Protein 2VOZ (pdb70)

Solvent-accessible surface area: 22904 Å² total; per-residue (Å²): 155,65,0,34,0,1,0,36,7,57,72,121,56,0,64,74,20,8,110,80,28,23,96,24,63,50,44,104,30,43,16,9,16,0,4,0,28,7,64,40,36,49,82,132,10,66,0,0,0,0,1,0,29,0,0,0,12,0,38,30,0,42,118,39,26,15,6,29,82,9,117,4,53,126,0,68,110,76,2,39,132,34,7,35,13,93,99,11,31,1,3,0,0,0,22,6,0,5,0,0,0,24,2,83,135,103,9,90,57,89,83,10,41,18,0,47,23,1,25,57,118,104,9,171,42,72,0,1,3,40,18,4,35,27,22,33,0,10,0,0,0,0,0,2,9,34,44,74,29,62,86,72,0,86,136,12,0,95,24,0,24,29,4,19,28,47,87,14,42,21,47,1,14,0,1,0,23,0,1,17,26,45,49,3,14,0,0,0,0,3,0,2,23,10,0,106,7,53,90,31,140,40,98,14,16,61,100,11,27,90,114,0,23,22,43,28,0,3,60,40,122,85,45,105,5,0,4,8,7,0,1,0,0,0,0,3,115,73,14,79,48,105,113,11,0,24,15,0,0,42,45,0,0,35,82,115,1,0,95,107,0,2,48,28,7,13,2,5,8,3,13,109,82,8,67,71,9,103,50,0,44,92,52,33,149,44,116,33,7,88,31,32,2,22,27,2,0,156,45,10,74,40,0,20,102,0,0,42,55,25,35,1,40,240,67,120,53,0,32,1,2,0,37,7,50,66,130,94,0,69,78,21,8,112,80,28,13,59,24,65,50,40,96,29,44,16,10,16,0,5,0,35,8,65,59,38,38,85,130,10,65,0,0,0,1,2,0,33,0,0,0,14,0,42,34,0,32,113,39,29,15,8,28,80,8,100,6,54,67,0,67,156,80,2,38,88,35,6,35,15,92,99,11,34,1,1,0,0,0,22,5,0,3,0,0,0,20,3,133,127,111,12,88,56,90,82,10,54,12,0,46,24,1,27,59,118,108,12,119,40,74,0,2,4,39,17,3,37,26,20,32,0,8,0,1,0,0,1,1,9,30,44,76,29,54,110,76,1,95,181,17,0,72,22,0,25,46,7,24,28,48,95,14,39,23,47,1,14,0,1,0,19,0,1,17,25,46,48,2,12,0,0,0,0,3,0,2,24,12,0,101,6,59,92,28,140,32,108,20,18,56,73,9,22,121,80,0,17,22,46,30,0,3,50,42,121,87,82,100,4,0,5,8,8,0,0,0,0,0,0,4,107,82,13,79,41,98,106,11,0,24,18,0,0,57,44,1,0,33,80,116,1,0,94,116,0,3,50,22,8,13,4,5,9,3,14,107,83,9,68,68,9,104,46,0,44,90,51,36,75,38,112,33,5,90,29,32,2,20,23,2,0,153,43,10,71,38,0,18,117,4,0,40,125,26,35,1,33

Structure (mmCIF, N/CA/C/O backbone):
data_2VOZ
#
_entry.id   2VOZ
#
_cell.length_a   91.080
_cell.length_b   100.134
_cell.length_c   66.523
_cell.angle_alpha   90.00
_cell.angle_beta   90.00
_cell.angle_gamma   90.00
#
_symmetry.space_group_name_H-M   'P 21 21 2'
#
loop_
_entity.id
_entity.type
_entity.pdbx_description
1 polymer 'PERIPLASMIC IRON-BINDING PROTEIN'
2 non-polymer 'SULFATE ION'
3 water water
#
loop_
_atom_site.group_PDB
_atom_site.id
_atom_site.type_symbol
_atom_site.label_atom_id
_atom_site.label_alt_id
_atom_site.label_comp_id
_atom_site.label_asym_id
_atom_site.label_entity_id
_atom_site.label_seq_id
_atom_site.pdbx_PDB_ins_code
_atom_site.Cartn_x
_atom_site.Cartn_y
_atom_site.Cartn_z
_atom_site.occupancy
_atom_site.B_iso_or_equiv
_atom_site.auth_seq_id
_atom_site.auth_comp_id
_atom_site.auth_asym_id
_atom_site.auth_atom_id
_atom_site.pdbx_PDB_model_num
ATOM 1 N N . ARG A 1 34 ? -15.941 -10.127 -28.792 1.00 25.39 34 ARG A N 1
ATOM 2 C CA . ARG A 1 34 ? -14.917 -11.206 -28.650 1.00 25.24 34 ARG A CA 1
ATOM 3 C C . ARG A 1 34 ? -14.632 -11.306 -27.162 1.00 23.68 34 ARG A C 1
ATOM 4 O O . ARG A 1 34 ? -14.303 -10.276 -26.539 1.00 24.28 34 ARG A O 1
ATOM 12 N N . THR A 1 35 ? -14.785 -12.499 -26.568 1.00 21.42 35 THR A N 1
ATOM 13 C CA A THR A 1 35 ? -14.431 -12.684 -25.149 0.50 20.34 35 THR A CA 1
ATOM 14 C CA B THR A 1 35 ? -14.445 -12.685 -25.156 0.50 20.30 35 THR A CA 1
ATOM 15 C C . THR A 1 35 ? -13.614 -13.949 -24.967 1.00 19.49 35 THR A C 1
ATOM 16 O O . THR A 1 35 ? -13.913 -14.997 -25.559 1.00 19.99 35 THR A O 1
ATOM 23 N N . ILE A 1 36 ? -12.568 -13.842 -24.171 1.00 16.87 36 ILE A N 1
ATOM 24 C CA . ILE A 1 36 ? -11.764 -15.024 -23.855 1.00 15.11 36 ILE A CA 1
ATOM 25 C C . ILE A 1 36 ? -11.290 -14.982 -22.417 1.00 14.38 36 ILE A C 1
ATOM 26 O O . ILE A 1 36 ? -11.253 -13.918 -21.798 1.00 14.67 36 ILE A O 1
ATOM 31 N N . ASN A 1 37 ? -10.978 -16.163 -21.905 1.00 13.03 37 ASN A N 1
ATOM 32 C CA . ASN A 1 37 ? -10.340 -16.338 -20.607 1.00 12.74 37 ASN A CA 1
ATOM 33 C C . ASN A 1 37 ? -8.885 -16.656 -20.884 1.00 11.55 37 ASN A C 1
ATOM 34 O O . ASN A 1 37 ? -8.562 -17.736 -21.366 1.00 10.78 37 ASN A O 1
ATOM 39 N N . LEU A 1 38 ? -8.024 -15.708 -20.517 1.00 10.75 38 LEU A N 1
ATOM 40 C CA . LEU A 1 38 ? -6.588 -15.786 -20.759 1.00 9.75 38 LEU A CA 1
ATOM 41 C C . LEU A 1 38 ? -5.856 -16.098 -19.462 1.00 10.18 38 LEU A C 1
ATOM 42 O O . LEU A 1 38 ? -5.861 -15.300 -18.509 1.00 10.68 38 LEU A O 1
ATOM 47 N N . TYR A 1 39 ? -5.210 -17.256 -19.416 1.00 8.73 39 TYR A N 1
ATOM 48 C CA . TYR A 1 39 ? -4.349 -17.560 -18.273 1.00 9.36 39 TYR A CA 1
ATOM 49 C C . TYR A 1 39 ? -2.966 -17.133 -18.716 1.00 9.64 39 TYR A C 1
ATOM 50 O O . TYR A 1 39 ? -2.468 -17.647 -19.748 1.00 9.62 39 TYR A O 1
ATOM 59 N N . SER A 1 40 ? -2.347 -16.210 -17.982 1.00 8.59 40 SER A N 1
ATOM 60 C CA . SER A 1 40 ? -1.025 -15.726 -18.421 1.00 8.54 40 SER A CA 1
ATOM 61 C C . SER A 1 40 ? -0.057 -15.548 -17.266 1.00 8.94 40 SER A C 1
ATOM 62 O O . SER A 1 40 ? -0.408 -14.983 -16.213 1.00 9.22 40 SER A O 1
ATOM 65 N N . SER A 1 41 ? 1.181 -16.005 -17.464 1.00 8.28 41 SER A N 1
ATOM 66 C CA . SER A 1 41 ? 2.232 -15.752 -16.460 1.00 9.14 41 SER A CA 1
ATOM 67 C C . SER A 1 41 ? 2.986 -14.445 -16.781 1.00 10.51 41 SER A C 1
ATOM 68 O O . SER A 1 41 ? 3.911 -14.056 -16.030 1.00 10.20 41 SER A O 1
ATOM 71 N N . ARG A 1 42 ? 2.621 -13.799 -17.907 1.00 10.86 42 ARG A N 1
ATOM 72 C CA . ARG A 1 42 ? 3.158 -12.488 -18.284 1.00 12.00 42 ARG A CA 1
ATOM 73 C C . ARG A 1 42 ? 2.100 -11.385 -18.196 1.00 14.95 42 ARG A C 1
ATOM 74 O O . ARG A 1 42 ? 1.002 -11.481 -18.779 1.00 14.73 42 ARG A O 1
ATOM 82 N N . HIS A 1 43 ? 2.433 -10.297 -17.525 1.00 15.82 43 HIS A N 1
ATOM 83 C CA . HIS A 1 43 ? 1.568 -9.121 -17.653 1.00 18.21 43 HIS A CA 1
ATOM 84 C C . HIS A 1 43 ? 2.367 -7.863 -17.340 1.00 17.37 43 HIS A C 1
ATOM 85 O O . HIS A 1 43 ? 3.050 -7.803 -16.321 1.00 19.02 43 HIS A O 1
ATOM 92 N N . TYR A 1 44 ? 2.294 -6.912 -18.259 1.00 20.04 44 TYR A N 1
ATOM 93 C CA . TYR A 1 44 ? 2.896 -5.585 -18.125 1.00 20.10 44 TYR A CA 1
ATOM 94 C C . TYR A 1 44 ? 1.759 -4.652 -18.428 1.00 21.46 44 TYR A C 1
ATOM 95 O O . TYR A 1 44 ? 0.689 -5.115 -18.852 1.00 21.00 44 TYR A O 1
ATOM 104 N N . ASN A 1 45 ? 1.886 -3.356 -18.165 1.00 21.70 45 ASN A N 1
ATOM 105 C CA . ASN A 1 45 ? 0.594 -2.764 -18.117 1.00 21.27 45 ASN A CA 1
ATOM 106 C C . ASN A 1 45 ? 0.017 -2.081 -19.269 1.00 20.49 45 ASN A C 1
ATOM 107 O O . ASN A 1 45 ? -1.167 -1.855 -19.231 1.00 19.30 45 ASN A O 1
ATOM 112 N N . THR A 1 46 ? 0.810 -1.910 -20.345 1.00 18.87 46 THR A N 1
ATOM 113 C CA . THR A 1 46 ? 0.215 -1.574 -21.660 1.00 18.36 46 THR A CA 1
ATOM 114 C C . THR A 1 46 ? -0.584 -2.703 -22.204 1.00 18.14 46 THR A C 1
ATOM 115 O O . THR A 1 46 ? -1.470 -2.500 -23.060 1.00 19.34 46 THR A O 1
ATOM 117 N N . ASP A 1 47 ? -0.386 -3.902 -21.632 1.00 16.12 47 ASP A N 1
ATOM 118 C CA . ASP A 1 47 ? -1.118 -5.009 -22.142 1.00 15.27 47 ASP A CA 1
ATOM 119 C C . ASP A 1 47 ? -2.611 -4.678 -22.036 1.00 14.73 47 ASP A C 1
ATOM 120 O O . ASP A 1 47 ? -3.393 -5.096 -22.860 1.00 15.32 47 ASP A O 1
ATOM 125 N N . ASP A 1 48 ? -3.027 -3.926 -21.028 1.00 15.58 48 ASP A N 1
ATOM 126 C CA . ASP A 1 48 ? -4.460 -3.808 -20.905 1.00 16.42 48 ASP A CA 1
ATOM 127 C C . ASP A 1 48 ? -5.108 -3.030 -22.044 1.00 14.55 48 ASP A C 1
ATOM 128 O O . ASP A 1 48 ? -6.159 -3.451 -22.477 1.00 14.19 48 ASP A O 1
ATOM 133 N N . ALA A 1 49 ? -4.495 -1.937 -22.520 1.00 13.40 49 ALA A N 1
ATOM 134 C CA . ALA A 1 49 ? -5.019 -1.247 -23.719 1.00 12.73 49 ALA A CA 1
ATOM 135 C C . ALA A 1 49 ? -4.909 -2.161 -24.949 1.00 12.42 49 ALA A C 1
ATOM 136 O O . ALA A 1 49 ? -5.770 -2.145 -25.834 1.00 12.35 49 ALA A O 1
ATOM 138 N N . LEU A 1 50 ? -3.850 -2.963 -25.006 1.00 12.43 50 LEU A N 1
ATOM 139 C CA . LEU A 1 50 ? -3.706 -3.918 -26.119 1.00 12.90 50 LEU A CA 1
ATOM 140 C C . LEU A 1 50 ? -4.823 -4.957 -26.122 1.00 12.86 50 LEU A C 1
ATOM 141 O O . LEU A 1 50 ? -5.375 -5.269 -27.169 1.00 14.28 50 LEU A O 1
ATOM 146 N N . TYR A 1 51 ? -5.193 -5.451 -24.941 1.00 12.88 51 TYR A N 1
ATOM 147 C CA . TYR A 1 51 ? -6.251 -6.451 -24.828 1.00 12.18 51 TYR A CA 1
ATOM 148 C C . TYR A 1 51 ? -7.628 -5.847 -25.066 1.00 11.97 51 TYR A C 1
ATOM 149 O O . TYR A 1 51 ? -8.471 -6.429 -25.754 1.00 11.46 51 TYR A O 1
ATOM 158 N N . ASP A 1 52 ? -7.861 -4.656 -24.511 1.00 11.34 52 ASP A N 1
ATOM 159 C CA . ASP A 1 52 ? -9.130 -3.947 -24.758 1.00 11.99 52 ASP A CA 1
ATOM 160 C C . ASP A 1 52 ? -9.446 -3.725 -26.226 1.00 11.91 52 ASP A C 1
ATOM 161 O O . ASP A 1 52 ? -10.607 -3.834 -26.643 1.00 12.30 52 ASP A O 1
ATOM 166 N N . ALA A 1 53 ? -8.418 -3.432 -27.011 1.00 10.17 53 ALA A N 1
ATOM 167 C CA . ALA A 1 53 ? -8.609 -3.223 -28.435 1.00 10.98 53 ALA A CA 1
ATOM 168 C C . ALA A 1 53 ? -9.179 -4.475 -29.101 1.00 11.27 53 ALA A C 1
ATOM 169 O O . ALA A 1 53 ? -9.861 -4.381 -30.131 1.00 12.26 53 ALA A O 1
ATOM 171 N N . PHE A 1 54 ? -8.875 -5.647 -28.524 1.00 10.38 54 PHE A N 1
ATOM 172 C CA . PHE A 1 54 ? -9.386 -6.897 -29.033 1.00 12.20 54 PHE A CA 1
ATOM 173 C C . PHE A 1 54 ? -10.825 -7.164 -28.623 1.00 12.72 54 PHE A C 1
ATOM 174 O O . PHE A 1 54 ? -11.669 -7.535 -29.449 1.00 13.73 54 PHE A O 1
ATOM 182 N N . GLY A 1 55 ? -11.079 -7.027 -27.331 1.00 13.85 55 GLY A N 1
ATOM 183 C CA . GLY A 1 55 ? -12.360 -7.381 -26.766 1.00 15.01 55 GLY A CA 1
ATOM 184 C C . GLY A 1 55 ? -12.218 -7.586 -25.285 1.00 16.39 55 GLY A C 1
ATOM 185 O O . GLY A 1 55 ? -11.325 -7.006 -24.645 1.00 17.33 55 GLY A O 1
ATOM 186 N N . GLU A 1 56 ? -13.071 -8.454 -24.744 1.00 16.12 56 GLU A N 1
ATOM 187 C CA . GLU A 1 56 ? -13.044 -8.732 -23.318 1.00 17.42 56 GLU A CA 1
ATOM 188 C C . GLU A 1 56 ? -12.074 -9.869 -23.052 1.00 16.30 56 GLU A C 1
ATOM 189 O O . GLU A 1 56 ? -12.312 -11.003 -23.453 1.00 15.34 56 GLU A O 1
ATOM 195 N N . VAL A 1 57 ? -10.993 -9.555 -22.363 1.00 15.27 57 VAL A N 1
ATOM 196 C CA . VAL A 1 57 ? -9.977 -10.561 -22.064 1.00 14.43 57 VAL A CA 1
ATOM 197 C C . VAL A 1 57 ? -9.928 -10.686 -20.565 1.00 14.42 57 VAL A C 1
ATOM 198 O O . VAL A 1 57 ? -9.424 -9.789 -19.886 1.00 14.94 57 VAL A O 1
ATOM 202 N N . ASN A 1 58 ? -10.454 -11.792 -20.061 1.00 12.71 58 ASN A N 1
ATOM 203 C CA . ASN A 1 58 ? -10.568 -12.011 -18.631 1.00 14.06 58 ASN A CA 1
ATOM 204 C C . ASN A 1 58 ? -9.267 -12.659 -18.196 1.00 13.83 58 ASN A C 1
ATOM 205 O O . ASN A 1 58 ? -9.009 -13.803 -18.541 1.00 15.30 58 ASN A O 1
ATOM 210 N N . LEU A 1 59 ? -8.438 -11.917 -17.477 1.00 14.35 59 LEU A N 1
ATOM 211 C CA . LEU A 1 59 ? -7.081 -12.389 -17.208 1.00 14.28 59 LEU A CA 1
ATOM 212 C C . LEU A 1 59 ? -6.985 -13.193 -15.905 1.00 14.85 59 LEU A C 1
ATOM 213 O O . LEU A 1 59 ? -7.536 -12.804 -14.872 1.00 15.77 59 LEU A O 1
ATOM 218 N N . ILE A 1 60 ? -6.302 -14.329 -15.957 1.00 13.23 60 ILE A N 1
ATOM 219 C CA . ILE A 1 60 ? -5.980 -15.088 -14.740 1.00 11.90 60 ILE A CA 1
ATOM 220 C C . ILE A 1 60 ? -4.455 -15.115 -14.722 1.00 12.75 60 ILE A C 1
ATOM 221 O O . ILE A 1 60 ? -3.831 -15.518 -15.711 1.00 11.37 60 ILE A O 1
ATOM 226 N N . GLU A 1 61 ? -3.858 -14.712 -13.605 1.00 11.47 61 GLU A N 1
ATOM 227 C CA . GLU A 1 61 ? -2.399 -14.567 -13.558 1.00 12.85 61 GLU A CA 1
ATOM 228 C C . GLU A 1 61 ? -1.805 -15.357 -12.427 1.00 12.07 61 GLU A C 1
ATOM 229 O O . GLU A 1 61 ? -2.288 -15.286 -11.273 1.00 13.76 61 GLU A O 1
ATOM 235 N N . ALA A 1 62 ? -0.723 -16.073 -12.732 1.00 11.96 62 ALA A N 1
ATOM 236 C CA . ALA A 1 62 ? 0.103 -16.717 -11.700 1.00 10.98 62 ALA A CA 1
ATOM 237 C C . ALA A 1 62 ? 1.421 -17.092 -12.328 1.00 10.42 62 ALA A C 1
ATOM 238 O O . ALA A 1 62 ? 1.578 -16.940 -13.532 1.00 10.43 62 ALA A O 1
ATOM 240 N N . SER A 1 63 ? 2.365 -17.615 -11.531 1.00 9.80 63 SER A N 1
ATOM 241 C CA . SER A 1 63 ? 3.609 -18.088 -12.174 1.00 10.36 63 SER A CA 1
ATOM 242 C C . SER A 1 63 ? 3.316 -19.223 -13.148 1.00 9.60 63 SER A C 1
ATOM 243 O O . SER A 1 63 ? 2.305 -19.916 -13.043 1.00 9.58 63 SER A O 1
ATOM 246 N N . ALA A 1 64 ? 4.229 -19.452 -14.075 1.00 9.29 64 ALA A N 1
ATOM 247 C CA . ALA A 1 64 ? 3.993 -20.425 -15.129 1.00 10.61 64 ALA A CA 1
ATOM 248 C C . ALA A 1 64 ? 3.664 -21.805 -14.598 1.00 10.17 64 ALA A C 1
ATOM 249 O O . ALA A 1 64 ? 2.668 -22.412 -14.997 1.00 10.00 64 ALA A O 1
ATOM 251 N N . GLU A 1 65 ? 4.482 -22.312 -13.674 1.00 11.08 65 GLU A N 1
ATOM 252 C CA . GLU A 1 65 ? 4.249 -23.646 -13.120 1.00 10.59 65 GLU A CA 1
ATOM 253 C C . GLU A 1 65 ? 2.895 -23.701 -12.416 1.00 10.46 65 GLU A C 1
ATOM 254 O O . GLU A 1 65 ? 2.213 -24.713 -12.473 1.00 10.60 65 GLU A O 1
ATOM 260 N N . GLU A 1 66 ? 2.527 -22.616 -11.719 1.00 9.03 66 GLU A N 1
ATOM 261 C CA . GLU A 1 66 ? 1.256 -22.591 -10.994 1.00 9.19 66 GLU A CA 1
ATOM 262 C C . GLU A 1 66 ? 0.088 -22.647 -11.957 1.00 9.79 66 GLU A C 1
ATOM 263 O O . GLU A 1 66 ? -0.879 -23.375 -11.711 1.00 10.22 66 GLU A O 1
ATOM 269 N N . LEU A 1 67 ? 0.189 -21.911 -13.068 1.00 9.36 67 LEU A N 1
ATOM 270 C CA . LEU A 1 67 ? -0.922 -21.914 -14.064 1.00 9.85 67 LEU A CA 1
ATOM 271 C C . LEU A 1 67 ? -1.056 -23.274 -14.729 1.00 10.89 67 LEU A C 1
ATOM 272 O O . LEU A 1 67 ? -2.171 -23.756 -14.960 1.00 11.26 67 LEU A O 1
ATOM 277 N N . ILE A 1 68 ? 0.074 -23.905 -15.040 1.00 9.29 68 ILE A N 1
ATOM 278 C CA . ILE A 1 68 ? 0.008 -25.258 -15.643 1.00 10.44 68 ILE A CA 1
ATOM 279 C C . ILE A 1 68 ? -0.736 -26.219 -14.699 1.00 10.69 68 ILE A C 1
ATOM 280 O O . ILE A 1 68 ? -1.634 -26.953 -15.099 1.00 9.75 68 ILE A O 1
ATOM 285 N N . GLU A 1 69 ? -0.352 -26.175 -13.415 1.00 9.04 69 GLU A N 1
ATOM 286 C CA . GLU A 1 69 ? -0.952 -27.037 -12.404 1.00 10.15 69 GLU A CA 1
ATOM 287 C C . GLU A 1 69 ? -2.437 -26.740 -12.156 1.00 9.93 69 GLU A C 1
ATOM 288 O O . GLU A 1 69 ? -3.254 -27.650 -11.962 1.00 11.23 69 GLU A O 1
ATOM 294 N N . ARG A 1 70 ? -2.764 -25.465 -12.147 1.00 9.39 70 ARG A N 1
ATOM 295 C CA . ARG A 1 70 ? -4.176 -25.044 -12.025 1.00 9.48 70 ARG A CA 1
ATOM 296 C C . ARG A 1 70 ? -5.005 -25.655 -13.184 1.00 9.91 70 ARG A C 1
ATOM 297 O O . ARG A 1 70 ? -6.098 -26.223 -12.976 1.00 10.43 70 ARG A O 1
ATOM 305 N N . ILE A 1 71 ? -4.503 -25.529 -14.396 1.00 9.89 71 ILE A N 1
ATOM 306 C CA . ILE A 1 71 ? -5.205 -26.075 -15.558 1.00 11.87 71 ILE A CA 1
ATOM 307 C C . ILE A 1 71 ? -5.311 -27.593 -15.430 1.00 12.85 71 ILE A C 1
ATOM 308 O O . ILE A 1 71 ? -6.370 -28.182 -15.698 1.00 13.54 71 ILE A O 1
ATOM 313 N N . GLN A 1 72 ? -4.245 -28.226 -14.955 1.00 14.08 72 GLN A N 1
ATOM 314 C CA . GLN A 1 72 ? -4.258 -29.676 -14.728 1.00 14.72 72 GLN A CA 1
ATOM 315 C C . GLN A 1 72 ? -5.364 -30.035 -13.747 1.00 16.35 72 GLN A C 1
ATOM 316 O O . GLN A 1 72 ? -6.126 -30.969 -14.002 1.00 17.39 72 GLN A O 1
ATOM 322 N N . SER A 1 73 ? -5.493 -29.264 -12.669 1.00 15.66 73 SER A N 1
ATOM 323 C CA . SER A 1 73 ? -6.510 -29.507 -11.648 1.00 16.60 73 SER A CA 1
ATOM 324 C C . SER A 1 73 ? -7.903 -29.399 -12.238 1.00 16.25 73 SER A C 1
ATOM 325 O O . SER A 1 73 ? -8.812 -30.101 -11.802 1.00 16.13 73 SER A O 1
ATOM 328 N N . GLU A 1 74 ? -8.058 -28.503 -13.215 1.00 15.57 74 GLU A N 1
ATOM 329 C CA . GLU A 1 74 ? -9.370 -28.182 -13.792 1.00 16.23 74 GLU A CA 1
ATOM 330 C C . GLU A 1 74 ? -9.899 -29.307 -14.695 1.00 17.20 74 GLU A C 1
ATOM 331 O O . GLU A 1 74 ? -11.047 -29.274 -15.138 1.00 17.61 74 GLU A O 1
ATOM 337 N N . GLY A 1 75 ? -9.074 -30.312 -14.953 1.00 19.69 75 GLY A N 1
ATOM 338 C CA . GLY A 1 75 ? -9.553 -31.513 -15.635 1.00 20.77 75 GLY A CA 1
ATOM 339 C C . GLY A 1 75 ? -10.093 -31.176 -17.016 1.00 21.91 75 GLY A C 1
ATOM 340 O O . GLY A 1 75 ? -9.488 -30.408 -17.739 1.00 22.52 75 GLY A O 1
ATOM 341 N N . ALA A 1 76 ? -11.237 -31.737 -17.387 1.00 22.29 76 ALA A N 1
ATOM 342 C CA . ALA A 1 76 ? -11.825 -31.434 -18.693 1.00 23.33 76 ALA A CA 1
ATOM 343 C C . ALA A 1 76 ? -12.740 -30.192 -18.644 1.00 23.12 76 ALA A C 1
ATOM 344 O O . ALA A 1 76 ? -13.377 -29.832 -19.642 1.00 24.32 76 ALA A O 1
ATOM 346 N N . ASN A 1 77 ? -12.798 -29.547 -17.482 1.00 22.89 77 ASN A N 1
ATOM 347 C CA . ASN A 1 77 ? -13.701 -28.408 -17.235 1.00 22.45 77 ASN A CA 1
ATOM 348 C C . ASN A 1 77 ? -13.051 -27.027 -17.143 1.00 20.78 77 ASN A C 1
ATOM 349 O O . ASN A 1 77 ? -13.684 -26.080 -16.664 1.00 21.33 77 ASN A O 1
ATOM 354 N N . SER A 1 78 ? -11.802 -26.894 -17.590 1.00 18.24 78 SER A N 1
ATOM 355 C CA . SER A 1 78 ? -11.144 -25.596 -17.458 1.00 16.75 78 SER A CA 1
ATOM 356 C C . SER A 1 78 ? -11.889 -24.532 -18.245 1.00 16.29 78 SER A C 1
ATOM 357 O O . SER A 1 78 ? -12.211 -24.760 -19.418 1.00 15.13 78 SER A O 1
ATOM 360 N N . PRO A 1 79 ? -12.180 -23.376 -17.617 1.00 16.58 79 PRO A N 1
ATOM 361 C CA . PRO A 1 79 ? -12.698 -22.263 -18.431 1.00 15.81 79 PRO A CA 1
ATOM 362 C C . PRO A 1 79 ? -11.663 -21.521 -19.279 1.00 14.94 79 PRO A C 1
ATOM 363 O O . PRO A 1 79 ? -12.038 -20.645 -20.050 1.00 15.00 79 PRO A O 1
ATOM 367 N N . GLY A 1 80 ? -10.389 -21.900 -19.183 1.00 13.54 80 GLY A N 1
ATOM 368 C CA . GLY A 1 80 ? -9.335 -21.164 -19.905 1.00 12.48 80 GLY A CA 1
ATOM 369 C C . GLY A 1 80 ? -9.420 -21.379 -21.407 1.00 12.37 80 GLY A C 1
ATOM 370 O O . GLY A 1 80 ? -9.690 -22.489 -21.863 1.00 12.54 80 GLY A O 1
ATOM 371 N N . ASP A 1 81 ? -9.174 -20.319 -22.171 1.00 11.02 81 ASP A N 1
ATOM 372 C CA . ASP A 1 81 ? -9.146 -20.373 -23.643 1.00 11.67 81 ASP A CA 1
ATOM 373 C C . ASP A 1 81 ? -7.711 -20.432 -24.119 1.00 11.40 81 ASP A C 1
ATOM 374 O O . ASP A 1 81 ? -7.394 -21.196 -25.029 1.00 10.49 81 ASP A O 1
ATOM 379 N N . ILE A 1 82 ? -6.837 -19.646 -23.464 1.00 10.66 82 ILE A N 1
ATOM 380 C CA . ILE A 1 82 ? -5.424 -19.502 -23.893 1.00 10.46 82 ILE A CA 1
ATOM 381 C C . ILE A 1 82 ? -4.531 -19.611 -22.668 1.00 10.20 82 ILE A C 1
ATOM 382 O O . ILE A 1 82 ? -4.890 -19.079 -21.611 1.00 10.15 82 ILE A O 1
ATOM 387 N N . LEU A 1 83 ? -3.402 -20.320 -22.803 1.00 9.06 83 LEU A N 1
ATOM 388 C CA . LEU A 1 83 ? -2.326 -20.218 -21.829 1.00 8.66 83 LEU A CA 1
ATOM 389 C C . LEU A 1 83 ? -1.185 -19.490 -22.515 1.00 9.95 83 LEU A C 1
ATOM 390 O O . LEU A 1 83 ? -0.718 -19.916 -23.572 1.00 8.72 83 LEU A O 1
ATOM 395 N N . PHE A 1 84 ? -0.793 -18.365 -21.918 1.00 8.55 84 PHE A N 1
ATOM 396 C CA . PHE A 1 84 ? 0.343 -17.596 -22.360 1.00 8.74 84 PHE A CA 1
ATOM 397 C C . PHE A 1 84 ? 1.417 -17.710 -21.285 1.00 8.39 84 PHE A C 1
ATOM 398 O O . PHE A 1 84 ? 1.155 -17.472 -20.074 1.00 8.63 84 PHE A O 1
ATOM 406 N N . THR A 1 85 ? 2.619 -18.087 -21.693 1.00 8.71 85 THR A N 1
ATOM 407 C CA . THR A 1 85 ? 3.711 -18.168 -20.755 1.00 8.30 85 THR A CA 1
ATOM 408 C C . THR A 1 85 ? 5.071 -17.827 -21.404 1.00 9.39 85 THR A C 1
ATOM 409 O O . THR A 1 85 ? 5.154 -17.499 -22.583 1.00 9.52 85 THR A O 1
ATOM 413 N N . VAL A 1 86 ? 6.105 -17.827 -20.584 1.00 8.06 86 VAL A N 1
ATOM 414 C CA . VAL A 1 86 ? 7.390 -17.321 -20.984 1.00 8.93 86 VAL A CA 1
ATOM 415 C C . VAL A 1 86 ? 8.371 -18.481 -20.946 1.00 8.83 86 VAL A C 1
ATOM 416 O O . VAL A 1 86 ? 8.417 -19.243 -19.969 1.00 9.75 86 VAL A O 1
ATOM 420 N N . ASP A 1 87 ? 9.139 -18.565 -22.030 1.00 7.76 87 ASP A N 1
ATOM 421 C CA . ASP A 1 87 ? 10.163 -19.585 -22.273 1.00 9.29 87 ASP A CA 1
ATOM 422 C C . ASP A 1 87 ? 9.542 -20.812 -22.941 1.00 9.09 87 ASP A C 1
ATOM 423 O O . ASP A 1 87 ? 8.534 -21.386 -22.455 1.00 8.95 87 ASP A O 1
ATOM 428 N N . ALA A 1 88 ? 10.154 -21.220 -24.049 1.00 10.42 88 ALA A N 1
ATOM 429 C CA . ALA A 1 88 ? 9.693 -22.411 -24.766 1.00 10.11 88 ALA A CA 1
ATOM 430 C C . ALA A 1 88 ? 9.762 -23.626 -23.861 1.00 9.48 88 ALA A C 1
ATOM 431 O O . ALA A 1 88 ? 9.057 -24.602 -24.085 1.00 9.74 88 ALA A O 1
ATOM 433 N N . GLY A 1 89 ? 10.636 -23.576 -22.866 1.00 9.43 89 GLY A N 1
ATOM 434 C CA . GLY A 1 89 ? 10.728 -24.651 -21.857 1.00 10.92 89 GLY A CA 1
ATOM 435 C C . GLY A 1 89 ? 9.475 -24.786 -21.007 1.00 10.18 89 GLY A C 1
ATOM 436 O O . GLY A 1 89 ? 9.115 -25.883 -20.599 1.00 10.19 89 GLY A O 1
ATOM 437 N N . MET A 1 90 ? 8.796 -23.666 -20.747 1.00 9.85 90 MET A N 1
ATOM 438 C CA . MET A 1 90 ? 7.548 -23.717 -19.994 1.00 10.03 90 MET A CA 1
ATOM 439 C C . MET A 1 90 ? 6.390 -24.090 -20.893 1.00 10.57 90 MET A C 1
ATOM 440 O O . MET A 1 90 ? 5.455 -24.769 -20.465 1.00 11.23 90 MET A O 1
ATOM 445 N N . LEU A 1 91 ? 6.435 -23.630 -22.140 1.00 9.76 91 LEU A N 1
ATOM 446 C CA . LEU A 1 91 ? 5.418 -24.068 -23.112 1.00 8.70 91 LEU A CA 1
ATOM 447 C C . LEU A 1 91 ? 5.497 -25.586 -23.260 1.00 8.56 91 LEU A C 1
ATOM 448 O O . LEU A 1 91 ? 4.477 -26.258 -23.354 1.00 9.32 91 LEU A O 1
ATOM 453 N N . TRP A 1 92 ? 6.715 -26.117 -23.285 1.00 9.42 92 TRP A N 1
ATOM 454 C CA . TRP A 1 92 ? 6.883 -27.586 -23.336 1.00 10.67 92 TRP A CA 1
ATOM 455 C C . TRP A 1 92 ? 6.293 -28.295 -22.109 1.00 10.83 92 TRP A C 1
ATOM 456 O O . TRP A 1 92 ? 5.632 -29.347 -22.242 1.00 11.01 92 TRP A O 1
ATOM 467 N N . ARG A 1 93 ? 6.504 -27.751 -20.916 1.00 9.91 93 ARG A N 1
ATOM 468 C CA . ARG A 1 93 ? 5.881 -28.336 -19.726 1.00 10.38 93 ARG A CA 1
ATOM 469 C C . ARG A 1 93 ? 4.357 -28.376 -19.877 1.00 10.68 93 ARG A C 1
ATOM 470 O O . ARG A 1 93 ? 3.741 -29.377 -19.559 1.00 9.75 93 ARG A O 1
ATOM 478 N N . ALA A 1 94 ? 3.758 -27.299 -20.405 1.00 10.58 94 ALA A N 1
ATOM 479 C CA . ALA A 1 94 ? 2.316 -27.284 -20.620 1.00 11.84 94 ALA A CA 1
ATOM 480 C C . ALA A 1 94 ? 1.909 -28.337 -21.649 1.00 13.92 94 ALA A C 1
ATOM 481 O O . ALA A 1 94 ? 0.891 -29.037 -21.488 1.00 13.61 94 ALA A O 1
ATOM 483 N N . GLU A 1 95 ? 2.727 -28.442 -22.692 1.00 14.53 95 GLU A N 1
ATOM 484 C CA A GLU A 1 95 ? 2.504 -29.329 -23.824 0.60 15.65 95 GLU A CA 1
ATOM 485 C CA B GLU A 1 95 ? 2.412 -29.343 -23.789 0.40 15.31 95 GLU A CA 1
ATOM 486 C C . GLU A 1 95 ? 2.583 -30.783 -23.327 1.00 15.86 95 GLU A C 1
ATOM 487 O O . GLU A 1 95 ? 1.759 -31.632 -23.687 1.00 16.83 95 GLU A O 1
ATOM 498 N N . GLN A 1 96 ? 3.571 -31.048 -22.475 1.00 16.10 96 GLN A N 1
ATOM 499 C CA . GLN A 1 96 ? 3.766 -32.364 -21.843 1.00 17.97 96 GLN A CA 1
ATOM 500 C C . GLN A 1 96 ? 2.559 -32.791 -21.001 1.00 17.84 96 GLN A C 1
ATOM 501 O O . GLN A 1 96 ? 2.180 -33.986 -21.001 1.00 18.97 96 GLN A O 1
ATOM 507 N N . ALA A 1 97 ? 1.942 -31.826 -20.307 1.00 16.53 97 ALA A N 1
ATOM 508 C CA . ALA A 1 97 ? 0.762 -32.071 -19.501 1.00 15.24 97 ALA A CA 1
ATOM 509 C C . ALA A 1 97 ? -0.501 -32.234 -20.359 1.00 14.99 97 ALA A C 1
ATOM 510 O O . ALA A 1 97 ? -1.599 -32.421 -19.842 1.00 15.83 97 ALA A O 1
ATOM 512 N N . GLY A 1 98 ? -0.340 -32.093 -21.660 1.00 13.87 98 GLY A N 1
ATOM 513 C CA . GLY A 1 98 ? -1.437 -32.282 -22.607 1.00 14.50 98 GLY A CA 1
ATOM 514 C C . GLY A 1 98 ? -2.373 -31.089 -22.665 1.00 13.80 98 GLY A C 1
ATOM 515 O O . GLY A 1 98 ? -3.545 -31.230 -23.040 1.00 14.63 98 GLY A O 1
ATOM 516 N N . LEU A 1 99 ? -1.884 -29.898 -22.332 1.00 11.58 99 LEU A N 1
ATOM 517 C CA . LEU A 1 99 ? -2.835 -28.806 -22.106 1.00 11.64 99 LEU A CA 1
ATOM 518 C C . LEU A 1 99 ? -3.383 -28.130 -23.371 1.00 10.89 99 LEU A C 1
ATOM 519 O O . LEU A 1 99 ? -4.454 -27.508 -23.330 1.00 11.83 99 LEU A O 1
ATOM 524 N N . PHE A 1 100 ? -2.655 -28.254 -24.477 1.00 11.07 100 PHE A N 1
ATOM 525 C CA . PHE A 1 100 ? -2.983 -27.558 -25.721 1.00 12.19 100 PHE A CA 1
ATOM 526 C C . PHE A 1 100 ? -3.707 -28.393 -26.783 1.00 13.34 100 PHE A C 1
ATOM 527 O O . PHE A 1 100 ? -3.494 -29.619 -26.884 1.00 13.31 100 PHE A O 1
ATOM 535 N N . GLN A 1 101 ? -4.556 -27.724 -27.551 1.00 13.01 101 GLN A N 1
ATOM 536 C CA . GLN A 1 101 ? -5.034 -28.334 -28.796 1.00 14.71 101 GLN A CA 1
ATOM 537 C C . GLN A 1 101 ? -4.352 -27.710 -30.001 1.00 15.96 101 GLN A C 1
ATOM 538 O O . GLN A 1 101 ? -4.077 -26.504 -30.021 1.00 15.62 101 GLN A O 1
ATOM 544 N N . PRO A 1 102 ? -4.054 -28.531 -31.018 1.00 16.19 102 PRO A N 1
ATOM 545 C CA . PRO A 1 102 ? -3.424 -27.910 -32.181 1.00 17.25 102 PRO A CA 1
ATOM 546 C C . PRO A 1 102 ? -4.420 -27.002 -32.908 1.00 17.92 102 PRO A C 1
ATOM 547 O O . PRO A 1 102 ? -5.627 -27.309 -32.977 1.00 19.44 102 PRO A O 1
ATOM 551 N N . VAL A 1 103 ? -3.950 -25.868 -33.400 1.00 17.77 103 VAL A N 1
ATOM 552 C CA . VAL A 1 103 ? -4.794 -25.031 -34.266 1.00 17.90 103 VAL A CA 1
ATOM 553 C C . VAL A 1 103 ? -4.086 -24.710 -35.571 1.00 18.52 103 VAL A C 1
ATOM 554 O O . VAL A 1 103 ? -2.847 -24.706 -35.653 1.00 17.06 103 VAL A O 1
ATOM 558 N N . ARG A 1 104 ? -4.897 -24.504 -36.604 1.00 18.72 104 ARG A N 1
ATOM 559 C CA . ARG A 1 104 ? -4.383 -24.241 -37.926 1.00 20.31 104 ARG A CA 1
ATOM 560 C C . ARG A 1 104 ? -4.956 -22.888 -38.304 1.00 20.71 104 ARG A C 1
ATOM 561 O O . ARG A 1 104 ? -6.176 -22.738 -38.482 1.00 21.43 104 ARG A O 1
ATOM 564 N N . SER A 1 105 ? -4.070 -21.902 -38.378 1.00 20.31 105 SER A N 1
ATOM 565 C CA . SER A 1 105 ? -4.421 -20.570 -38.794 1.00 20.58 105 SER A CA 1
ATOM 566 C C . SER A 1 105 ? -3.494 -20.121 -39.902 1.00 20.21 105 SER A C 1
ATOM 567 O O . SER A 1 105 ? -2.292 -20.001 -39.700 1.00 19.42 105 SER A O 1
ATOM 570 N N . GLY A 1 106 ? -4.064 -19.844 -41.078 1.00 20.41 106 GLY A N 1
ATOM 571 C CA . GLY A 1 106 ? -3.277 -19.303 -42.180 1.00 21.64 106 GLY A CA 1
ATOM 572 C C . GLY A 1 106 ? -2.505 -18.070 -41.751 1.00 21.68 106 GLY A C 1
ATOM 573 O O . GLY A 1 106 ? -1.312 -17.957 -42.013 1.00 21.61 106 GLY A O 1
ATOM 574 N N . LYS A 1 107 ? -3.164 -17.166 -41.033 1.00 21.65 107 LYS A N 1
ATOM 575 C CA . LYS A 1 107 ? -2.500 -15.954 -40.565 1.00 21.71 10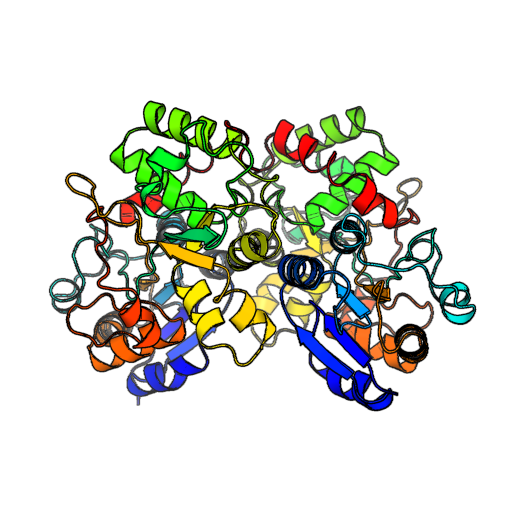7 LYS A CA 1
ATOM 576 C C . LYS A 1 107 ? -1.297 -16.223 -39.667 1.00 21.14 107 LYS A C 1
ATOM 577 O O . LYS A 1 107 ? -0.250 -15.642 -39.872 1.00 20.17 107 LYS A O 1
ATOM 583 N N . LEU A 1 108 ? -1.451 -17.085 -38.659 1.00 20.21 108 LEU A N 1
ATOM 584 C CA . LEU A 1 108 ? -0.331 -17.391 -37.786 1.00 19.29 108 LEU A CA 1
ATOM 585 C C . LEU A 1 108 ? 0.790 -18.016 -38.581 1.00 19.57 108 LEU A C 1
ATOM 586 O O . LEU A 1 108 ? 1.959 -17.769 -38.327 1.00 19.44 108 LEU A O 1
ATOM 591 N N . ASN A 1 109 ? 0.425 -18.866 -39.532 1.00 20.59 109 ASN A N 1
ATOM 592 C CA . ASN A 1 109 ? 1.449 -19.558 -40.319 1.00 21.70 109 ASN A CA 1
ATOM 593 C C . ASN A 1 109 ? 2.224 -18.616 -41.225 1.00 21.82 109 ASN A C 1
ATOM 594 O O . ASN A 1 109 ? 3.445 -18.718 -41.324 1.00 23.20 109 ASN A O 1
ATOM 599 N N . GLU A 1 110 ? 1.519 -17.683 -41.857 1.00 21.32 110 GLU A N 1
ATOM 600 C CA . GLU A 1 110 ? 2.154 -16.684 -42.717 1.00 20.77 110 GLU A CA 1
ATOM 601 C C . GLU A 1 110 ? 3.084 -15.758 -41.947 1.00 19.89 110 GLU A C 1
ATOM 602 O O . GLU A 1 110 ? 4.165 -15.453 -42.390 1.00 19.67 110 GLU A O 1
ATOM 605 N N . ARG A 1 111 ? 2.659 -15.340 -40.763 1.00 18.52 111 ARG A N 1
ATOM 606 C CA . ARG A 1 111 ? 3.285 -14.225 -40.108 1.00 18.13 111 ARG A CA 1
ATOM 607 C C . ARG A 1 111 ? 4.375 -14.635 -39.131 1.00 17.74 111 ARG A C 1
ATOM 608 O O . ARG A 1 111 ? 5.439 -14.009 -39.112 1.00 19.31 111 ARG A O 1
ATOM 616 N N . ILE A 1 112 ? 4.115 -15.682 -38.361 1.00 15.84 112 ILE A N 1
ATOM 617 C CA . ILE A 1 112 ? 5.069 -16.107 -37.336 1.00 17.15 112 ILE A CA 1
ATOM 618 C C . ILE A 1 112 ? 6.146 -16.990 -37.944 1.00 16.92 112 ILE A C 1
ATOM 619 O O . ILE A 1 112 ? 5.814 -18.015 -38.539 1.00 16.31 112 ILE A O 1
ATOM 624 N N . PRO A 1 113 ? 7.434 -16.597 -37.787 1.00 17.31 113 PRO A N 1
ATOM 625 C CA . PRO A 1 113 ? 8.527 -17.418 -38.346 1.00 16.64 113 PRO A CA 1
ATOM 626 C C . PRO A 1 113 ? 8.382 -18.847 -37.874 1.00 16.83 113 PRO A C 1
ATOM 627 O O . PRO A 1 113 ? 7.992 -19.076 -36.735 1.00 16.43 113 PRO A O 1
ATOM 631 N N . GLU A 1 114 ? 8.629 -19.817 -38.771 1.00 16.46 114 GLU A N 1
ATOM 632 C CA . GLU A 1 114 ? 8.419 -21.232 -38.472 1.00 17.27 114 GLU A CA 1
ATOM 633 C C . GLU A 1 114 ? 9.206 -21.699 -37.237 1.00 14.49 114 GLU A C 1
ATOM 634 O O . GLU A 1 114 ? 8.777 -22.588 -36.509 1.00 14.95 114 GLU A O 1
ATOM 640 N N . ASN A 1 115 ? 10.389 -21.129 -37.033 1.00 14.31 115 ASN 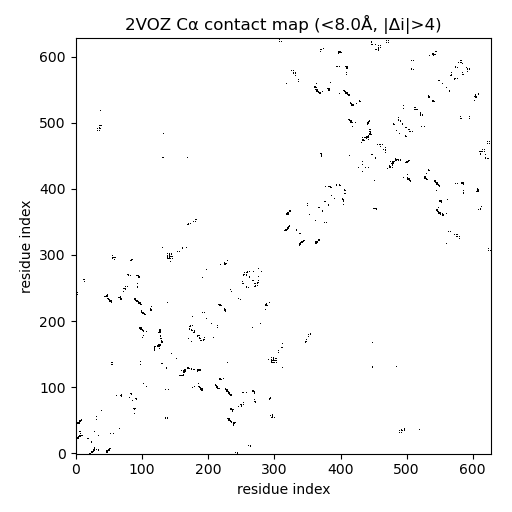A N 1
ATOM 641 C CA . ASN A 1 115 ? 11.249 -21.625 -35.990 1.00 12.26 115 ASN A CA 1
ATOM 642 C C . ASN A 1 115 ? 10.845 -21.101 -34.609 1.00 12.82 115 ASN A C 1
ATOM 643 O O . ASN A 1 115 ? 11.379 -21.540 -33.592 1.00 12.46 115 ASN A O 1
ATOM 648 N N . LEU A 1 116 ? 9.908 -20.160 -34.614 1.00 11.73 116 LEU A N 1
ATOM 649 C CA . LEU A 1 116 ? 9.414 -19.550 -33.361 1.00 12.00 116 LEU A CA 1
ATOM 650 C C . LEU A 1 116 ? 8.032 -20.066 -32.986 1.00 13.32 116 LEU A C 1
ATOM 651 O O . LEU A 1 116 ? 7.319 -19.444 -32.185 1.00 14.24 116 LEU A O 1
ATOM 656 N N . ARG A 1 117 ? 7.630 -21.192 -33.566 1.00 13.41 117 ARG A N 1
ATOM 657 C CA . ARG A 1 117 ? 6.345 -21.805 -33.226 1.00 14.86 117 ARG A CA 1
ATOM 658 C C . ARG A 1 117 ? 6.447 -23.313 -33.263 1.00 14.34 117 ARG A C 1
ATOM 659 O O . ARG A 1 117 ? 7.360 -23.856 -33.893 1.00 15.29 117 ARG A O 1
ATOM 667 N N . HIS A 1 118 ? 5.531 -23.993 -32.579 1.00 13.61 118 HIS A N 1
ATOM 668 C CA . HIS A 1 118 ? 5.607 -25.439 -32.473 1.00 14.55 118 HIS A CA 1
ATOM 669 C C . HIS A 1 118 ? 5.308 -26.078 -33.828 1.00 15.60 118 HIS A C 1
ATOM 670 O O . HIS A 1 118 ? 4.396 -25.629 -34.518 1.00 15.35 118 HIS A O 1
ATOM 677 N N . PRO A 1 119 ? 6.104 -27.107 -34.211 1.00 16.15 119 PRO A N 1
ATOM 678 C CA . PRO A 1 119 ? 5.855 -27.714 -35.540 1.00 18.02 119 PRO A CA 1
ATOM 679 C C . PRO A 1 119 ? 4.442 -28.257 -35.761 1.00 18.37 119 PRO A C 1
ATOM 680 O O . PRO A 1 119 ? 3.976 -28.264 -36.914 1.00 20.07 119 PRO A O 1
ATOM 684 N N . ASP A 1 120 ? 3.765 -28.686 -34.694 1.00 17.22 120 ASP A N 1
ATOM 685 C CA . ASP A 1 120 ? 2.418 -29.264 -34.761 1.00 18.46 120 ASP A CA 1
ATOM 686 C C . ASP A 1 120 ? 1.296 -28.251 -34.446 1.00 16.98 120 ASP A C 1
ATOM 687 O O . ASP A 1 120 ? 0.129 -28.619 -34.310 1.00 17.89 120 ASP A O 1
ATOM 692 N N . GLY A 1 121 ? 1.654 -26.971 -34.344 1.00 15.23 121 GLY A N 1
ATOM 693 C CA . GLY A 1 121 ? 0.645 -25.906 -34.173 1.00 13.03 121 GLY A CA 1
ATOM 694 C C . GLY A 1 121 ? 0.056 -25.889 -32.767 1.00 12.65 121 GLY A C 1
ATOM 695 O O . GLY A 1 121 ? -1.030 -25.324 -32.514 1.00 13.32 121 GLY A O 1
ATOM 696 N N . LEU A 1 122 ? 0.794 -26.441 -31.811 1.00 12.59 122 LEU A N 1
ATOM 697 C CA . LEU A 1 122 ? 0.275 -26.448 -30.447 1.00 12.56 122 LEU A CA 1
ATOM 698 C C . LEU A 1 122 ? 0.422 -25.109 -29.727 1.00 11.66 122 LEU A C 1
ATOM 699 O O . LEU A 1 122 ? -0.409 -24.764 -28.866 1.00 12.29 122 LEU A O 1
ATOM 704 N N . TRP A 1 123 ? 1.485 -24.388 -30.058 1.00 11.94 123 TRP A N 1
ATOM 705 C CA . TRP A 1 123 ? 1.701 -23.043 -29.479 1.00 10.14 123 TRP A CA 1
ATOM 706 C C . TRP A 1 123 ? 2.587 -22.210 -30.403 1.00 9.83 123 TRP A C 1
ATOM 707 O O . TRP A 1 123 ? 3.234 -22.735 -31.315 1.00 10.30 123 TRP A O 1
ATOM 718 N N . TYR A 1 124 ? 2.639 -20.900 -30.142 1.00 9.99 124 TYR A N 1
ATOM 719 C CA . TYR A 1 124 ? 3.250 -19.914 -31.054 1.00 10.05 124 TYR A CA 1
ATOM 720 C C . TYR A 1 124 ? 3.984 -18.887 -30.213 1.00 9.64 124 TYR A C 1
ATOM 721 O O . TYR A 1 124 ? 3.466 -18.413 -29.190 1.00 9.95 124 TYR A O 1
ATOM 730 N N . GLY A 1 125 ? 5.193 -18.539 -30.625 1.00 9.26 125 GLY A N 1
ATOM 731 C CA . GLY A 1 125 ? 5.902 -17.439 -29.942 1.00 9.38 125 GLY A CA 1
ATOM 732 C C . GLY A 1 125 ? 5.350 -16.096 -30.384 1.00 9.88 125 GLY A C 1
ATOM 733 O O . GLY A 1 125 ? 4.991 -15.908 -31.563 1.00 9.49 125 GLY A O 1
ATOM 734 N N . PHE A 1 126 ? 5.274 -15.148 -29.454 1.00 9.09 126 PHE A N 1
ATOM 735 C CA . PHE A 1 126 ? 4.771 -13.813 -29.765 1.00 8.20 126 PHE A CA 1
ATOM 736 C C . PHE A 1 126 ? 5.790 -12.726 -29.478 1.00 8.75 126 PHE A C 1
ATOM 737 O O . PHE A 1 126 ? 5.715 -11.644 -30.055 1.00 9.63 126 PHE A O 1
ATOM 745 N N . THR A 1 127 ? 6.730 -13.003 -28.585 1.00 9.92 127 THR A N 1
ATOM 746 C CA . THR A 1 127 ? 7.917 -12.128 -28.431 1.00 10.42 127 THR A CA 1
ATOM 747 C C . THR A 1 127 ? 9.135 -13.030 -28.360 1.00 10.42 127 THR A C 1
ATOM 748 O O . THR A 1 127 ? 9.005 -14.234 -28.123 1.00 9.78 127 THR A O 1
ATOM 752 N N . GLN A 1 128 ? 10.310 -12.460 -28.576 1.00 9.16 128 GLN A N 1
ATOM 753 C CA . GLN A 1 128 ? 11.523 -13.228 -28.356 1.00 9.26 128 GLN A CA 1
ATOM 754 C C . GLN A 1 128 ? 12.504 -12.442 -27.541 1.00 9.03 128 GLN A C 1
ATOM 755 O O . GLN A 1 128 ? 12.479 -11.191 -27.519 1.00 8.76 128 GLN A O 1
ATOM 761 N N . ARG A 1 129 ? 13.374 -13.175 -26.855 1.00 8.69 129 ARG A N 1
ATOM 762 C CA . ARG A 1 129 ? 14.472 -12.589 -26.118 1.00 8.46 129 ARG A CA 1
ATOM 763 C C . ARG A 1 129 ? 15.753 -13.311 -26.509 1.00 8.74 129 ARG A C 1
ATOM 764 O O . ARG A 1 129 ? 15.694 -14.425 -27.025 1.00 10.26 129 ARG A O 1
ATOM 772 N N . ALA A 1 130 ? 16.891 -12.677 -26.256 1.00 8.82 130 ALA A N 1
ATOM 773 C CA . ALA A 1 130 ? 18.184 -13.300 -26.566 1.00 8.66 130 ALA A CA 1
ATOM 774 C C . ALA A 1 130 ? 18.891 -13.563 -25.265 1.00 9.37 130 ALA A C 1
ATOM 775 O O . ALA A 1 130 ? 18.824 -12.741 -24.387 1.00 9.07 130 ALA A O 1
ATOM 777 N N . ARG A 1 131 ? 19.576 -14.692 -25.144 1.00 9.57 131 ARG A N 1
ATOM 778 C CA . ARG A 1 131 ? 20.378 -14.958 -23.922 1.00 9.00 131 ARG A CA 1
ATOM 779 C C . ARG A 1 131 ? 21.795 -14.567 -24.321 1.00 9.97 131 ARG A C 1
ATOM 780 O O . ARG A 1 131 ? 22.466 -15.264 -25.117 1.00 11.46 131 ARG A O 1
ATOM 788 N N . VAL A 1 132 ? 22.200 -13.381 -23.891 1.00 8.78 132 VAL A N 1
ATOM 789 C CA . VAL A 1 132 ? 23.430 -12.787 -24.384 1.00 8.63 132 VAL A CA 1
ATOM 790 C C . VAL A 1 132 ? 24.536 -12.905 -23.350 1.00 8.86 132 VAL A C 1
ATOM 791 O O . VAL A 1 132 ? 24.338 -13.554 -22.322 1.00 9.83 132 VAL A O 1
ATOM 795 N N . LEU A 1 133 ? 25.688 -12.291 -23.660 1.00 9.32 133 LEU A N 1
ATOM 796 C CA . LEU A 1 133 ? 26.811 -12.171 -22.737 1.00 9.41 133 LEU A CA 1
ATOM 797 C C . LEU A 1 133 ? 26.936 -10.711 -22.300 1.00 9.75 133 LEU A C 1
ATOM 798 O O . LEU A 1 133 ? 26.688 -9.774 -23.075 1.00 11.09 133 LEU A O 1
ATOM 803 N N . TYR A 1 134 ? 27.292 -10.531 -21.045 1.00 8.57 134 TYR A N 1
ATOM 804 C CA . TYR A 1 134 ? 27.639 -9.230 -20.507 1.00 8.75 134 TYR A CA 1
ATOM 805 C C . TYR A 1 134 ? 29.071 -9.314 -20.068 1.00 9.11 134 TYR A C 1
ATOM 806 O O . TYR A 1 134 ? 29.515 -10.353 -19.606 1.00 10.28 134 TYR A O 1
ATOM 815 N N . TYR A 1 135 ? 29.809 -8.221 -20.230 1.00 9.48 135 TYR A N 1
ATOM 816 C CA . TYR A 1 135 ? 31.216 -8.236 -19.853 1.00 9.81 135 TYR A CA 1
ATOM 817 C C . TYR A 1 135 ? 31.637 -6.938 -19.219 1.00 8.81 135 TYR A C 1
ATOM 818 O O . TYR A 1 135 ? 31.039 -5.904 -19.449 1.00 9.06 135 TYR A O 1
ATOM 827 N N . SER A 1 136 ? 32.684 -7.014 -18.402 1.00 10.38 136 SER A N 1
ATOM 828 C CA . SER A 1 136 ? 33.309 -5.848 -17.804 1.00 10.63 136 SER A CA 1
ATOM 829 C C . SER A 1 136 ? 33.976 -5.017 -18.881 1.00 11.21 136 SER A C 1
ATOM 830 O O . SER A 1 136 ? 34.900 -5.487 -19.526 1.00 11.95 136 SER A O 1
ATOM 833 N N . ARG A 1 137 ? 33.548 -3.775 -19.049 1.00 12.24 137 ARG A N 1
ATOM 834 C CA . ARG A 1 137 ? 34.186 -2.912 -20.072 1.00 14.11 137 ARG A CA 1
ATOM 835 C C . ARG A 1 137 ? 35.674 -2.754 -19.762 1.00 15.12 137 ARG A C 1
ATOM 836 O O . ARG A 1 137 ? 36.498 -2.843 -20.685 1.00 16.39 137 ARG A O 1
ATOM 840 N N . ASP A 1 138 ? 35.997 -2.527 -18.478 1.00 14.52 138 ASP A N 1
ATOM 841 C CA . ASP A 1 138 ? 37.392 -2.336 -18.015 1.00 16.26 138 ASP A CA 1
ATOM 842 C C . ASP A 1 138 ? 38.231 -3.590 -18.199 1.00 16.04 138 ASP A C 1
ATOM 843 O O . ASP A 1 138 ? 39.399 -3.525 -18.654 1.00 17.39 138 ASP A O 1
ATOM 848 N N . ARG A 1 139 ? 37.674 -4.737 -17.829 1.00 15.19 139 ARG A N 1
ATOM 849 C CA . ARG A 1 139 ? 38.492 -5.946 -17.739 1.00 14.06 139 ARG A CA 1
ATOM 850 C C . ARG A 1 139 ? 38.397 -6.918 -18.907 1.00 13.86 139 ARG A C 1
ATOM 851 O O . ARG A 1 139 ? 39.166 -7.882 -18.962 1.00 13.17 139 ARG A O 1
ATOM 859 N N . VAL A 1 140 ? 37.467 -6.701 -19.848 1.00 13.13 140 VAL A N 1
ATOM 860 C CA . VAL A 1 140 ? 37.280 -7.639 -20.919 1.00 13.62 140 VAL A CA 1
ATOM 861 C C . VAL A 1 140 ? 37.288 -6.904 -22.248 1.00 14.23 140 VAL A C 1
ATOM 862 O O . VAL A 1 140 ? 36.573 -5.924 -22.427 1.00 14.77 140 VAL A O 1
ATOM 866 N N . ASN A 1 141 ? 38.146 -7.349 -23.140 1.00 15.50 141 ASN A N 1
ATOM 867 C CA . ASN A 1 141 ? 38.106 -6.901 -24.520 1.00 16.85 141 ASN A CA 1
ATOM 868 C C . ASN A 1 141 ? 37.110 -7.785 -25.267 1.00 17.18 141 ASN A C 1
ATOM 869 O O . ASN A 1 141 ? 37.305 -8.998 -25.324 1.00 18.04 141 ASN A O 1
ATOM 874 N N . PRO A 1 142 ? 36.051 -7.185 -25.858 1.00 17.19 142 PRO A N 1
ATOM 875 C CA . PRO A 1 142 ? 35.030 -7.942 -26.588 1.00 17.47 142 PRO A CA 1
ATOM 876 C C . PRO A 1 142 ? 35.559 -8.759 -27.770 1.00 17.29 142 PRO A C 1
ATOM 877 O O . PRO A 1 142 ? 34.909 -9.702 -28.192 1.00 16.35 142 PRO A O 1
ATOM 881 N N . ALA A 1 143 ? 36.756 -8.414 -28.253 1.00 17.64 143 ALA A N 1
ATOM 882 C CA . ALA A 1 143 ? 37.408 -9.211 -29.301 1.00 17.90 143 ALA A CA 1
ATOM 883 C C . ALA A 1 143 ? 37.700 -10.642 -28.823 1.00 16.88 143 ALA A C 1
ATOM 884 O O . ALA A 1 143 ? 37.806 -11.573 -29.646 1.00 18.02 143 ALA A O 1
ATOM 886 N N . ASP A 1 144 ? 37.861 -10.795 -27.500 1.00 15.33 144 ASP A N 1
ATOM 887 C CA . ASP A 1 144 ? 38.118 -12.080 -26.860 1.00 14.66 144 ASP A CA 1
ATOM 888 C C . ASP A 1 144 ? 36.859 -12.918 -26.661 1.00 14.69 144 ASP A C 1
ATOM 889 O O . ASP A 1 144 ? 36.939 -14.083 -26.276 1.00 15.57 144 ASP A O 1
ATOM 894 N N . LEU A 1 145 ? 35.712 -12.321 -26.951 1.00 13.23 145 LEU A N 1
ATOM 895 C CA . LEU A 1 145 ? 34.444 -13.049 -26.875 1.00 13.34 145 LEU A CA 1
ATOM 896 C C . LEU A 1 145 ? 34.001 -13.570 -28.216 1.00 13.58 145 LEU A C 1
ATOM 897 O O . LEU A 1 145 ? 34.262 -12.958 -29.254 1.00 13.34 145 LEU A O 1
ATOM 902 N N . SER A 1 146 ? 33.272 -14.678 -28.203 1.00 12.75 146 SER A N 1
ATOM 903 C CA . SER A 1 146 ? 32.736 -15.183 -29.437 1.00 13.75 146 SER A CA 1
ATOM 904 C C . SER A 1 146 ? 31.454 -15.948 -29.218 1.00 13.53 146 SER A C 1
ATOM 905 O O . SER A 1 146 ? 30.382 -15.489 -29.596 1.00 14.08 146 SER A O 1
ATOM 908 N N . THR A 1 147 ? 31.572 -17.127 -28.639 1.00 11.75 147 THR A N 1
ATOM 909 C CA . THR A 1 147 ? 30.441 -18.049 -28.546 1.00 12.24 147 THR A CA 1
ATOM 910 C C . THR A 1 147 ? 30.166 -18.483 -27.105 1.00 11.49 147 THR A C 1
ATOM 911 O O . THR A 1 147 ? 31.024 -18.325 -26.254 1.00 10.43 147 THR A O 1
ATOM 915 N N . TYR A 1 148 ? 28.988 -19.076 -26.834 1.00 10.52 148 TYR A N 1
ATOM 916 C CA . TYR A 1 148 ? 28.782 -19.727 -25.521 1.00 10.77 148 TYR A CA 1
ATOM 917 C C . TYR A 1 148 ? 29.834 -20.803 -25.321 1.00 11.48 148 TYR A C 1
ATOM 918 O O . TYR A 1 148 ? 30.339 -21.012 -24.207 1.00 11.78 148 TYR A O 1
ATOM 927 N N . GLU A 1 149 ? 30.141 -21.479 -26.427 1.00 12.08 149 GLU A N 1
ATOM 928 C CA . GLU A 1 149 ? 30.943 -22.703 -26.411 1.00 12.85 149 GLU A CA 1
ATOM 929 C C . GLU A 1 149 ? 32.342 -22.331 -25.937 1.00 12.63 149 GLU A C 1
ATOM 930 O O . GLU A 1 149 ? 32.933 -23.037 -25.102 1.00 14.32 149 GLU A O 1
ATOM 936 N N . ALA A 1 150 ? 32.840 -21.179 -26.395 1.00 11.32 150 ALA A N 1
ATOM 937 C CA . ALA A 1 150 ? 34.184 -20.708 -26.035 1.00 12.23 150 ALA A CA 1
ATOM 938 C C . ALA A 1 150 ? 34.319 -20.309 -24.570 1.00 12.36 150 ALA A C 1
ATOM 939 O O . ALA A 1 150 ? 35.448 -20.147 -24.071 1.00 13.81 150 ALA A O 1
ATOM 941 N N . LEU A 1 151 ? 33.199 -20.119 -23.872 1.00 10.85 151 LEU A N 1
ATOM 942 C CA . LEU A 1 151 ? 33.341 -19.731 -22.448 1.00 10.98 151 LEU A CA 1
ATOM 943 C C . LEU A 1 151 ? 33.852 -20.891 -21.582 1.00 11.65 151 LEU A C 1
ATOM 944 O O . LEU A 1 151 ? 34.145 -20.697 -20.383 1.00 12.66 151 LEU A O 1
ATOM 949 N N . ALA A 1 152 ? 33.939 -22.074 -22.189 1.00 12.31 152 ALA A N 1
ATOM 950 C CA . ALA A 1 152 ? 34.536 -23.241 -21.540 1.00 13.87 152 ALA A CA 1
ATOM 951 C C . ALA A 1 152 ? 36.062 -23.240 -21.670 1.00 14.71 152 ALA A C 1
ATOM 952 O O . ALA A 1 152 ? 36.731 -24.083 -21.066 1.00 15.06 152 ALA A O 1
ATOM 954 N N . ASP A 1 153 ? 36.600 -22.344 -22.496 1.00 15.32 153 ASP A N 1
ATOM 955 C CA . ASP A 1 153 ? 38.052 -22.216 -22.724 1.00 17.32 153 ASP A CA 1
ATOM 956 C C . ASP A 1 153 ? 38.726 -21.821 -21.411 1.00 17.40 153 ASP A C 1
ATOM 957 O O . ASP A 1 153 ? 38.128 -21.129 -20.584 1.00 16.35 153 ASP A O 1
ATOM 962 N N . PRO A 1 154 ? 39.975 -22.282 -21.201 1.00 18.28 154 PRO A N 1
ATOM 963 C CA . PRO A 1 154 ? 40.670 -22.025 -19.927 1.00 18.20 154 PRO A CA 1
ATOM 964 C C . PRO A 1 154 ? 40.894 -20.566 -19.544 1.00 17.36 154 PRO A C 1
ATOM 965 O O . PRO A 1 154 ? 41.065 -20.288 -18.357 1.00 17.44 154 PRO A O 1
ATOM 969 N N . GLN A 1 155 ? 40.931 -19.641 -20.507 1.00 16.24 155 GLN A N 1
ATOM 970 C CA . GLN A 1 155 ? 41.161 -18.226 -20.190 1.00 15.98 155 GLN A CA 1
ATOM 971 C C . GLN A 1 155 ? 40.062 -17.592 -19.314 1.00 14.47 155 GLN A C 1
ATOM 972 O O . GLN A 1 155 ? 40.248 -16.511 -18.748 1.00 14.56 155 GLN A O 1
ATOM 978 N N . TRP A 1 156 ? 38.907 -18.260 -19.233 1.00 13.71 156 TRP A N 1
ATOM 979 C CA . TRP A 1 156 ? 37.791 -17.734 -18.480 1.00 12.78 156 TRP A CA 1
ATOM 980 C C . TRP A 1 156 ? 37.738 -18.285 -17.067 1.00 13.56 156 TRP A C 1
ATOM 981 O O . TRP A 1 156 ? 36.756 -18.076 -16.365 1.00 13.35 156 TRP A O 1
ATOM 992 N N . ARG A 1 157 ? 38.804 -18.965 -16.638 1.00 13.47 157 ARG A N 1
ATOM 993 C CA . ARG A 1 157 ? 38.815 -19.493 -15.274 1.00 13.01 157 ARG A CA 1
ATOM 994 C C . ARG A 1 157 ? 38.544 -18.380 -14.252 1.00 12.81 157 ARG A C 1
ATOM 995 O O . ARG A 1 157 ? 39.176 -17.321 -14.311 1.00 12.94 157 ARG A O 1
ATOM 1003 N N . GLY A 1 158 ? 37.618 -18.622 -13.321 1.00 11.70 158 GLY A N 1
ATOM 1004 C CA . GLY A 1 158 ? 37.306 -17.651 -12.267 1.00 12.12 158 GLY A CA 1
ATOM 1005 C C . GLY A 1 158 ? 36.476 -16.454 -12.706 1.00 12.57 158 GLY A C 1
ATOM 1006 O O . GLY A 1 158 ? 36.294 -15.519 -11.916 1.00 12.25 158 GLY A O 1
ATOM 1007 N N . LYS A 1 159 ? 35.977 -16.479 -13.944 1.00 12.16 159 LYS A N 1
ATOM 1008 C CA . LYS A 1 159 ? 35.390 -15.257 -14.523 1.00 12.03 159 LYS A CA 1
ATOM 1009 C C . LYS A 1 159 ? 33.904 -15.305 -14.874 1.00 11.74 159 LYS A C 1
ATOM 1010 O O . LYS A 1 159 ? 33.300 -14.263 -15.115 1.00 11.87 159 LYS A O 1
ATOM 1016 N N . ILE A 1 160 ? 33.332 -16.491 -14.909 1.00 10.73 160 ILE A N 1
ATOM 1017 C CA . ILE A 1 160 ? 31.973 -16.659 -15.465 1.00 10.36 160 ILE A CA 1
ATOM 1018 C C . ILE A 1 160 ? 30.878 -16.571 -14.414 1.00 10.30 160 ILE A C 1
ATOM 1019 O O . ILE A 1 160 ? 30.933 -17.230 -13.362 1.00 11.15 160 ILE A O 1
ATOM 1024 N N . LEU A 1 161 ? 29.856 -15.770 -14.705 1.00 8.65 161 LEU A N 1
ATOM 1025 C CA . LEU A 1 161 ? 28.721 -15.571 -13.794 1.00 8.74 161 LEU A CA 1
ATOM 1026 C C . LEU A 1 161 ? 27.435 -16.049 -14.475 1.00 9.36 161 LEU A C 1
ATOM 1027 O O . LEU A 1 161 ? 27.113 -15.590 -15.586 1.00 9.33 161 LEU A O 1
ATOM 1032 N N . VAL A 1 162 ? 26.723 -16.983 -13.838 1.00 9.26 162 VAL A N 1
ATOM 1033 C CA . VAL A 1 162 ? 25.409 -17.406 -14.333 1.00 9.81 162 VAL A CA 1
ATOM 1034 C C . VAL A 1 162 ? 24.559 -17.864 -13.149 1.00 10.04 162 VAL A C 1
ATOM 1035 O O . VAL A 1 162 ? 25.089 -18.347 -12.109 1.00 10.85 162 VAL A O 1
ATOM 1039 N N . ARG A 1 163 ? 23.248 -17.679 -13.274 1.00 10.67 163 ARG A N 1
ATOM 1040 C CA . ARG A 1 163 ? 22.325 -18.050 -12.188 1.00 9.11 163 ARG A CA 1
ATOM 1041 C C . ARG A 1 163 ? 22.187 -19.590 -12.107 1.00 10.13 163 ARG A C 1
ATOM 1042 O O . ARG A 1 163 ? 22.653 -20.320 -12.988 1.00 10.43 163 ARG A O 1
ATOM 1050 N N . PRO A 1 164 ? 21.505 -20.099 -11.072 1.00 10.64 164 PRO A N 1
ATOM 1051 C CA . PRO A 1 164 ? 21.401 -21.578 -10.896 1.00 10.89 164 PRO A CA 1
ATOM 1052 C C . PRO A 1 164 ? 20.802 -22.409 -12.041 1.00 10.73 164 PRO A C 1
ATOM 1053 O O . PRO A 1 164 ? 20.022 -21.911 -12.866 1.00 10.91 164 PRO A O 1
ATOM 1057 N N . SER A 1 165 ? 21.169 -23.689 -12.082 1.00 10.64 165 SER A N 1
ATOM 1058 C CA . SER A 1 165 ? 20.750 -24.580 -13.180 1.00 11.84 165 SER A CA 1
ATOM 1059 C C . SER A 1 165 ? 19.234 -24.889 -13.216 1.00 11.44 165 SER A C 1
ATOM 1060 O O . SER A 1 165 ? 18.738 -25.377 -14.232 1.00 12.32 165 SER A O 1
ATOM 1063 N N . SER A 1 166 ? 18.521 -24.625 -12.116 1.00 11.80 166 SER A N 1
ATOM 1064 C CA . SER A 1 166 ? 17.099 -24.900 -12.056 1.00 11.80 166 SER A CA 1
ATOM 1065 C C . SER A 1 166 ? 16.338 -23.884 -12.920 1.00 11.01 166 SER A C 1
ATOM 1066 O O . SER A 1 166 ? 15.181 -24.096 -13.283 1.00 13.07 166 SER A O 1
ATOM 1069 N N . ASN A 1 167 ? 16.984 -22.773 -13.256 1.00 9.72 167 ASN A N 1
ATOM 1070 C CA . ASN A 1 167 ? 16.272 -21.730 -13.990 1.00 9.89 167 ASN A CA 1
ATOM 1071 C C . ASN A 1 167 ? 15.993 -22.117 -15.442 1.00 9.62 167 ASN A C 1
ATOM 1072 O O . ASN A 1 167 ? 16.893 -22.570 -16.172 1.00 9.10 167 ASN A O 1
ATOM 1077 N N . VAL A 1 168 ? 14.754 -21.865 -15.880 1.00 8.88 168 VAL A N 1
ATOM 1078 C CA . VAL A 1 168 ? 14.358 -22.336 -17.187 1.00 9.28 168 VAL A CA 1
ATOM 1079 C C . VAL A 1 168 ? 15.161 -21.694 -18.340 1.00 8.38 168 VAL A C 1
ATOM 1080 O O . VAL A 1 168 ? 15.369 -22.325 -19.397 1.00 8.89 168 VAL A O 1
ATOM 1084 N N . TYR A 1 169 ? 15.612 -20.439 -18.153 1.00 8.02 169 TYR A N 1
ATOM 1085 C CA . TYR A 1 169 ? 16.451 -19.828 -19.184 1.00 9.03 169 TYR A CA 1
ATOM 1086 C C . TYR A 1 169 ? 17.720 -20.640 -19.428 1.00 8.80 169 TYR A C 1
ATOM 1087 O O . TYR A 1 169 ? 18.154 -20.769 -20.582 1.00 9.84 169 TYR A O 1
ATOM 1096 N N . ASN A 1 170 ? 18.310 -21.125 -18.343 1.00 8.86 170 ASN A N 1
ATOM 1097 C CA . ASN A 1 170 ? 19.532 -21.966 -18.428 1.00 9.04 170 ASN A CA 1
ATOM 1098 C C . ASN A 1 170 ? 19.231 -23.354 -18.966 1.00 9.47 170 ASN A C 1
ATOM 1099 O O . ASN A 1 170 ? 19.966 -23.854 -19.818 1.00 10.08 170 ASN A O 1
ATOM 1104 N N . LEU A 1 171 ? 18.138 -23.960 -18.482 1.00 10.06 171 LEU A N 1
ATOM 1105 C CA . LEU A 1 171 ? 17.652 -25.247 -19.016 1.00 10.07 171 LEU A CA 1
ATOM 1106 C C . LEU A 1 171 ? 17.537 -25.155 -20.547 1.00 10.11 171 LEU A C 1
ATOM 1107 O O . LEU A 1 171 ? 17.982 -26.052 -21.261 1.00 10.24 171 LEU A O 1
ATOM 1112 N N . SER A 1 172 ? 16.947 -24.061 -21.038 1.00 9.54 172 SER A N 1
ATOM 1113 C CA . SER A 1 172 ? 16.735 -23.886 -22.490 1.00 8.76 172 SER A CA 1
ATOM 1114 C C . SER A 1 172 ? 18.027 -23.628 -23.272 1.00 8.50 172 SER A C 1
ATOM 1115 O O . SER A 1 172 ? 18.204 -24.172 -24.350 1.00 8.54 172 SER A O 1
ATOM 1118 N N . LEU A 1 173 ? 18.952 -22.854 -22.718 1.00 8.64 173 LEU A N 1
ATOM 1119 C CA . LEU A 1 173 ? 20.232 -22.643 -23.392 1.00 10.03 173 LEU A CA 1
ATOM 1120 C C . LEU A 1 173 ? 20.985 -23.974 -23.517 1.00 10.08 173 LEU A C 1
ATOM 1121 O O . LEU A 1 173 ? 21.451 -24.342 -24.604 1.00 10.69 173 LEU A O 1
ATOM 1126 N N . THR A 1 174 ? 21.070 -24.702 -22.421 1.00 10.08 174 THR A N 1
ATOM 1127 C CA . THR A 1 174 ? 21.745 -25.996 -22.471 1.00 10.89 174 THR A CA 1
ATOM 1128 C C . THR A 1 174 ? 21.035 -26.971 -23.429 1.00 10.94 174 THR A C 1
ATOM 1129 O O . THR A 1 174 ? 21.702 -27.704 -24.187 1.00 12.23 174 THR A O 1
ATOM 1133 N N . ALA A 1 175 ? 19.698 -26.964 -23.411 1.00 10.13 175 ALA A N 1
ATOM 1134 C CA . ALA A 1 175 ? 18.896 -27.759 -24.323 1.00 10.61 175 ALA A CA 1
ATOM 1135 C C . ALA A 1 175 ? 19.244 -27.456 -25.779 1.00 11.77 175 ALA A C 1
ATOM 1136 O O . ALA A 1 175 ? 19.397 -28.386 -26.596 1.00 12.30 175 ALA A O 1
ATOM 1138 N N . SER A 1 176 ? 19.382 -26.175 -26.107 1.00 10.72 176 SER A N 1
ATOM 1139 C CA . SER A 1 176 ? 19.790 -25.818 -27.456 1.00 11.22 176 SER A CA 1
ATOM 1140 C C . SER A 1 176 ? 21.173 -26.394 -27.794 1.00 12.04 176 SER A C 1
ATOM 1141 O O . SER A 1 176 ? 21.386 -26.828 -28.934 1.00 12.59 176 SER A O 1
ATOM 1144 N N . ARG A 1 177 ? 22.088 -26.394 -26.825 1.00 11.89 177 ARG A N 1
ATOM 1145 C CA . ARG A 1 177 ? 23.424 -26.937 -27.089 1.00 12.14 177 ARG A CA 1
ATOM 1146 C C . ARG A 1 177 ? 23.348 -28.456 -27.359 1.00 12.81 177 ARG A C 1
ATOM 1147 O O . ARG A 1 177 ? 24.048 -28.949 -28.245 1.00 13.58 177 ARG A O 1
ATOM 1155 N N . ILE A 1 178 ? 22.514 -29.171 -26.602 1.00 12.35 178 ILE A N 1
ATOM 1156 C CA . ILE A 1 178 ? 22.278 -30.616 -26.859 1.00 12.89 178 ILE A CA 1
ATOM 1157 C C . ILE A 1 178 ? 21.704 -30.834 -28.283 1.00 13.27 178 ILE A C 1
ATOM 1158 O O . ILE A 1 178 ? 22.160 -31.724 -29.028 1.00 13.77 178 ILE A O 1
ATOM 1163 N N . ALA A 1 179 ? 20.712 -30.039 -28.669 1.00 12.66 179 ALA A N 1
ATOM 1164 C CA . ALA A 1 179 ? 20.129 -30.144 -30.023 1.00 13.92 179 ALA A CA 1
ATOM 1165 C C . ALA A 1 179 ? 21.186 -29.975 -31.083 1.00 14.60 179 ALA A C 1
ATOM 1166 O O . ALA A 1 179 ? 21.190 -30.706 -32.096 1.00 16.48 179 ALA A O 1
ATOM 1168 N N . ILE A 1 180 ? 22.073 -29.011 -30.866 1.00 14.87 180 ILE A N 1
ATOM 1169 C CA . ILE A 1 180 ? 23.091 -28.643 -31.855 1.00 16.26 180 ILE A CA 1
ATOM 1170 C C . ILE A 1 180 ? 24.265 -29.628 -31.858 1.00 17.45 180 ILE A C 1
ATOM 1171 O O . ILE A 1 180 ? 24.712 -30.077 -32.929 1.00 17.60 180 ILE A O 1
ATOM 1176 N N . HIS A 1 181 ? 24.780 -29.938 -30.677 1.00 16.38 181 HIS A N 1
ATOM 1177 C CA . HIS A 1 181 ? 26.066 -30.638 -30.557 1.00 17.04 181 HIS A CA 1
ATOM 1178 C C . HIS A 1 181 ? 25.974 -32.084 -30.102 1.00 17.81 181 HIS A C 1
ATOM 1179 O O . HIS A 1 181 ? 26.980 -32.822 -30.198 1.00 18.52 181 HIS A O 1
ATOM 1186 N N . GLY A 1 182 ? 24.821 -32.491 -29.571 1.00 17.14 182 GLY A N 1
ATOM 1187 C CA . GLY A 1 182 ? 24.683 -33.812 -28.958 1.00 18.33 182 GLY A CA 1
ATOM 1188 C C . GLY A 1 182 ? 25.094 -33.813 -27.508 1.00 17.67 182 GLY A C 1
ATOM 1189 O O . GLY A 1 182 ? 25.734 -32.864 -27.010 1.00 17.16 182 GLY A O 1
ATOM 1190 N N . GLU A 1 183 ? 24.746 -34.882 -26.806 1.00 18.28 183 GLU A N 1
ATOM 1191 C CA . GLU A 1 183 ? 24.965 -34.924 -25.367 1.00 19.20 183 GLU A CA 1
ATOM 1192 C C . GLU A 1 183 ? 26.445 -34.980 -24.895 1.00 18.78 183 GLU A C 1
ATOM 1193 O O . GLU A 1 183 ? 26.837 -34.226 -23.997 1.00 17.87 183 GLU A O 1
ATOM 1199 N N . PRO A 1 184 ? 27.269 -35.886 -25.475 1.00 18.83 184 PRO A N 1
ATOM 1200 C CA . PRO A 1 184 ? 28.700 -35.908 -25.113 1.00 19.00 184 PRO A CA 1
ATOM 1201 C C . PRO A 1 184 ? 29.406 -34.567 -25.227 1.00 18.55 184 PRO A C 1
ATOM 1202 O O . PRO A 1 184 ? 30.099 -34.157 -24.281 1.00 19.00 184 PRO A O 1
ATOM 1206 N N . GLU A 1 185 ? 29.231 -33.886 -26.361 1.00 17.87 185 GLU A N 1
ATOM 1207 C CA . GLU A 1 185 ? 29.877 -32.604 -26.579 1.00 18.14 185 GLU A CA 1
ATOM 1208 C C . GLU A 1 185 ? 29.318 -31.545 -25.616 1.00 16.88 185 GLU A C 1
ATOM 1209 O O . GLU A 1 185 ? 30.073 -30.744 -25.066 1.00 15.97 185 GLU A O 1
ATOM 1215 N N . THR A 1 186 ? 28.006 -31.567 -25.394 1.00 15.61 186 THR A N 1
ATOM 1216 C CA . THR A 1 186 ? 27.412 -30.612 -24.439 1.00 14.37 186 THR A CA 1
ATOM 1217 C C . THR A 1 186 ? 27.928 -30.854 -23.025 1.00 15.09 186 THR A C 1
ATOM 1218 O O . THR A 1 186 ? 28.221 -29.904 -22.300 1.00 14.84 186 THR A O 1
ATOM 1222 N N . ARG A 1 187 ? 28.042 -32.129 -22.622 1.00 16.06 187 ARG A N 1
ATOM 1223 C CA . ARG A 1 187 ? 28.695 -32.464 -21.336 1.00 17.30 187 ARG A CA 1
ATOM 1224 C C . ARG A 1 187 ? 30.097 -31.851 -21.182 1.00 16.58 187 ARG A C 1
ATOM 1225 O O . ARG A 1 187 ? 30.406 -31.265 -20.148 1.00 15.50 187 ARG A O 1
ATOM 1233 N N . ARG A 1 188 ? 30.944 -31.985 -22.212 1.00 16.39 188 ARG A N 1
ATOM 1234 C CA . ARG A 1 188 ? 32.298 -31.425 -22.156 1.00 18.05 188 ARG A CA 1
ATOM 1235 C C . ARG A 1 188 ? 32.234 -29.907 -22.015 1.00 15.87 188 ARG A C 1
ATOM 1236 O O . ARG A 1 188 ? 32.976 -29.311 -21.230 1.00 15.55 188 ARG A O 1
ATOM 1244 N N . TRP A 1 189 ? 31.335 -29.287 -22.764 1.00 14.53 189 TRP A N 1
ATOM 1245 C CA . TRP A 1 189 ? 31.164 -27.836 -22.662 1.00 13.07 189 TRP A CA 1
ATOM 1246 C C . TRP A 1 189 ? 30.738 -27.438 -21.238 1.00 13.65 189 TRP A C 1
ATOM 1247 O O . TRP A 1 189 ? 31.310 -26.535 -20.622 1.00 12.63 189 TRP A O 1
ATOM 1258 N N . LEU A 1 190 ? 29.709 -28.102 -20.725 1.00 13.44 190 LEU A N 1
ATOM 1259 C CA . LEU A 1 190 ? 29.263 -27.834 -19.352 1.00 13.37 190 LEU A CA 1
ATOM 1260 C C . LEU A 1 190 ? 30.369 -28.021 -18.294 1.00 14.13 190 LEU A C 1
ATOM 1261 O O . LEU A 1 190 ? 30.485 -27.235 -17.353 1.00 12.86 190 LEU A O 1
ATOM 1266 N N . GLN A 1 191 ? 31.197 -29.055 -18.463 1.00 14.54 191 GLN A N 1
ATOM 1267 C CA . GLN A 1 191 ? 32.296 -29.288 -17.549 1.00 15.77 191 GLN A CA 1
ATOM 1268 C C . GLN A 1 191 ? 33.264 -28.104 -17.527 1.00 13.46 191 GLN A C 1
ATOM 1269 O O . GLN A 1 191 ? 33.646 -27.642 -16.467 1.00 14.09 191 GLN A O 1
ATOM 1275 N N . GLY A 1 192 ? 33.645 -27.617 -18.705 1.00 13.12 192 GLY A N 1
ATOM 1276 C CA . GLY A 1 192 ? 34.515 -26.434 -18.790 1.00 12.73 192 GLY A CA 1
ATOM 1277 C C . GLY A 1 192 ? 33.862 -25.184 -18.233 1.00 12.39 192 GLY A C 1
ATOM 1278 O O . GLY A 1 192 ? 34.479 -24.397 -17.495 1.00 11.49 192 GLY A O 1
ATOM 1279 N N . LEU A 1 193 ? 32.591 -25.020 -18.578 1.00 12.53 193 LEU A N 1
ATOM 1280 C CA . LEU A 1 193 ? 31.852 -23.803 -18.205 1.00 12.42 193 LEU A CA 1
ATOM 1281 C C . LEU A 1 193 ? 31.776 -23.723 -16.698 1.00 12.42 193 LEU A C 1
ATOM 1282 O O . LEU A 1 193 ? 32.119 -22.709 -16.116 1.00 11.26 193 LEU A O 1
ATOM 1287 N N . VAL A 1 194 ? 31.311 -24.803 -16.066 1.00 12.23 194 VAL A N 1
ATOM 1288 C CA . VAL A 1 194 ? 31.200 -24.862 -14.603 1.00 12.16 194 VAL A CA 1
ATOM 1289 C C . VAL A 1 194 ? 32.565 -24.657 -13.937 1.00 11.69 194 VAL A C 1
ATOM 1290 O O . VAL A 1 194 ? 32.686 -23.934 -12.942 1.00 11.28 194 VAL A O 1
ATOM 1294 N N . GLY A 1 195 ? 33.592 -25.275 -14.507 1.00 11.92 195 GLY A N 1
ATOM 1295 C CA . GLY A 1 195 ? 34.968 -25.115 -14.043 1.00 11.52 195 GLY A CA 1
ATOM 1296 C C . GLY A 1 195 ? 35.380 -23.649 -13.978 1.00 12.41 195 GLY A C 1
ATOM 1297 O O . GLY A 1 195 ? 36.174 -23.251 -13.113 1.00 13.34 195 GLY A O 1
ATOM 1298 N N . ASN A 1 196 ? 34.832 -22.857 -14.905 1.00 10.27 196 ASN A N 1
ATOM 1299 C CA . ASN A 1 196 ? 35.160 -21.439 -15.016 1.00 10.10 196 ASN A CA 1
ATOM 1300 C C . ASN A 1 196 ? 34.305 -20.468 -14.172 1.00 10.05 196 ASN A C 1
ATOM 1301 O O . ASN A 1 196 ? 34.501 -19.237 -14.264 1.00 9.57 196 ASN A O 1
ATOM 1306 N N . PHE A 1 197 ? 33.381 -20.991 -13.360 1.00 10.23 197 PHE A N 1
ATOM 1307 C CA . PHE A 1 197 ? 32.496 -20.138 -12.574 1.00 9.80 197 PHE A CA 1
ATOM 1308 C C . PHE A 1 197 ? 33.281 -19.252 -11.603 1.00 10.99 197 PHE A C 1
ATOM 1309 O O . PHE A 1 197 ? 34.190 -19.728 -10.912 1.00 10.60 197 PHE A O 1
ATOM 1317 N N . ALA A 1 198 ? 32.912 -17.970 -11.554 1.00 10.23 198 ALA A N 1
ATOM 1318 C CA . ALA A 1 198 ? 33.488 -17.012 -10.624 1.00 12.16 198 ALA A CA 1
ATOM 1319 C C . ALA A 1 198 ? 33.065 -17.334 -9.196 1.00 12.67 198 ALA A C 1
ATOM 1320 O O . ALA A 1 198 ? 33.813 -17.062 -8.229 1.00 12.90 198 ALA A O 1
ATOM 1322 N N . ARG A 1 199 ? 31.889 -17.933 -9.077 1.00 11.91 199 ARG A N 1
ATOM 1323 C CA . ARG A 1 199 ? 31.315 -18.336 -7.792 1.00 11.71 199 ARG A CA 1
ATOM 1324 C C . ARG A 1 199 ? 30.223 -19.343 -8.088 1.00 12.43 199 ARG A C 1
ATOM 1325 O O . ARG A 1 199 ? 29.702 -19.418 -9.211 1.00 11.72 199 ARG A O 1
ATOM 1333 N N . GLN A 1 200 ? 29.844 -20.112 -7.084 1.00 13.20 200 GLN A N 1
ATOM 1334 C CA . GLN A 1 200 ? 28.682 -20.957 -7.225 1.00 14.53 200 GLN A CA 1
ATOM 1335 C C . GLN A 1 200 ? 27.466 -20.070 -7.593 1.00 14.32 200 GLN A C 1
ATOM 1336 O O . GLN A 1 200 ? 27.285 -19.017 -6.990 1.00 14.08 200 GLN A O 1
ATOM 1342 N N . PRO A 1 201 ? 26.667 -20.489 -8.593 1.00 15.04 201 PRO A N 1
ATOM 1343 C CA . PRO A 1 201 ? 25.547 -19.652 -9.049 1.00 14.64 201 PRO A CA 1
ATOM 1344 C C . PRO A 1 201 ? 24.677 -19.186 -7.899 1.00 14.65 201 PRO A C 1
ATOM 1345 O O . PRO A 1 201 ? 24.289 -19.983 -7.037 1.00 13.63 201 PRO A O 1
ATOM 1349 N N . GLU A 1 202 ? 24.413 -17.887 -7.869 1.00 14.28 202 GLU A N 1
ATOM 1350 C CA . GLU A 1 202 ? 23.420 -17.367 -6.957 1.00 14.92 202 GLU A CA 1
ATOM 1351 C C . GLU A 1 202 ? 22.853 -16.075 -7.510 1.00 13.55 202 GLU A C 1
ATOM 1352 O O . GLU A 1 202 ? 23.532 -15.325 -8.199 1.00 14.11 202 GLU A O 1
ATOM 1358 N N . GLY A 1 203 ? 21.606 -15.821 -7.175 1.00 11.99 203 GLY A N 1
ATOM 1359 C CA . GLY A 1 203 ? 20.950 -14.629 -7.661 1.00 11.47 203 GLY A CA 1
ATOM 1360 C C . GLY A 1 203 ? 20.279 -14.839 -9.005 1.00 10.64 203 GLY A C 1
ATOM 1361 O O . GLY A 1 203 ? 20.435 -15.871 -9.661 1.00 12.25 203 GLY A O 1
ATOM 1362 N N . ASN A 1 204 ? 19.530 -13.833 -9.407 1.00 8.65 204 ASN A N 1
ATOM 1363 C CA . ASN A 1 204 ? 18.758 -13.894 -10.655 1.00 8.40 204 ASN A CA 1
ATOM 1364 C C . ASN A 1 204 ? 19.604 -13.356 -11.821 1.00 8.87 204 ASN A C 1
ATOM 1365 O O . ASN A 1 204 ? 20.829 -13.179 -11.675 1.00 6.85 204 ASN A O 1
ATOM 1370 N N . ASP A 1 205 ? 18.989 -13.100 -12.987 1.00 8.65 205 ASP A N 1
ATOM 1371 C CA . ASP A 1 205 ? 19.829 -12.682 -14.138 1.00 8.05 205 ASP A CA 1
ATOM 1372 C C . ASP A 1 205 ? 20.479 -11.324 -13.890 1.00 7.13 205 ASP A C 1
ATOM 1373 O O . ASP A 1 205 ? 21.675 -11.163 -14.116 1.00 8.63 205 ASP A O 1
ATOM 1378 N N . THR A 1 206 ? 19.713 -10.342 -13.415 1.00 7.25 206 THR A N 1
ATOM 1379 C CA . THR A 1 206 ? 20.309 -9.012 -13.185 1.00 7.74 206 THR A CA 1
ATOM 1380 C C . THR A 1 206 ? 21.406 -9.067 -12.114 1.00 7.70 206 THR A C 1
ATOM 1381 O O . THR A 1 206 ? 22.434 -8.325 -12.177 1.00 9.28 206 THR A O 1
ATOM 1385 N N . ALA A 1 207 ? 21.245 -9.982 -11.162 1.00 6.89 207 ALA A N 1
ATOM 1386 C CA . ALA A 1 207 ? 22.303 -10.199 -10.143 1.00 7.96 207 ALA A CA 1
ATOM 1387 C C . ALA A 1 207 ? 23.629 -10.541 -10.819 1.00 9.24 207 ALA A C 1
ATOM 1388 O O . ALA A 1 207 ? 24.697 -10.125 -10.357 1.00 9.48 207 ALA A O 1
ATOM 1390 N N . GLN A 1 208 ? 23.590 -11.258 -11.946 1.00 7.41 208 GLN A N 1
ATOM 1391 C CA . GLN A 1 208 ? 24.850 -11.574 -12.658 1.00 7.27 208 GLN A CA 1
ATOM 1392 C C . GLN A 1 208 ? 25.485 -10.358 -13.305 1.00 8.17 208 GLN A C 1
ATOM 1393 O O . GLN A 1 208 ? 26.725 -10.201 -13.265 1.00 8.75 208 GLN A O 1
ATOM 1399 N N . ILE A 1 209 ? 24.641 -9.500 -13.874 1.00 8.26 209 ILE A N 1
ATOM 1400 C CA . ILE A 1 209 ? 25.099 -8.237 -14.459 1.00 8.57 209 ILE A CA 1
ATOM 1401 C C . ILE A 1 209 ? 25.729 -7.351 -13.395 1.00 9.16 209 ILE A C 1
ATOM 1402 O O . ILE A 1 209 ? 26.860 -6.851 -13.582 1.00 8.92 209 ILE A O 1
ATOM 1407 N N . ARG A 1 210 ? 25.023 -7.185 -12.275 1.00 9.26 210 ARG A N 1
ATOM 1408 C CA . ARG A 1 210 ? 25.528 -6.321 -11.158 1.00 9.66 210 ARG A CA 1
ATOM 1409 C C . ARG A 1 210 ? 26.800 -6.909 -10.587 1.00 10.34 210 ARG A C 1
ATOM 1410 O O . ARG A 1 210 ? 27.666 -6.149 -10.105 1.00 11.37 210 ARG A O 1
ATOM 1418 N N . ALA A 1 211 ? 26.934 -8.240 -10.674 1.00 8.97 211 ALA A N 1
ATOM 1419 C CA . ALA A 1 211 ? 28.126 -8.914 -10.129 1.00 9.95 211 ALA A CA 1
ATOM 1420 C C . ALA A 1 211 ? 29.393 -8.546 -10.900 1.00 10.65 211 ALA A C 1
ATOM 1421 O O . ALA A 1 211 ? 30.486 -8.437 -10.321 1.00 12.76 211 ALA A O 1
ATOM 1423 N N . ILE A 1 212 ? 29.259 -8.350 -12.209 1.00 10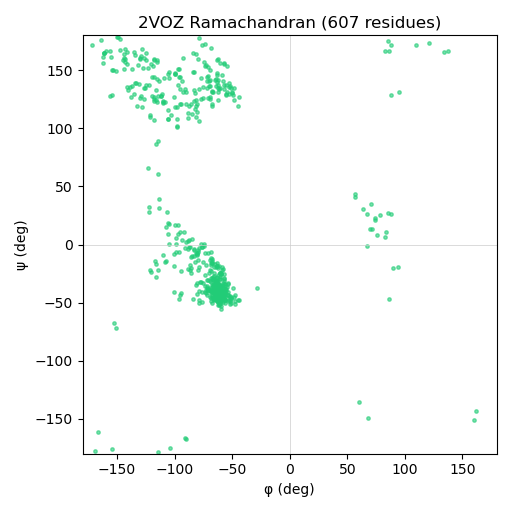.47 212 ILE A N 1
ATOM 1424 C CA . ILE A 1 212 ? 30.376 -7.849 -12.980 1.00 10.13 212 ILE A CA 1
ATOM 1425 C C . ILE A 1 212 ? 30.797 -6.472 -12.452 1.00 11.45 212 ILE A C 1
ATOM 1426 O O . ILE A 1 212 ? 31.988 -6.190 -12.218 1.00 11.77 212 ILE A O 1
ATOM 1431 N N . ALA A 1 213 ? 29.820 -5.599 -12.283 1.00 11.55 213 ALA A N 1
ATOM 1432 C CA . ALA A 1 213 ? 30.102 -4.228 -11.889 1.00 12.85 213 ALA A CA 1
ATOM 1433 C C . ALA A 1 213 ? 30.767 -4.221 -10.512 1.00 13.96 213 ALA A C 1
ATOM 1434 O O . ALA A 1 213 ? 31.658 -3.392 -10.260 1.00 15.45 213 ALA A O 1
ATOM 1436 N N . ALA A 1 214 ? 30.385 -5.183 -9.667 1.00 14.34 214 ALA A N 1
ATOM 1437 C CA . ALA A 1 214 ? 30.947 -5.335 -8.306 1.00 13.89 214 ALA A CA 1
ATOM 1438 C C . ALA A 1 214 ? 32.311 -6.025 -8.295 1.00 14.80 214 ALA A C 1
ATOM 1439 O O . ALA A 1 214 ? 32.912 -6.185 -7.231 1.00 15.85 214 ALA A O 1
ATOM 1441 N N . GLY A 1 215 ? 32.772 -6.471 -9.450 1.00 14.50 215 GLY A N 1
ATOM 1442 C CA . GLY A 1 215 ? 34.097 -7.079 -9.609 1.00 15.01 215 GLY A CA 1
ATOM 1443 C C . GLY A 1 215 ? 34.150 -8.537 -9.260 1.00 15.35 215 GLY A C 1
ATOM 1444 O O . GLY A 1 215 ? 35.243 -9.126 -9.191 1.00 16.26 215 GLY A O 1
ATOM 1445 N N . ILE A 1 216 ? 32.987 -9.152 -9.070 1.00 14.30 216 ILE A N 1
ATOM 1446 C CA . ILE A 1 216 ? 32.931 -10.559 -8.640 1.00 14.35 216 ILE A CA 1
ATOM 1447 C C . ILE A 1 216 ? 33.301 -11.525 -9.766 1.00 14.37 216 ILE A C 1
ATOM 1448 O O . ILE A 1 216 ? 33.958 -12.595 -9.534 1.00 14.98 216 ILE A O 1
ATOM 1453 N N . GLY A 1 217 ? 32.895 -11.154 -10.980 1.00 12.59 217 GLY A N 1
ATOM 1454 C CA . GLY A 1 217 ? 33.237 -11.914 -12.166 1.00 12.34 217 GLY A CA 1
ATOM 1455 C C . GLY A 1 217 ? 33.322 -10.964 -13.346 1.00 10.81 217 GLY A C 1
ATOM 1456 O O . GLY A 1 217 ? 33.110 -9.758 -13.178 1.00 10.91 217 GLY A O 1
ATOM 1457 N N . ASP A 1 218 ? 33.659 -11.496 -14.518 1.00 10.50 218 ASP A N 1
ATOM 1458 C CA . ASP A 1 218 ? 33.930 -10.675 -15.687 1.00 10.90 218 ASP A CA 1
ATOM 1459 C C . ASP A 1 218 ? 32.965 -10.870 -16.845 1.00 10.71 218 ASP A C 1
ATOM 1460 O O . ASP A 1 218 ? 32.803 -9.952 -17.649 1.00 11.48 218 ASP A O 1
ATOM 1465 N N . VAL A 1 219 ? 32.381 -12.058 -16.963 1.00 10.11 219 VAL A N 1
ATOM 1466 C CA . VAL A 1 219 ? 31.454 -12.329 -18.071 1.00 9.99 219 VAL A CA 1
ATOM 1467 C C . VAL A 1 219 ? 30.249 -13.049 -17.497 1.00 10.11 219 VAL A C 1
ATOM 1468 O O . VAL A 1 219 ? 30.402 -14.035 -16.789 1.00 11.64 219 VAL A O 1
ATOM 1472 N N . ALA A 1 220 ? 29.057 -12.547 -17.816 1.00 9.62 220 ALA A N 1
ATOM 1473 C CA . ALA A 1 220 ? 27.816 -13.184 -17.345 1.00 9.38 220 ALA A CA 1
ATOM 1474 C C . ALA A 1 220 ? 26.990 -13.629 -18.521 1.00 9.80 220 ALA A C 1
ATOM 1475 O O . ALA A 1 220 ? 27.092 -13.065 -19.601 1.00 11.45 220 ALA A O 1
ATOM 1477 N N . ILE A 1 221 ? 26.167 -14.656 -18.314 1.00 8.78 221 ILE A N 1
ATOM 1478 C CA . ILE A 1 221 ? 25.185 -15.088 -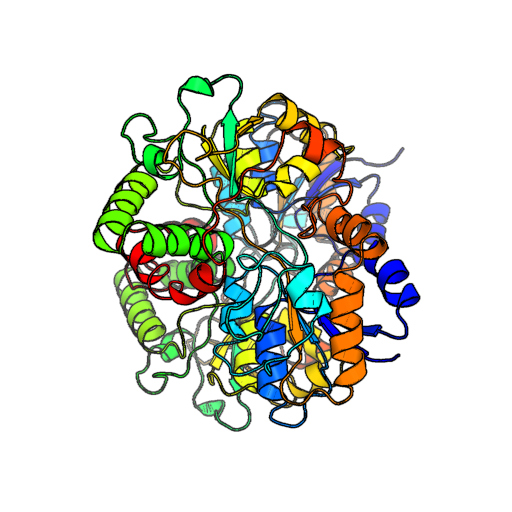19.336 1.00 8.14 221 ILE A CA 1
ATOM 1479 C C . ILE A 1 221 ? 23.828 -14.665 -18.765 1.00 8.65 221 ILE A C 1
ATOM 1480 O O . ILE A 1 221 ? 23.500 -15.036 -17.638 1.00 9.84 221 ILE A O 1
ATOM 1485 N N . ALA A 1 222 ? 23.085 -13.852 -19.503 1.00 8.03 222 ALA A N 1
ATOM 1486 C CA . ALA A 1 222 ? 21.787 -13.398 -18.990 1.00 8.08 222 ALA A CA 1
ATOM 1487 C C . ALA A 1 222 ? 20.970 -12.894 -20.152 1.00 7.89 222 ALA A C 1
ATOM 1488 O O . ALA A 1 222 ? 21.496 -12.629 -21.239 1.00 9.01 222 ALA A O 1
ATOM 1490 N N . ASN A 1 223 ? 19.672 -12.732 -19.967 1.00 7.39 223 ASN A N 1
ATOM 1491 C CA . ASN A 1 223 ? 18.849 -12.263 -21.088 1.00 7.09 223 ASN A CA 1
ATOM 1492 C C . ASN A 1 223 ? 19.025 -10.782 -21.432 1.00 7.54 223 ASN A C 1
ATOM 1493 O O . ASN A 1 223 ? 19.345 -9.966 -20.571 1.00 8.24 223 ASN A O 1
ATOM 1498 N N . SER A 1 224 ? 18.761 -10.454 -22.705 1.00 8.22 224 SER A N 1
ATOM 1499 C CA . SER A 1 224 ? 18.934 -9.115 -23.269 1.00 8.40 224 SER A CA 1
ATOM 1500 C C . SER A 1 224 ? 18.100 -8.056 -22.526 1.00 8.73 224 SER A C 1
ATOM 1501 O O . SER A 1 224 ? 18.576 -6.950 -22.231 1.00 9.26 224 SER A O 1
ATOM 1504 N N . TYR A 1 225 ? 16.863 -8.409 -22.183 1.00 8.05 225 TYR A N 1
ATOM 1505 C CA . TYR A 1 225 ? 15.942 -7.353 -21.751 1.00 9.17 225 TYR A CA 1
ATOM 1506 C C . TYR A 1 225 ? 16.359 -6.802 -20.365 1.00 8.96 225 TYR A C 1
ATOM 1507 O O . TYR A 1 225 ? 15.995 -5.666 -20.003 1.00 8.78 225 TYR A O 1
ATOM 1516 N N . TYR A 1 226 ? 17.080 -7.605 -19.563 1.00 8.25 226 TYR A N 1
ATOM 1517 C CA . TYR A 1 226 ? 17.536 -7.105 -18.242 1.00 8.15 226 TYR A CA 1
ATOM 1518 C C . TYR A 1 226 ? 18.460 -5.899 -18.321 1.00 8.53 226 TYR A C 1
ATOM 1519 O O . TYR A 1 226 ? 18.387 -5.002 -17.496 1.00 10.31 226 TYR A O 1
ATOM 1528 N N . TYR A 1 227 ? 19.316 -5.866 -19.352 1.00 8.07 227 TYR A N 1
ATOM 1529 C CA . TYR A 1 227 ? 20.216 -4.751 -19.509 1.00 8.94 227 TYR A CA 1
ATOM 1530 C C . TYR A 1 227 ? 19.441 -3.528 -19.977 1.00 9.11 227 TYR A C 1
ATOM 1531 O O . TYR A 1 227 ? 19.719 -2.429 -19.531 1.00 9.03 227 TYR A O 1
ATOM 1540 N N . ILE A 1 228 ? 18.470 -3.730 -20.872 1.00 8.47 228 ILE A N 1
ATOM 1541 C CA . ILE A 1 228 ? 17.603 -2.608 -21.301 1.00 8.56 228 ILE A CA 1
ATOM 1542 C C . ILE A 1 228 ? 16.890 -1.968 -20.106 1.00 9.00 228 ILE A C 1
ATOM 1543 O O . ILE A 1 228 ? 16.823 -0.735 -20.039 1.00 9.26 228 ILE A O 1
ATOM 1548 N N . ARG A 1 229 ? 16.348 -2.777 -19.174 1.00 9.56 229 ARG A N 1
ATOM 1549 C CA . ARG A 1 229 ? 15.845 -2.259 -17.893 1.00 10.62 229 ARG A CA 1
ATOM 1550 C C . ARG A 1 229 ? 16.796 -1.320 -17.202 1.00 10.95 229 ARG A C 1
ATOM 1551 O O . ARG A 1 229 ? 16.370 -0.232 -16.799 1.00 12.57 229 ARG A O 1
ATOM 1559 N N . LEU A 1 230 ? 18.062 -1.738 -17.041 1.00 9.41 230 LEU A N 1
ATOM 1560 C CA . LEU A 1 230 ? 19.072 -0.895 -16.406 1.00 10.16 230 LEU A CA 1
ATOM 1561 C C . LEU A 1 230 ? 19.278 0.418 -17.158 1.00 10.18 230 LEU A C 1
ATOM 1562 O O . LEU A 1 230 ? 19.329 1.482 -16.545 1.00 10.60 230 LEU A O 1
ATOM 1567 N N . GLN A 1 231 ? 19.347 0.348 -18.492 1.00 9.43 231 GLN A N 1
ATOM 1568 C CA . GLN A 1 231 ? 19.557 1.521 -19.305 1.00 10.18 231 GLN A CA 1
ATOM 1569 C C . GLN A 1 231 ? 18.434 2.525 -19.166 1.00 10.78 231 GLN A C 1
ATOM 1570 O O . GLN A 1 231 ? 18.661 3.742 -19.265 1.00 12.01 231 GLN A O 1
ATOM 1576 N N . LYS A 1 232 ? 17.206 2.023 -18.996 1.00 11.39 232 LYS A N 1
ATOM 1577 C CA . LYS A 1 232 ? 16.020 2.878 -18.848 1.00 11.62 232 LYS A CA 1
ATOM 1578 C C . LYS A 1 232 ? 15.748 3.345 -17.413 1.00 13.05 232 LYS A C 1
ATOM 1579 O O . LYS A 1 232 ? 14.886 4.225 -17.177 1.00 14.36 232 LYS A O 1
ATOM 1585 N N . SER A 1 233 ? 16.464 2.761 -16.467 1.00 12.31 233 SER A N 1
ATOM 1586 C CA . SER A 1 233 ? 16.304 3.103 -15.061 1.00 13.67 233 SER A CA 1
ATOM 1587 C C . SER A 1 233 ? 16.672 4.561 -14.782 1.00 14.72 233 SER A C 1
ATOM 1588 O O . SER A 1 233 ? 17.659 5.060 -15.304 1.00 16.15 233 SER A O 1
ATOM 1591 N N . THR A 1 234 ? 15.881 5.205 -13.920 1.00 16.72 234 THR A N 1
ATOM 1592 C CA . THR A 1 234 ? 16.194 6.566 -13.430 1.00 18.52 234 THR A CA 1
ATOM 1593 C C . THR A 1 234 ? 17.125 6.531 -12.199 1.00 18.88 234 THR A C 1
ATOM 1594 O O . THR A 1 234 ? 17.545 7.582 -11.666 1.00 19.48 234 THR A O 1
ATOM 1598 N N . ASP A 1 235 ? 17.462 5.328 -11.742 1.00 17.57 235 ASP A N 1
ATOM 1599 C CA . ASP A 1 235 ? 18.312 5.192 -10.556 1.00 17.35 235 ASP A CA 1
ATOM 1600 C C . ASP A 1 235 ? 19.779 5.378 -10.951 1.00 16.00 235 ASP A C 1
ATOM 1601 O O . ASP A 1 235 ? 20.315 4.621 -11.787 1.00 16.12 235 ASP A O 1
ATOM 1606 N N . PRO A 1 236 ? 20.455 6.395 -10.374 1.00 15.95 236 PRO A N 1
ATOM 1607 C CA . PRO A 1 236 ? 21.862 6.601 -10.745 1.00 14.96 236 PRO A CA 1
ATOM 1608 C C . PRO A 1 236 ? 22.747 5.368 -10.491 1.00 14.72 236 PRO A C 1
ATOM 1609 O O . PRO A 1 236 ? 23.701 5.131 -11.248 1.00 14.35 236 PRO A O 1
ATOM 1613 N N . ALA A 1 237 ? 22.392 4.552 -9.489 1.00 14.60 237 ALA A N 1
ATOM 1614 C CA . ALA A 1 237 ? 23.140 3.306 -9.256 1.00 15.52 237 ALA A CA 1
ATOM 1615 C C . ALA A 1 237 ? 23.053 2.330 -10.451 1.00 14.71 237 ALA A C 1
ATOM 1616 O O . ALA A 1 237 ? 24.014 1.613 -10.757 1.00 15.19 237 ALA A O 1
ATOM 1618 N N . ASP A 1 238 ? 21.909 2.311 -11.134 1.00 14.05 238 ASP A N 1
ATOM 1619 C CA . ASP A 1 238 ? 21.735 1.407 -12.263 1.00 13.80 238 ASP A CA 1
ATOM 1620 C C . ASP A 1 238 ? 22.508 1.921 -13.472 1.00 13.90 238 ASP A C 1
ATOM 1621 O O . ASP A 1 238 ? 23.055 1.147 -14.249 1.00 12.53 238 ASP A O 1
ATOM 1626 N N . GLN A 1 239 ? 22.600 3.240 -13.594 1.00 13.53 239 GLN A N 1
ATOM 1627 C CA . GLN A 1 239 ? 23.397 3.822 -14.695 1.00 14.17 239 GLN A CA 1
ATOM 1628 C C . GLN A 1 239 ? 24.863 3.496 -14.501 1.00 13.51 239 GLN A C 1
ATOM 1629 O O . GLN A 1 239 ? 25.576 3.342 -15.464 1.00 13.65 239 GLN A O 1
ATOM 1635 N N . GLU A 1 240 ? 25.299 3.347 -13.251 1.00 12.74 240 GLU A N 1
ATOM 1636 C CA . GLU A 1 240 ? 26.701 2.998 -12.968 1.00 14.65 240 GLU A CA 1
ATOM 1637 C C . GLU A 1 240 ? 27.013 1.594 -13.483 1.00 13.04 240 GLU A C 1
ATOM 1638 O O . GLU A 1 240 ? 28.088 1.342 -14.034 1.00 13.41 240 GLU A O 1
ATOM 1644 N N . VAL A 1 241 ? 26.042 0.698 -13.352 1.00 11.14 241 VAL A N 1
ATOM 1645 C CA . VAL A 1 241 ? 26.181 -0.641 -13.881 1.00 9.76 241 VAL A CA 1
ATOM 1646 C C . VAL A 1 241 ? 26.314 -0.585 -15.424 1.00 10.47 241 VAL A C 1
ATOM 1647 O O . VAL A 1 241 ? 27.189 -1.230 -16.037 1.00 11.13 241 VAL A O 1
ATOM 1651 N N . VAL A 1 242 ? 25.443 0.191 -16.058 1.00 9.54 242 VAL A N 1
ATOM 1652 C CA . VAL A 1 242 ? 25.470 0.322 -17.518 1.00 11.00 242 VAL A CA 1
ATOM 1653 C C . VAL A 1 242 ? 26.826 0.890 -18.012 1.00 11.60 242 VAL A C 1
ATOM 1654 O O . VAL A 1 242 ? 27.338 0.515 -19.062 1.00 11.81 242 VAL A O 1
ATOM 1658 N N . GLU A 1 243 ? 27.396 1.804 -17.225 1.00 12.56 243 GLU A N 1
ATOM 1659 C CA . GLU A 1 243 ? 28.630 2.455 -17.595 1.00 14.64 243 GLU A CA 1
ATOM 1660 C C . GLU A 1 243 ? 29.772 1.470 -17.498 1.00 15.18 243 GLU A C 1
ATOM 1661 O O . GLU A 1 243 ? 30.725 1.556 -18.292 1.00 16.57 243 GLU A O 1
ATOM 1664 N N . LYS A 1 244 ? 29.640 0.511 -16.578 1.00 14.54 244 LYS A N 1
ATOM 1665 C CA . LYS A 1 244 ? 30.700 -0.473 -16.305 1.00 14.10 244 LYS A CA 1
ATOM 1666 C C . LYS A 1 244 ? 30.617 -1.790 -17.033 1.00 12.97 244 LYS A C 1
ATOM 1667 O O . LYS A 1 244 ? 31.618 -2.498 -17.110 1.00 13.90 244 LYS A O 1
ATOM 1673 N N . VAL A 1 245 ? 29.424 -2.150 -17.483 1.00 11.01 245 VAL A N 1
ATOM 1674 C CA . VAL A 1 245 ? 29.171 -3.464 -18.089 1.00 10.16 245 VAL A CA 1
ATOM 1675 C C . VAL A 1 245 ? 28.559 -3.249 -19.461 1.00 10.74 245 VAL A C 1
ATOM 1676 O O . VAL A 1 245 ? 27.705 -2.365 -19.610 1.00 10.70 245 VAL A O 1
ATOM 1680 N N . SER A 1 246 ? 29.006 -4.021 -20.456 1.00 10.15 246 SER A N 1
ATOM 1681 C CA . SER A 1 246 ? 28.440 -3.942 -21.815 1.00 10.91 246 SER A CA 1
ATOM 1682 C C . SER A 1 246 ? 27.793 -5.243 -22.271 1.00 10.40 246 SER A C 1
ATOM 1683 O O . SER A 1 246 ? 28.073 -6.308 -21.732 1.00 10.81 246 SER A O 1
ATOM 1686 N N . LEU A 1 247 ? 26.906 -5.136 -23.266 1.00 10.19 247 LEU A N 1
ATOM 1687 C CA . LEU A 1 247 ? 26.209 -6.288 -23.808 1.00 10.68 247 LEU A CA 1
ATOM 1688 C C . LEU A 1 247 ? 26.943 -6.771 -25.063 1.00 10.89 247 LEU A C 1
ATOM 1689 O O . LEU A 1 247 ? 27.325 -5.948 -25.917 1.00 11.28 247 LEU A O 1
ATOM 1694 N N . PHE A 1 248 ? 27.096 -8.094 -25.197 1.00 10.36 248 PHE A N 1
ATOM 1695 C CA . PHE A 1 248 ? 27.724 -8.680 -26.390 1.00 10.53 248 PHE A CA 1
ATOM 1696 C C . PHE A 1 248 ? 26.787 -9.783 -26.929 1.00 10.06 248 PHE A C 1
ATOM 1697 O O . PHE A 1 248 ? 26.402 -10.687 -26.181 1.00 10.32 248 PHE A O 1
ATOM 1705 N N . PHE A 1 249 ? 26.446 -9.733 -28.217 1.00 11.46 249 PHE A N 1
ATOM 1706 C CA . PHE A 1 249 ? 25.699 -10.824 -28.808 1.00 10.62 249 PHE A CA 1
ATOM 1707 C C . PHE A 1 249 ? 26.646 -11.954 -29.198 1.00 11.31 249 PHE A C 1
ATOM 1708 O O . PHE A 1 249 ? 27.513 -11.736 -30.078 1.00 11.57 249 PHE A O 1
ATOM 1716 N N . PRO A 1 250 ? 26.507 -13.144 -28.572 1.00 10.36 250 PRO A N 1
ATOM 1717 C CA . PRO A 1 250 ? 27.400 -14.240 -28.950 1.00 10.81 250 PRO A CA 1
ATOM 1718 C C . PRO A 1 250 ? 26.911 -15.005 -30.186 1.00 10.33 250 PRO A C 1
ATOM 1719 O O . PRO A 1 250 ? 25.725 -14.923 -30.589 1.00 11.81 250 PRO A O 1
ATOM 1723 N N . ASN A 1 251 ? 27.826 -15.791 -30.762 1.00 11.79 251 ASN A N 1
ATOM 1724 C CA . ASN A 1 251 ? 27.487 -16.749 -31.821 1.00 11.06 251 ASN A CA 1
ATOM 1725 C C . ASN A 1 251 ? 27.028 -16.128 -33.140 1.00 12.35 251 ASN A C 1
ATOM 1726 O O . ASN A 1 251 ? 26.283 -16.770 -33.889 1.00 13.24 251 ASN A O 1
ATOM 1731 N N . THR A 1 252 ? 27.456 -14.898 -33.427 1.00 14.09 252 THR A N 1
ATOM 1732 C CA . THR A 1 252 ? 27.037 -14.245 -34.690 1.00 16.49 252 THR A CA 1
ATOM 1733 C C . THR A 1 252 ? 28.111 -14.357 -35.787 1.00 18.48 252 THR A C 1
ATOM 1734 O O . THR A 1 252 ? 27.913 -13.822 -36.870 1.00 18.40 252 THR A O 1
ATOM 1738 N N . GLY A 1 253 ? 29.248 -14.999 -35.498 1.00 20.78 253 GLY A N 1
ATOM 1739 C CA . GLY A 1 253 ? 30.294 -15.175 -36.546 1.00 22.89 253 GLY A CA 1
ATOM 1740 C C . GLY A 1 253 ? 29.967 -16.302 -37.520 1.00 23.97 253 GLY A C 1
ATOM 1741 O O . GLY A 1 253 ? 28.961 -16.996 -37.359 1.00 24.45 253 GLY A O 1
ATOM 1742 N N . SER A 1 254 ? 30.822 -16.502 -38.529 1.00 26.28 254 SER A N 1
ATOM 1743 C CA . SER A 1 254 ? 30.605 -17.546 -39.533 1.00 27.51 254 SER A CA 1
ATOM 1744 C C . SER A 1 254 ? 30.591 -18.918 -38.892 1.00 27.31 254 SER A C 1
ATOM 1745 O O . SER A 1 254 ? 31.428 -19.222 -38.032 1.00 28.72 254 SER A O 1
ATOM 1748 N N . GLY A 1 255 ? 29.598 -19.721 -39.266 1.00 26.97 255 GLY A N 1
ATOM 1749 C CA . GLY A 1 255 ? 29.415 -21.065 -38.717 1.00 26.38 255 GLY A CA 1
ATOM 1750 C C . GLY A 1 255 ? 28.976 -21.178 -37.262 1.00 26.02 255 GLY A C 1
ATOM 1751 O O . GLY A 1 255 ? 29.015 -22.277 -36.706 1.00 27.30 255 GLY A O 1
ATOM 1752 N N . GLU A 1 256 ? 28.530 -20.070 -36.653 1.00 24.38 256 GLU A N 1
ATOM 1753 C CA . GLU A 1 256 ? 28.150 -20.057 -35.218 1.00 23.66 256 GLU A CA 1
ATOM 1754 C C . GLU A 1 256 ? 26.629 -20.171 -34.944 1.00 21.94 256 GLU A C 1
ATOM 1755 O O . GLU A 1 256 ? 26.190 -20.320 -33.790 1.00 23.04 256 GLU A O 1
ATOM 1761 N N . ARG A 1 257 ? 25.867 -20.135 -36.024 1.00 19.45 257 ARG A N 1
ATOM 1762 C CA . ARG A 1 257 ? 24.440 -20.396 -36.075 1.00 18.02 257 ARG A CA 1
ATOM 1763 C C . ARG A 1 257 ? 23.646 -19.144 -35.780 1.00 16.56 257 ARG A C 1
ATOM 1764 O O . ARG A 1 257 ? 22.697 -18.843 -36.475 1.00 16.50 257 ARG A O 1
ATOM 1772 N N . GLY A 1 258 ? 24.036 -18.429 -34.734 1.00 16.11 258 GLY A N 1
ATOM 1773 C CA . GLY A 1 258 ? 23.283 -17.234 -34.327 1.00 14.22 258 GLY A CA 1
ATOM 1774 C C . GLY A 1 258 ? 23.167 -17.231 -32.798 1.00 13.04 258 GLY A C 1
ATOM 1775 O O . GLY A 1 258 ? 23.396 -18.235 -32.124 1.00 13.32 258 GLY A O 1
ATOM 1776 N N . THR A 1 259 ? 22.767 -16.086 -32.260 1.00 12.19 259 THR A N 1
ATOM 1777 C CA . THR A 1 259 ? 22.554 -15.947 -30.816 1.00 10.35 259 THR A CA 1
ATOM 1778 C C . THR A 1 259 ? 21.413 -16.861 -30.385 1.00 10.57 259 THR A C 1
ATOM 1779 O O . THR A 1 259 ? 20.424 -16.989 -31.096 1.00 9.64 259 THR A O 1
ATOM 1783 N N . HIS A 1 260 ? 21.539 -17.475 -29.199 1.00 10.23 260 HIS A N 1
ATOM 1784 C CA . HIS A 1 260 ? 20.415 -18.226 -28.661 1.00 9.57 260 HIS A CA 1
ATOM 1785 C C . HIS A 1 260 ? 19.220 -17.278 -28.424 1.00 10.41 260 HIS A C 1
ATOM 1786 O O . HIS A 1 260 ? 19.337 -16.283 -27.726 1.00 11.82 260 HIS A O 1
ATOM 1793 N N . VAL A 1 261 ? 18.103 -17.635 -29.022 1.00 10.38 261 VAL A N 1
ATOM 1794 C CA . VAL A 1 261 ? 16.812 -16.954 -28.746 1.00 9.79 261 VAL A CA 1
ATOM 1795 C C . VAL A 1 261 ? 15.792 -17.868 -28.095 1.00 9.62 261 VAL A C 1
ATOM 1796 O O . VAL A 1 261 ? 15.870 -19.115 -28.177 1.00 9.37 261 VAL A O 1
ATOM 1800 N N . ASN A 1 262 ? 14.807 -17.254 -27.439 1.00 8.16 262 ASN A N 1
ATOM 1801 C CA . ASN A 1 262 ? 13.765 -17.992 -26.808 1.00 8.37 262 ASN A CA 1
ATOM 1802 C C . ASN A 1 262 ? 12.559 -17.075 -26.931 1.00 7.76 262 ASN A C 1
ATOM 1803 O O . ASN A 1 262 ? 12.725 -15.884 -27.267 1.00 8.43 262 ASN A O 1
ATOM 1808 N N . VAL A 1 263 ? 11.387 -17.611 -26.656 1.00 7.73 263 VAL A N 1
ATOM 1809 C CA . VAL A 1 263 ? 10.151 -16.876 -26.837 1.00 8.00 263 VAL A CA 1
ATOM 1810 C C . VAL A 1 263 ? 9.263 -16.850 -25.596 1.00 8.37 263 VAL A C 1
ATOM 1811 O O . VAL A 1 263 ? 9.426 -17.659 -24.652 1.00 9.72 263 VAL A O 1
ATOM 1815 N N . SER A 1 264 ? 8.363 -15.878 -25.599 1.00 8.72 264 SER A N 1
ATOM 1816 C CA A SER A 1 264 ? 7.143 -15.947 -24.798 0.50 8.58 264 SER A CA 1
ATOM 1817 C CA B SER A 1 264 ? 7.147 -16.065 -24.809 0.50 8.65 264 SER A CA 1
ATOM 1818 C C . SER A 1 264 ? 6.038 -16.276 -25.806 1.00 9.13 264 SER A C 1
ATOM 1819 O O . SER A 1 264 ? 6.055 -15.734 -26.899 1.00 10.41 264 SER A O 1
ATOM 1824 N N . GLY A 1 265 ? 5.088 -17.112 -25.456 1.00 8.45 265 GLY A N 1
ATOM 1825 C CA . GLY A 1 265 ? 4.048 -17.385 -26.443 1.00 8.50 265 GLY A CA 1
ATOM 1826 C C . GLY A 1 265 ? 2.874 -18.084 -25.815 1.00 9.10 265 GLY A C 1
ATOM 1827 O O . GLY A 1 265 ? 2.733 -18.128 -24.590 1.00 7.71 265 GLY A O 1
ATOM 1828 N N . ALA A 1 266 ? 2.067 -18.705 -26.656 1.00 8.95 266 ALA A N 1
ATOM 1829 C CA . ALA A 1 266 ? 0.751 -19.122 -26.182 1.00 8.79 266 ALA A CA 1
ATOM 1830 C C . ALA A 1 266 ? 0.153 -20.150 -27.090 1.00 9.55 266 ALA A C 1
ATOM 1831 O O . ALA A 1 266 ? 0.530 -20.248 -28.265 1.00 8.91 266 ALA A O 1
ATOM 1833 N N . GLY A 1 267 ? -0.753 -20.928 -26.530 1.00 8.92 267 GLY A N 1
ATOM 1834 C CA . GLY A 1 267 ? -1.557 -21.864 -27.341 1.00 9.11 267 GLY A CA 1
ATOM 1835 C C . GLY A 1 267 ? -2.980 -21.914 -26.835 1.00 11.08 267 GLY A C 1
ATOM 1836 O O . GLY A 1 267 ? -3.268 -21.436 -25.734 1.00 10.49 267 GLY A O 1
ATOM 1837 N N . VAL A 1 268 ? -3.875 -22.491 -27.652 1.00 10.45 268 VAL A N 1
ATOM 1838 C CA . VAL A 1 268 ? -5.281 -22.669 -27.288 1.00 10.37 268 VAL A CA 1
ATOM 1839 C C . VAL A 1 268 ? -5.436 -23.918 -26.422 1.00 11.16 268 VAL A C 1
ATOM 1840 O O . VAL A 1 268 ? -4.894 -24.978 -26.767 1.00 11.87 268 VAL A O 1
ATOM 1844 N N . LEU A 1 269 ? -6.130 -23.777 -25.287 1.00 11.36 269 LEU A N 1
ATOM 1845 C CA . LEU A 1 269 ? -6.320 -24.890 -24.351 1.00 11.40 269 LEU A CA 1
ATOM 1846 C C . LEU A 1 269 ? -7.281 -25.937 -24.923 1.00 12.15 269 LEU A C 1
ATOM 1847 O O . LEU A 1 269 ? -8.223 -25.608 -25.676 1.00 11.81 269 LEU A O 1
ATOM 1852 N N . LYS A 1 270 ? -6.993 -27.187 -24.593 1.00 14.27 270 LYS A N 1
ATOM 1853 C CA . LYS A 1 270 ? -7.769 -28.321 -25.075 1.00 16.05 270 LYS A CA 1
ATOM 1854 C C . LYS A 1 270 ? -9.263 -28.109 -25.016 1.00 17.11 270 LYS A C 1
ATOM 1855 O O . LYS A 1 270 ? -9.972 -28.382 -25.999 1.00 18.25 270 LYS A O 1
ATOM 1861 N N . ASN A 1 271 ? -9.774 -27.638 -23.893 1.00 17.19 271 ASN A N 1
ATOM 1862 C CA . ASN A 1 271 ? -11.236 -27.538 -23.809 1.00 18.92 271 ASN A CA 1
ATOM 1863 C C . ASN A 1 271 ? -11.766 -26.112 -23.902 1.00 17.49 271 ASN A C 1
ATOM 1864 O O . ASN A 1 271 ? -12.834 -25.809 -23.393 1.00 17.26 271 ASN A O 1
ATOM 1869 N N . ALA A 1 272 ? -11.017 -25.253 -24.594 1.00 16.04 272 ALA A N 1
ATOM 1870 C CA . ALA A 1 272 ? -11.342 -23.843 -24.715 1.00 15.38 272 ALA A CA 1
ATOM 1871 C C . ALA A 1 272 ? -12.826 -23.654 -25.016 1.00 15.79 272 ALA A C 1
ATOM 1872 O O . ALA A 1 272 ? -13.321 -24.158 -26.024 1.00 15.71 272 ALA A O 1
ATOM 1874 N N . PRO A 1 273 ? -13.550 -22.966 -24.120 1.00 16.04 273 PRO A N 1
ATOM 1875 C CA . PRO A 1 273 ? -14.975 -22.695 -24.382 1.00 17.02 273 PRO A CA 1
ATOM 1876 C C . PRO A 1 273 ? -15.242 -21.714 -25.499 1.00 16.87 273 PRO A C 1
ATOM 1877 O O . PRO A 1 273 ? -16.352 -21.716 -26.048 1.00 18.12 273 PRO A O 1
ATOM 1881 N N . ASN A 1 274 ? -14.257 -20.870 -25.815 1.00 16.71 274 ASN A N 1
ATOM 1882 C CA . ASN A 1 274 ? -14.380 -19.874 -26.888 1.00 17.02 274 ASN A CA 1
ATOM 1883 C C . ASN A 1 274 ? -13.271 -20.072 -27.916 1.00 16.04 274 ASN A C 1
ATOM 1884 O O . ASN A 1 274 ? -12.410 -19.184 -28.072 1.00 15.36 274 ASN A O 1
ATOM 1889 N N . ARG A 1 275 ? -13.289 -21.210 -28.621 1.00 14.90 275 ARG A N 1
ATOM 1890 C CA . ARG A 1 275 ? -12.185 -21.565 -29.533 1.00 15.23 275 ARG A CA 1
ATOM 1891 C C . ARG A 1 275 ? -11.969 -20.564 -30.700 1.00 14.21 275 ARG A C 1
ATOM 1892 O O . ARG A 1 275 ? -10.832 -20.211 -31.009 1.00 13.04 275 ARG A O 1
ATOM 1900 N N . ASP A 1 276 ? -13.057 -20.093 -31.320 1.00 14.22 276 ASP A N 1
ATOM 1901 C CA . ASP A 1 276 ? -12.925 -19.160 -32.436 1.00 14.98 276 ASP A CA 1
ATOM 1902 C C . ASP A 1 276 ? -12.273 -17.878 -31.939 1.00 12.59 276 ASP A C 1
ATOM 1903 O O . ASP A 1 276 ? -11.344 -17.351 -32.561 1.00 12.85 276 ASP A O 1
ATOM 1908 N N . ALA A 1 277 ? -12.748 -17.404 -30.795 1.00 11.79 277 ALA A N 1
ATOM 1909 C CA . ALA A 1 277 ? -12.235 -16.158 -30.212 1.00 11.38 277 ALA A CA 1
ATOM 1910 C C . ALA A 1 277 ? -10.775 -16.348 -29.776 1.00 12.06 277 ALA A C 1
ATOM 1911 O O . ALA A 1 277 ? -9.964 -15.444 -29.901 1.00 10.84 277 ALA A O 1
ATOM 1913 N N . ALA A 1 278 ? -10.456 -17.535 -29.274 1.00 11.17 278 ALA A N 1
ATOM 1914 C CA . ALA A 1 278 ? -9.093 -17.816 -28.828 1.00 10.49 278 ALA A CA 1
ATOM 1915 C C . ALA A 1 278 ? -8.126 -17.710 -30.027 1.00 10.93 278 ALA A C 1
ATOM 1916 O O . ALA A 1 278 ? -7.092 -17.046 -29.944 1.00 10.96 278 ALA A O 1
ATOM 1918 N N . ILE A 1 279 ? -8.497 -18.317 -31.166 1.00 10.35 279 ILE A N 1
ATOM 1919 C CA . ILE A 1 279 ? -7.664 -18.271 -32.360 1.00 11.36 279 ILE A CA 1
ATOM 1920 C C . ILE A 1 279 ? -7.563 -16.817 -32.866 1.00 11.40 279 ILE A C 1
ATOM 1921 O O . ILE A 1 279 ? -6.472 -16.346 -33.257 1.00 11.22 279 ILE A O 1
ATOM 1926 N N . ALA A 1 280 ? -8.680 -16.086 -32.788 1.00 11.43 280 ALA A N 1
ATOM 1927 C CA . ALA A 1 280 ? -8.722 -14.701 -33.226 1.00 10.84 280 ALA A CA 1
ATOM 1928 C C . ALA A 1 280 ? -7.775 -13.858 -32.355 1.00 11.18 280 ALA A C 1
ATOM 1929 O O . ALA A 1 280 ? -7.130 -12.903 -32.833 1.00 9.94 280 ALA A O 1
ATOM 1931 N N . PHE A 1 281 ? -7.743 -14.187 -31.066 1.00 10.41 281 PHE A N 1
ATOM 1932 C CA . PHE A 1 281 ? -6.831 -13.482 -30.143 1.00 10.79 281 PHE A CA 1
ATOM 1933 C C . PHE A 1 281 ? -5.376 -13.743 -30.499 1.00 10.70 281 PHE A C 1
ATOM 1934 O O . PHE A 1 281 ? -4.551 -12.818 -30.548 1.00 10.44 281 PHE A O 1
ATOM 1942 N N . LEU A 1 282 ? -5.043 -15.003 -30.763 1.00 9.57 282 LEU A N 1
ATOM 1943 C CA . LEU A 1 282 ? -3.696 -15.315 -31.216 1.00 10.28 282 LEU A CA 1
ATOM 1944 C C . LEU A 1 282 ? -3.331 -14.542 -32.480 1.00 10.13 282 LEU A C 1
ATOM 1945 O O . LEU A 1 282 ? -2.238 -13.979 -32.584 1.00 9.91 282 LEU A O 1
ATOM 1950 N N . GLU A 1 283 ? -4.260 -14.490 -33.442 1.00 10.69 283 GLU A N 1
ATOM 1951 C CA . GLU A 1 283 ? -4.008 -13.741 -34.687 1.00 11.34 283 GLU A CA 1
ATOM 1952 C C . GLU A 1 283 ? -3.803 -12.237 -34.400 1.00 10.48 283 GLU A C 1
ATOM 1953 O O . GLU A 1 283 ? -2.917 -11.590 -34.942 1.00 11.06 283 GLU A O 1
ATOM 1959 N N . TYR A 1 284 ? -4.582 -11.723 -33.454 1.00 11.05 284 TYR A N 1
ATOM 1960 C CA . TYR A 1 284 ? -4.478 -10.334 -33.051 1.00 10.52 284 TYR A CA 1
ATOM 1961 C C . TYR A 1 284 ? -3.103 -10.081 -32.421 1.00 9.80 284 TYR A C 1
ATOM 1962 O O . TYR A 1 284 ? -2.467 -9.088 -32.727 1.00 9.53 284 TYR A O 1
ATOM 1971 N N . LEU A 1 285 ? -2.648 -10.980 -31.555 1.00 9.87 285 LEU A N 1
ATOM 1972 C CA . LEU A 1 285 ? -1.331 -10.804 -30.931 1.00 9.45 285 LEU A CA 1
ATOM 1973 C C . LEU A 1 285 ? -0.192 -10.772 -31.952 1.00 10.60 285 LEU A C 1
ATOM 1974 O O . LEU A 1 285 ? 0.884 -10.218 -31.689 1.00 10.36 285 LEU A O 1
ATOM 1979 N N . ALA A 1 286 ? -0.437 -11.391 -33.109 1.00 10.33 286 ALA A N 1
ATOM 1980 C CA . ALA A 1 286 ? 0.535 -11.425 -34.218 1.00 11.47 286 ALA A CA 1
ATOM 1981 C C . ALA A 1 286 ? 0.410 -10.227 -35.177 1.00 11.26 286 ALA A C 1
ATOM 1982 O O . ALA A 1 286 ? 1.209 -10.094 -36.107 1.00 12.53 286 ALA A O 1
ATOM 1984 N N . SER A 1 287 ? -0.572 -9.360 -34.962 1.00 11.28 287 SER A N 1
ATOM 1985 C CA . SER A 1 287 ? -0.763 -8.147 -35.795 1.00 12.63 287 SER A CA 1
ATOM 1986 C C . SER A 1 287 ? 0.320 -7.103 -35.538 1.00 12.48 287 SER A C 1
ATOM 1987 O O . SER A 1 287 ? 0.938 -7.091 -34.467 1.00 10.52 287 SER A O 1
ATOM 1990 N N . ASP A 1 288 ? 0.611 -6.273 -36.542 1.00 12.79 288 ASP A N 1
ATOM 1991 C CA . ASP A 1 288 ? 1.697 -5.292 -36.452 1.00 13.42 288 ASP A CA 1
ATOM 1992 C C . ASP A 1 288 ? 1.516 -4.336 -35.252 1.00 13.26 288 ASP A C 1
ATOM 1993 O O . ASP A 1 288 ? 2.474 -4.089 -34.530 1.00 13.92 288 ASP A O 1
ATOM 1998 N N . ASP A 1 289 ? 0.286 -3.845 -35.044 1.00 13.97 289 ASP A N 1
ATOM 1999 C CA . ASP A 1 289 ? -0.022 -2.863 -33.985 1.00 15.30 289 ASP A CA 1
ATOM 2000 C C . ASP A 1 289 ? 0.303 -3.474 -32.625 1.00 13.86 289 ASP A C 1
ATOM 2001 O O . ASP A 1 289 ? 1.048 -2.889 -31.789 1.00 14.50 289 ASP A O 1
ATOM 2006 N N . ALA A 1 290 ? -0.259 -4.662 -32.426 1.00 12.48 290 ALA A N 1
ATOM 2007 C CA . ALA A 1 290 ? -0.190 -5.324 -31.131 1.00 12.22 290 ALA A CA 1
ATOM 2008 C C . ALA A 1 290 ? 1.229 -5.768 -30.852 1.00 11.82 290 ALA A C 1
ATOM 2009 O O . ALA A 1 290 ? 1.747 -5.561 -29.742 1.00 11.50 290 ALA A O 1
ATOM 2011 N N . GLN A 1 291 ? 1.863 -6.368 -31.869 1.00 11.17 291 GLN A N 1
ATOM 2012 C CA . GLN A 1 291 ? 3.279 -6.777 -31.766 1.00 10.24 291 GLN A CA 1
ATOM 2013 C C . GLN A 1 291 ? 4.170 -5.677 -31.236 1.00 9.49 291 GLN A C 1
ATOM 2014 O O . GLN A 1 291 ? 5.021 -5.917 -30.373 1.00 9.96 291 GLN A O 1
ATOM 2020 N N . ARG A 1 292 ? 3.996 -4.465 -31.747 1.00 9.55 292 ARG A N 1
ATOM 2021 C CA . ARG A 1 292 ? 4.927 -3.428 -31.400 1.00 9.60 292 ARG A CA 1
ATOM 2022 C C . ARG A 1 292 ? 4.900 -3.193 -29.900 1.00 9.23 292 ARG A C 1
ATOM 2023 O O . ARG A 1 292 ? 5.950 -3.208 -29.261 1.00 9.94 292 ARG A O 1
ATOM 2031 N N . TYR A 1 293 ? 3.706 -3.005 -29.350 1.00 8.15 293 TYR A N 1
ATOM 2032 C CA . TYR A 1 293 ? 3.647 -2.560 -27.946 1.00 9.14 293 TYR A CA 1
ATOM 2033 C C . TYR A 1 293 ? 3.653 -3.743 -26.985 1.00 9.24 293 TYR A C 1
ATOM 2034 O O . TYR A 1 293 ? 4.000 -3.595 -25.811 1.00 10.21 293 TYR A O 1
ATOM 2043 N N . PHE A 1 294 ? 3.285 -4.921 -27.473 1.00 8.76 294 PHE A N 1
ATOM 2044 C CA . PHE A 1 294 ? 3.420 -6.118 -26.655 1.00 8.35 294 PHE A CA 1
ATOM 2045 C C . PHE A 1 294 ? 4.896 -6.429 -26.392 1.00 9.44 294 PHE A C 1
ATOM 2046 O O . PHE A 1 294 ? 5.319 -6.670 -25.251 1.00 9.77 294 PHE A O 1
ATOM 2054 N N . ALA A 1 295 ? 5.712 -6.372 -27.438 1.00 10.17 295 ALA A N 1
ATOM 2055 C CA . ALA A 1 295 ? 7.143 -6.564 -27.284 1.00 9.96 295 ALA A CA 1
ATOM 2056 C C . ALA A 1 295 ? 7.770 -5.481 -26.421 1.00 9.99 295 ALA A C 1
ATOM 2057 O O . ALA A 1 295 ? 8.647 -5.782 -25.618 1.00 10.61 295 ALA A O 1
ATOM 2059 N N . GLU A 1 296 ? 7.307 -4.234 -26.535 1.00 9.24 296 GLU A N 1
ATOM 2060 C CA . GLU A 1 296 ? 7.820 -3.155 -25.693 1.00 10.32 296 GLU A CA 1
ATOM 2061 C C . GLU A 1 296 ? 7.675 -3.450 -24.221 1.00 10.82 296 GLU A C 1
ATOM 2062 O O . GLU A 1 296 ? 8.476 -2.973 -23.438 1.00 10.87 296 GLU A O 1
ATOM 2068 N N . GLY A 1 297 ? 6.624 -4.205 -23.860 1.00 10.42 297 GLY A N 1
ATOM 2069 C CA . GLY A 1 297 ? 6.249 -4.429 -22.444 1.00 11.13 297 GLY A CA 1
ATOM 2070 C C . GLY A 1 297 ? 7.421 -4.813 -21.552 1.00 11.17 297 GLY A C 1
ATOM 2071 O O . GLY A 1 297 ? 7.623 -4.214 -20.457 1.00 11.99 297 GLY A O 1
ATOM 2072 N N . ASN A 1 298 ? 8.205 -5.787 -22.026 1.00 9.68 298 ASN A N 1
ATOM 2073 C CA . ASN A 1 298 ? 9.357 -6.261 -21.286 1.00 9.52 298 ASN A CA 1
ATOM 2074 C C . ASN A 1 298 ? 10.632 -6.120 -22.120 1.00 9.10 298 ASN A C 1
ATOM 2075 O O . ASN A 1 298 ? 11.521 -6.953 -22.005 1.00 8.59 298 ASN A O 1
ATOM 2080 N N . ASN A 1 299 ? 10.706 -5.085 -22.986 1.00 8.54 299 ASN A N 1
ATOM 2081 C CA . ASN A 1 299 ? 11.937 -4.777 -23.714 1.00 9.40 299 ASN A CA 1
ATOM 2082 C C . ASN A 1 299 ? 12.410 -5.990 -24.516 1.00 9.33 299 ASN A C 1
ATOM 2083 O O . ASN A 1 299 ? 13.612 -6.295 -24.566 1.00 8.27 299 ASN A O 1
ATOM 2088 N N . GLU A 1 300 ? 11.438 -6.649 -25.168 1.00 8.02 300 GLU A N 1
ATOM 2089 C CA A GLU A 1 300 ? 11.712 -7.825 -25.995 0.50 9.16 300 GLU A CA 1
ATOM 2090 C CA B GLU A 1 300 ? 11.721 -7.825 -25.989 0.50 8.64 300 GLU A CA 1
ATOM 2091 C C . GLU A 1 300 ? 11.599 -7.441 -27.462 1.00 9.19 300 GLU A C 1
ATOM 2092 O O . GLU A 1 300 ? 11.205 -6.307 -27.799 1.00 9.87 300 GLU A O 1
ATOM 2103 N N . TYR A 1 301 ? 11.957 -8.370 -28.333 1.00 9.79 301 TYR A N 1
ATOM 2104 C CA . TYR A 1 301 ? 11.805 -8.191 -29.778 1.00 9.74 301 TYR A CA 1
ATOM 2105 C C . TYR A 1 301 ? 10.468 -8.788 -30.220 1.00 9.92 301 TYR A C 1
ATOM 2106 O O . TYR A 1 301 ? 10.075 -9.862 -29.758 1.00 9.61 301 TYR A O 1
ATOM 2115 N N . PRO A 1 302 ? 9.779 -8.120 -31.154 1.00 9.56 302 PRO A N 1
ATOM 2116 C CA . PRO A 1 302 ? 8.645 -8.757 -31.849 1.00 9.10 302 PRO A CA 1
ATOM 2117 C C . PRO A 1 302 ? 9.093 -10.028 -32.534 1.00 9.49 302 PRO A C 1
ATOM 2118 O O . PRO A 1 302 ? 10.291 -10.184 -32.793 1.00 9.23 302 PRO A O 1
ATOM 2122 N N . VAL A 1 303 ? 8.164 -10.943 -32.783 1.00 10.99 303 VAL A N 1
ATOM 2123 C CA . VAL A 1 303 ? 8.447 -12.116 -33.623 1.00 11.05 303 VAL A CA 1
ATOM 2124 C C . VAL A 1 303 ? 8.227 -11.764 -35.093 1.00 12.69 303 VAL A C 1
ATOM 2125 O O . VAL A 1 303 ? 8.777 -12.419 -35.969 1.00 13.21 303 VAL A O 1
ATOM 2129 N N . ILE A 1 304 ? 7.460 -10.708 -35.358 1.00 13.27 304 ILE A N 1
ATOM 2130 C CA . ILE A 1 304 ? 7.163 -10.301 -36.741 1.00 14.70 304 ILE A CA 1
ATOM 2131 C C . ILE A 1 304 ? 8.221 -9.352 -37.320 1.00 15.70 304 ILE A C 1
ATOM 2132 O O . ILE A 1 304 ? 8.401 -8.215 -36.850 1.00 15.44 304 ILE A O 1
ATOM 2137 N N . PRO A 1 305 ? 8.885 -9.768 -38.405 1.00 17.57 305 PRO A N 1
ATOM 2138 C CA . PRO A 1 305 ? 9.878 -8.858 -38.982 1.00 18.63 305 PRO A CA 1
ATOM 2139 C C . PRO A 1 305 ? 9.236 -7.555 -39.500 1.00 17.73 305 PRO A C 1
ATOM 2140 O O . PRO A 1 305 ? 8.083 -7.555 -39.936 1.00 19.08 305 PRO A O 1
ATOM 2144 N N . GLY A 1 306 ? 9.982 -6.462 -39.383 1.00 17.98 306 GLY A N 1
ATOM 2145 C CA . GLY A 1 306 ? 9.527 -5.139 -39.785 1.00 16.74 306 GLY A CA 1
ATOM 2146 C C . GLY A 1 306 ? 8.809 -4.333 -38.720 1.00 16.48 306 GLY A C 1
ATOM 2147 O O . GLY A 1 306 ? 8.686 -3.110 -38.838 1.00 16.64 306 GLY A O 1
ATOM 2148 N N . VAL A 1 307 ? 8.291 -5.000 -37.685 1.00 14.18 307 VAL A N 1
ATOM 2149 C CA . VAL A 1 307 ? 7.645 -4.265 -36.578 1.00 12.78 307 VAL A CA 1
ATOM 2150 C C . VAL A 1 307 ? 8.700 -3.486 -35.778 1.00 12.31 307 VAL A C 1
ATOM 2151 O O . VAL A 1 307 ? 9.706 -4.067 -35.385 1.00 12.44 307 VAL A O 1
ATOM 2155 N N . PRO A 1 308 ? 8.506 -2.156 -35.572 1.00 12.69 308 PRO A N 1
ATOM 2156 C CA . PRO A 1 308 ? 9.544 -1.359 -34.889 1.00 12.70 308 PRO A CA 1
ATOM 2157 C C . PRO A 1 308 ? 9.990 -1.930 -33.548 1.00 12.71 308 PRO A C 1
ATOM 2158 O O . PRO A 1 308 ? 9.159 -2.349 -32.735 1.00 13.81 308 PRO A O 1
ATOM 2162 N N . ILE A 1 309 ? 11.301 -1.947 -33.338 1.00 10.90 309 ILE A N 1
ATOM 2163 C CA . ILE A 1 309 ? 11.874 -2.440 -32.083 1.00 11.06 309 ILE A CA 1
ATOM 2164 C C . ILE A 1 309 ? 12.162 -1.303 -31.103 1.00 10.60 309 ILE A C 1
ATOM 2165 O O . ILE A 1 309 ? 12.571 -0.208 -31.522 1.00 11.37 309 ILE A O 1
ATOM 2170 N N . ASP A 1 310 ? 11.974 -1.531 -29.789 1.00 10.45 310 ASP A N 1
ATOM 2171 C CA . ASP A 1 310 ? 12.307 -0.476 -28.787 1.00 10.91 310 ASP A CA 1
ATOM 2172 C C . ASP A 1 310 ? 13.653 0.154 -29.150 1.00 11.35 310 ASP A C 1
ATOM 2173 O O . ASP A 1 310 ? 14.603 -0.586 -29.384 1.00 11.60 310 ASP A O 1
ATOM 2178 N N . PRO A 1 311 ? 13.725 1.493 -29.265 1.00 11.69 311 PRO A N 1
ATOM 2179 C CA . PRO A 1 311 ? 14.974 2.145 -29.692 1.00 11.38 311 PRO A CA 1
ATOM 2180 C C . PRO A 1 311 ? 16.220 1.833 -28.857 1.00 11.30 311 PRO A C 1
ATOM 2181 O O . PRO A 1 311 ? 17.304 1.691 -29.423 1.00 12.12 311 PRO A O 1
ATOM 2185 N N . VAL A 1 312 ? 16.078 1.727 -27.535 1.00 10.58 312 VAL A N 1
ATOM 2186 C CA . VAL A 1 312 ? 17.242 1.395 -26.675 1.00 9.98 312 VAL A CA 1
ATOM 2187 C C . VAL A 1 312 ? 17.695 -0.020 -26.982 1.00 9.86 312 VAL A C 1
ATOM 2188 O O . VAL A 1 312 ? 18.909 -0.287 -27.038 1.00 11.13 312 VAL A O 1
ATOM 2192 N N . LEU A 1 313 ? 16.739 -0.935 -27.146 1.00 9.16 313 LEU A N 1
ATOM 2193 C CA . LEU A 1 313 ? 17.119 -2.297 -27.553 1.00 9.73 313 LEU A CA 1
ATOM 2194 C C . LEU A 1 313 ? 17.730 -2.290 -28.945 1.00 10.51 313 LEU A C 1
ATOM 2195 O O . LEU A 1 313 ? 18.757 -2.904 -29.164 1.00 11.07 313 LEU A O 1
ATOM 2200 N N . ALA A 1 314 ? 17.094 -1.591 -29.878 1.00 11.14 314 ALA A N 1
ATOM 2201 C CA . ALA A 1 314 ? 17.552 -1.581 -31.275 1.00 11.62 314 ALA A CA 1
ATOM 2202 C C . ALA A 1 314 ? 18.979 -1.023 -31.421 1.00 11.64 314 ALA A C 1
ATOM 2203 O O . ALA A 1 314 ? 19.748 -1.489 -32.285 1.00 12.75 314 ALA A O 1
ATOM 2205 N N . ALA A 1 315 ? 19.378 -0.119 -30.530 1.00 11.68 315 ALA A N 1
ATOM 2206 C CA . ALA A 1 315 ? 20.712 0.499 -30.607 1.00 11.89 315 ALA A CA 1
ATOM 2207 C C . ALA A 1 315 ? 21.864 -0.493 -30.339 1.00 12.11 315 ALA A C 1
ATOM 2208 O O . ALA A 1 315 ? 23.029 -0.208 -30.657 1.00 13.42 315 ALA A O 1
ATOM 2210 N N . HIS A 1 316 ? 21.552 -1.662 -29.796 1.00 11.63 316 HIS A N 1
ATOM 2211 C CA . HIS A 1 316 ? 22.584 -2.689 -29.616 1.00 12.12 316 HIS A CA 1
ATOM 2212 C C . HIS A 1 316 ? 22.886 -3.446 -30.906 1.00 13.42 316 HIS A C 1
ATOM 2213 O O . HIS A 1 316 ? 23.854 -4.193 -30.980 1.00 15.14 316 HIS A O 1
ATOM 2220 N N . GLY A 1 317 ? 22.035 -3.283 -31.907 1.00 12.71 317 GLY A N 1
ATOM 2221 C CA . GLY A 1 317 ? 22.263 -3.928 -33.186 1.00 13.17 317 GLY A CA 1
ATOM 2222 C C . GLY A 1 317 ? 21.160 -4.856 -33.619 1.00 14.10 317 GLY A C 1
ATOM 2223 O O . GLY A 1 317 ? 20.196 -5.092 -32.872 1.00 13.67 317 GLY A O 1
ATOM 2224 N N . GLN A 1 318 ? 21.288 -5.360 -34.853 1.00 13.98 318 GLN A N 1
ATOM 2225 C CA A GLN A 1 318 ? 20.346 -6.324 -35.379 0.50 14.29 318 GLN A CA 1
ATOM 2226 C CA B GLN A 1 318 ? 20.334 -6.349 -35.389 0.50 14.23 318 GLN A CA 1
ATOM 2227 C C . GLN A 1 318 ? 20.482 -7.671 -34.667 1.00 14.26 318 GLN A C 1
ATOM 2228 O O . GLN A 1 318 ? 21.598 -8.167 -34.462 1.00 14.77 318 GLN A O 1
ATOM 2239 N N . LEU A 1 319 ? 19.344 -8.239 -34.290 1.00 13.74 319 LEU A N 1
ATOM 2240 C CA . LEU A 1 319 ? 19.350 -9.556 -33.693 1.00 14.31 319 LEU A CA 1
ATOM 2241 C C . LEU A 1 319 ? 19.551 -10.581 -34.810 1.00 15.32 319 LEU A C 1
ATOM 2242 O O . LEU A 1 319 ? 18.781 -10.621 -35.778 1.00 15.69 319 LEU A O 1
ATOM 2247 N N . LYS A 1 320 ? 20.575 -11.419 -34.646 1.00 14.67 320 LYS A N 1
ATOM 2248 C CA . LYS A 1 320 ? 20.847 -12.507 -35.574 1.00 15.17 320 LYS A CA 1
ATOM 2249 C C . LYS A 1 320 ? 20.669 -13.803 -34.808 1.00 13.92 320 LYS A C 1
ATOM 2250 O O . LYS A 1 320 ? 21.619 -14.320 -34.247 1.00 13.62 320 LYS A O 1
ATOM 2256 N N . GLY A 1 321 ? 19.432 -14.288 -34.771 1.00 13.55 321 GLY A N 1
ATOM 2257 C CA . GLY A 1 321 ? 19.068 -15.420 -33.929 1.00 14.06 321 GLY A CA 1
ATOM 2258 C C . GLY A 1 321 ? 19.384 -16.756 -34.605 1.00 14.38 321 GLY A C 1
ATOM 2259 O O . GLY A 1 321 ? 19.346 -16.865 -35.825 1.00 15.27 321 GLY A O 1
ATOM 2260 N N . ASP A 1 322 ? 19.722 -17.737 -33.786 1.00 14.22 322 ASP A N 1
ATOM 2261 C CA . ASP A 1 322 ? 19.828 -19.142 -34.167 1.00 14.63 322 ASP A CA 1
ATOM 2262 C C . ASP A 1 322 ? 18.514 -19.612 -34.781 1.00 15.22 322 ASP A C 1
ATOM 2263 O O . ASP A 1 322 ? 17.438 -19.385 -34.210 1.00 14.64 322 ASP A O 1
ATOM 2268 N N . PRO A 1 323 ? 18.574 -20.230 -35.982 1.00 14.91 323 PRO A N 1
ATOM 2269 C CA . PRO A 1 323 ? 17.339 -20.674 -36.636 1.00 15.94 323 PRO A CA 1
ATOM 2270 C C . PRO A 1 323 ? 16.707 -21.954 -36.083 1.00 14.89 323 PRO A C 1
ATOM 2271 O O . PRO A 1 323 ? 15.663 -22.370 -36.575 1.00 15.67 323 PRO A O 1
ATOM 2275 N N . LEU A 1 324 ? 17.315 -22.548 -35.059 1.00 15.54 324 LEU A N 1
ATOM 2276 C CA . LEU A 1 324 ? 16.829 -23.783 -34.438 1.00 15.22 324 LEU A CA 1
ATOM 2277 C C . LEU A 1 324 ? 15.364 -23.618 -34.065 1.00 15.58 324 LEU A C 1
ATOM 2278 O O . LEU A 1 324 ? 14.982 -22.562 -33.538 1.00 15.53 324 LEU A O 1
ATOM 2283 N N . ASN A 1 325 ? 14.535 -24.630 -34.334 1.00 13.69 325 ASN A N 1
ATOM 2284 C CA . ASN A 1 325 ? 13.123 -24.515 -33.942 1.00 13.02 325 ASN A CA 1
ATOM 2285 C C . ASN A 1 325 ? 13.063 -24.509 -32.435 1.00 13.10 325 ASN A C 1
ATOM 2286 O O . ASN A 1 325 ? 13.661 -25.378 -31.816 1.00 13.38 325 ASN A O 1
ATOM 2291 N N . VAL A 1 326 ? 12.328 -23.561 -31.843 1.00 12.48 326 VAL A N 1
ATOM 2292 C CA . VAL A 1 326 ? 12.358 -23.449 -30.361 1.00 13.20 326 VAL A CA 1
ATOM 2293 C C . VAL A 1 326 ? 11.709 -24.599 -29.591 1.00 13.81 326 VAL A C 1
ATOM 2294 O O . VAL A 1 326 ? 11.894 -24.704 -28.368 1.00 15.05 326 VAL A O 1
ATOM 2298 N N . SER A 1 327 ? 10.969 -25.472 -30.285 1.00 13.46 327 SER A N 1
ATOM 2299 C CA . SER A 1 327 ? 10.432 -26.689 -29.695 1.00 14.46 327 SER A CA 1
ATOM 2300 C C . SER A 1 327 ? 11.565 -27.578 -29.172 1.00 13.77 327 SER A C 1
ATOM 2301 O O . SER A 1 327 ? 11.359 -28.352 -28.254 1.00 14.75 327 SER A O 1
ATOM 2304 N N . ASN A 1 328 ? 12.770 -27.437 -29.743 1.00 13.86 328 ASN A N 1
ATOM 2305 C CA . ASN A 1 328 ? 13.942 -28.204 -29.291 1.00 13.58 328 ASN A CA 1
ATOM 2306 C C . ASN A 1 328 ? 14.373 -27.823 -27.887 1.00 13.08 328 ASN A C 1
ATOM 2307 O O . ASN A 1 328 ? 14.971 -28.618 -27.189 1.00 13.08 328 ASN A O 1
ATOM 2312 N N . LEU A 1 329 ? 14.085 -26.574 -27.500 1.00 12.81 329 LEU A N 1
ATOM 2313 C CA . LEU A 1 329 ? 14.441 -26.112 -26.136 1.00 12.72 329 LEU A CA 1
ATOM 2314 C C . LEU A 1 329 ? 13.733 -26.944 -25.053 1.00 12.99 329 LEU A C 1
ATOM 2315 O O . LEU A 1 329 ? 14.316 -27.223 -23.986 1.00 12.20 329 LEU A O 1
ATOM 2320 N N . GLY A 1 330 ? 12.492 -27.344 -25.344 1.00 12.53 330 GLY A N 1
ATOM 2321 C CA . GLY A 1 330 ? 11.690 -28.161 -24.442 1.00 12.40 330 GLY A CA 1
ATOM 2322 C C . GLY A 1 330 ? 12.065 -29.610 -24.551 1.00 11.90 330 GLY A C 1
ATOM 2323 O O . GLY A 1 330 ? 12.228 -30.301 -23.562 1.00 11.91 330 GLY A O 1
ATOM 2324 N N . ARG A 1 331 ? 12.249 -30.048 -25.787 1.00 12.61 331 ARG A N 1
ATOM 2325 C CA . ARG A 1 331 ? 12.511 -31.438 -26.100 1.00 12.74 331 ARG A CA 1
ATOM 2326 C C . ARG A 1 331 ? 13.688 -31.957 -25.303 1.00 12.88 331 ARG A C 1
ATOM 2327 O O . ARG A 1 331 ? 13.627 -33.068 -24.749 1.00 14.95 331 ARG A O 1
ATOM 2335 N N . TYR A 1 332 ? 14.747 -31.154 -25.216 1.00 12.72 332 TYR A N 1
ATOM 2336 C CA . TYR A 1 332 ? 15.933 -31.581 -24.483 1.00 13.51 332 TYR A CA 1
ATOM 2337 C C . TYR A 1 332 ? 16.007 -31.057 -23.060 1.00 13.05 332 TYR A C 1
ATOM 2338 O O . TYR A 1 332 ? 17.066 -31.122 -22.461 1.00 13.35 332 TYR A O 1
ATOM 2347 N N . GLN A 1 333 ? 14.883 -30.584 -22.510 1.00 12.90 333 GLN A N 1
ATOM 2348 C CA . GLN A 1 333 ? 14.888 -30.074 -21.146 1.00 13.53 333 GLN A CA 1
ATOM 2349 C C . GLN A 1 333 ? 15.274 -31.110 -20.093 1.00 14.04 333 GLN A C 1
ATOM 2350 O O . GLN A 1 333 ? 16.082 -30.812 -19.247 1.00 13.64 333 GLN A O 1
ATOM 2356 N N . PRO A 1 334 ? 14.693 -32.333 -20.147 1.00 14.72 334 PRO A N 1
ATOM 2357 C CA . PRO A 1 334 ? 15.122 -33.326 -19.172 1.00 14.66 334 PRO A CA 1
ATOM 2358 C C . PRO A 1 334 ? 16.608 -33.644 -19.276 1.00 14.05 334 PRO A C 1
ATOM 2359 O O . PRO A 1 334 ? 17.255 -33.764 -18.256 1.00 13.27 334 PRO A O 1
ATOM 2363 N N . ASP A 1 335 ? 17.133 -33.754 -20.497 1.00 13.60 335 ASP A N 1
ATOM 2364 C CA . ASP A 1 335 ? 18.562 -34.071 -20.681 1.00 14.38 335 ASP A CA 1
ATOM 2365 C C . ASP A 1 335 ? 19.421 -32.930 -20.160 1.00 12.94 335 ASP A C 1
ATOM 2366 O O . ASP A 1 335 ? 20.495 -33.141 -19.642 1.00 13.17 335 ASP A O 1
ATOM 2371 N N . SER A 1 336 ? 18.935 -31.708 -20.336 1.00 11.74 336 SER A N 1
ATOM 2372 C CA A SER A 1 336 ? 19.650 -30.509 -19.902 0.70 11.75 336 SER A CA 1
ATOM 2373 C CA B SER A 1 336 ? 19.671 -30.530 -19.894 0.30 11.47 336 SER A CA 1
ATOM 2374 C C . SER A 1 336 ? 19.767 -30.484 -18.385 1.00 11.75 336 SER A C 1
ATOM 2375 O O . SER A 1 336 ? 20.851 -30.239 -17.835 1.00 12.40 336 SER A O 1
ATOM 2380 N N . ALA A 1 337 ? 18.645 -30.717 -17.694 1.00 12.04 337 ALA A N 1
ATOM 2381 C CA . ALA A 1 337 ? 18.700 -30.795 -16.239 1.00 12.26 337 ALA A CA 1
ATOM 2382 C C . ALA A 1 337 ? 19.659 -31.893 -15.797 1.00 12.42 337 ALA A C 1
ATOM 2383 O O . ALA A 1 337 ? 20.433 -31.703 -14.872 1.00 13.22 337 ALA A O 1
ATOM 2385 N N . ARG A 1 338 ? 19.562 -33.047 -16.430 1.00 12.65 338 ARG A N 1
ATOM 2386 C CA . ARG A 1 338 ? 20.439 -34.180 -16.091 1.00 13.92 338 ARG A CA 1
ATOM 2387 C C . ARG A 1 338 ? 21.939 -33.843 -16.237 1.00 13.90 338 ARG A C 1
ATOM 2388 O O . ARG A 1 338 ? 22.700 -34.067 -15.316 1.00 15.26 338 ARG A O 1
ATOM 2396 N N . LEU A 1 339 ? 22.323 -33.270 -17.381 1.00 14.94 339 LEU A N 1
ATOM 2397 C CA . LEU A 1 339 ? 23.729 -32.933 -17.657 1.00 14.77 339 LEU A CA 1
ATOM 2398 C C . LEU A 1 339 ? 24.229 -31.826 -16.750 1.00 14.45 339 LEU A C 1
ATOM 2399 O O . LEU A 1 339 ? 25.322 -31.904 -16.183 1.00 14.81 339 LEU A O 1
ATOM 2404 N N . MET A 1 340 ? 23.424 -30.777 -16.581 1.00 13.86 340 MET A N 1
ATOM 2405 C CA . MET A 1 340 ? 23.870 -29.691 -15.735 1.00 14.15 340 MET A CA 1
ATOM 2406 C C . MET A 1 340 ? 24.108 -30.139 -14.309 1.00 13.98 340 MET A C 1
ATOM 2407 O O . MET A 1 340 ? 25.071 -29.718 -13.683 1.00 13.76 340 MET A O 1
ATOM 2412 N N . ASN A 1 341 ? 23.241 -31.005 -13.793 1.00 15.15 341 ASN A N 1
ATOM 2413 C CA . ASN A 1 341 ? 23.418 -31.502 -12.449 1.00 16.79 341 ASN A CA 1
ATOM 2414 C C . ASN A 1 341 ? 24.579 -32.482 -12.329 1.00 16.98 341 ASN A C 1
ATOM 2415 O O . ASN A 1 341 ? 25.304 -32.430 -11.337 1.00 17.94 341 ASN A O 1
ATOM 2420 N N . GLU A 1 342 ? 24.765 -33.313 -13.348 1.00 16.92 342 GLU A N 1
ATOM 2421 C CA . GLU A 1 342 ? 25.890 -34.264 -13.435 1.00 17.16 342 GLU A CA 1
ATOM 2422 C C . GLU A 1 342 ? 27.238 -33.579 -13.264 1.00 18.37 342 GLU A C 1
ATOM 2423 O O . GLU A 1 342 ? 28.130 -34.086 -12.545 1.00 18.73 342 GLU A O 1
ATOM 2425 N N . VAL A 1 343 ? 27.391 -32.421 -13.912 1.00 16.69 343 VAL A N 1
ATOM 2426 C CA . VAL A 1 343 ? 28.684 -31.727 -13.897 1.00 17.88 343 VAL A CA 1
ATOM 2427 C C . VAL A 1 343 ? 28.835 -30.730 -12.746 1.00 17.32 343 VAL A C 1
ATOM 2428 O O . VAL A 1 343 ? 29.855 -30.070 -12.622 1.00 18.54 343 VAL A O 1
ATOM 2432 N N . GLY A 1 344 ? 27.829 -30.638 -11.887 1.00 16.88 344 GLY A N 1
ATOM 2433 C CA . GLY A 1 344 ? 27.927 -29.820 -10.691 1.00 16.42 344 GLY A CA 1
ATOM 2434 C C . GLY A 1 344 ? 27.525 -28.349 -10.871 1.00 16.75 344 GLY A C 1
ATOM 2435 O O . GLY A 1 344 ? 28.000 -27.512 -10.129 1.00 16.07 344 GLY A O 1
ATOM 2436 N N . TRP A 1 345 ? 26.659 -28.039 -11.838 1.00 15.43 345 TRP A N 1
ATOM 2437 C CA . TRP A 1 345 ? 26.116 -26.665 -11.954 1.00 15.24 345 TRP A CA 1
ATOM 2438 C C . TRP A 1 345 ? 24.978 -26.571 -10.939 1.00 16.81 345 TRP A C 1
ATOM 2439 O O . TRP A 1 345 ? 23.938 -27.225 -11.100 1.00 18.01 345 TRP A O 1
ATOM 2450 N N . GLN A 1 346 ? 25.205 -25.809 -9.878 1.00 17.74 346 GLN A N 1
ATOM 2451 C CA . GLN A 1 346 ? 24.242 -25.754 -8.759 1.00 18.67 346 GLN A CA 1
ATOM 2452 C C . GLN A 1 346 ? 23.042 -24.874 -9.091 1.00 19.58 346 GLN A C 1
ATOM 2453 O O . GLN A 1 346 ? 23.096 -24.082 -10.035 1.00 17.32 346 GLN A O 1
ATOM 2460 N N . GLN B 1 32 ? 13.403 19.104 10.935 1.00 35.69 32 GLN B N 1
ATOM 2461 C CA . GLN B 1 32 ? 13.216 18.058 9.887 1.00 34.55 32 GLN B CA 1
ATOM 2462 C C . GLN B 1 32 ? 13.242 16.640 10.496 1.00 33.55 32 GLN B C 1
ATOM 2463 O O . GLN B 1 32 ? 13.561 16.435 11.682 1.00 33.37 32 GLN B O 1
ATOM 2469 N N . SER B 1 33 ? 12.900 15.666 9.668 1.00 31.65 33 SER B N 1
ATOM 2470 C CA . SER B 1 33 ? 12.696 14.299 10.118 1.00 30.03 33 SER B CA 1
ATOM 2471 C C . SER B 1 33 ? 14.017 13.588 10.298 1.00 28.42 33 SER B C 1
ATOM 2472 O O . SER B 1 33 ? 15.026 14.008 9.720 1.00 27.72 33 SER B O 1
ATOM 2475 N N . ARG B 1 34 ? 13.986 12.506 11.089 1.00 26.10 34 ARG B N 1
ATOM 2476 C CA . ARG B 1 34 ? 15.028 11.484 11.081 1.00 24.34 34 ARG B CA 1
ATOM 2477 C C . ARG B 1 34 ? 15.069 10.952 9.677 1.00 22.14 34 ARG B C 1
ATOM 2478 O O . ARG B 1 34 ? 14.038 10.845 9.003 1.00 21.57 34 ARG B O 1
ATOM 2486 N N . THR B 1 35 ? 16.259 10.602 9.230 1.00 20.29 35 THR B N 1
ATOM 2487 C CA A THR B 1 35 ? 16.395 10.111 7.889 0.60 18.93 35 THR B CA 1
ATOM 2488 C CA B THR B 1 35 ? 16.477 10.176 7.860 0.40 18.44 35 THR B CA 1
ATOM 2489 C C . THR B 1 35 ? 17.341 8.924 7.856 1.00 17.71 35 THR B C 1
ATOM 2490 O O . THR B 1 35 ? 18.337 8.870 8.595 1.00 16.50 35 THR B O 1
ATOM 2497 N N . ILE B 1 36 ? 16.976 7.956 7.026 1.00 15.66 36 ILE B N 1
ATOM 2498 C CA . ILE B 1 36 ? 17.880 6.830 6.743 1.00 13.97 36 ILE B CA 1
ATOM 2499 C C . ILE B 1 36 ? 17.740 6.403 5.292 1.00 13.18 36 ILE B C 1
ATOM 2500 O O . ILE B 1 36 ? 16.728 6.670 4.633 1.00 12.70 36 ILE B O 1
ATOM 2505 N N . ASN B 1 37 ? 18.756 5.691 4.812 1.00 12.73 37 ASN B N 1
ATOM 2506 C CA . ASN B 1 37 ? 18.710 5.062 3.501 1.00 12.25 37 ASN B CA 1
ATOM 2507 C C . ASN B 1 37 ? 18.520 3.575 3.745 1.00 12.47 37 ASN B C 1
ATOM 2508 O O . ASN B 1 37 ? 19.431 2.883 4.225 1.00 13.04 37 ASN B O 1
ATOM 2513 N N . LEU B 1 38 ? 17.315 3.112 3.437 1.00 12.37 38 LEU B N 1
ATOM 2514 C CA . LEU B 1 38 ? 16.944 1.728 3.643 1.00 11.59 38 LEU B CA 1
ATOM 2515 C C . LEU B 1 38 ? 17.036 0.964 2.343 1.00 11.86 38 LEU B C 1
ATOM 2516 O O . LEU B 1 38 ? 16.337 1.291 1.391 1.00 12.83 38 LEU B O 1
ATOM 2521 N N . TYR B 1 39 ? 17.903 -0.036 2.298 1.00 10.97 39 TYR B N 1
ATOM 2522 C CA . TYR B 1 39 ? 17.991 -0.934 1.158 1.00 11.50 39 TYR B CA 1
ATOM 2523 C C . TYR B 1 39 ? 17.184 -2.152 1.586 1.00 11.18 39 TYR B C 1
ATOM 2524 O O . TYR B 1 39 ? 17.527 -2.784 2.578 1.00 10.51 39 TYR B O 1
ATOM 2533 N N . SER B 1 40 ? 16.117 -2.466 0.870 1.00 10.19 40 SER B N 1
ATOM 2534 C CA . SER B 1 40 ? 15.259 -3.581 1.268 1.00 9.55 40 SER B CA 1
ATOM 2535 C C . SER B 1 40 ? 14.835 -4.453 0.100 1.00 10.39 40 SER B C 1
ATOM 2536 O O . SER B 1 40 ? 14.442 -3.950 -0.952 1.00 10.05 40 SER B O 1
ATOM 2539 N N . SER B 1 41 ? 14.883 -5.772 0.295 1.00 9.46 41 SER B N 1
ATOM 2540 C CA . SER B 1 41 ? 14.337 -6.673 -0.718 1.00 10.43 41 SER B CA 1
ATOM 2541 C C . SER B 1 41 ? 12.890 -7.032 -0.419 1.00 11.77 41 SER B C 1
ATOM 2542 O O . SER B 1 41 ? 12.284 -7.858 -1.128 1.00 12.10 41 SER B O 1
ATOM 2545 N N . ARG B 1 42 ? 12.366 -6.423 0.640 1.00 11.75 42 ARG B N 1
ATOM 2546 C CA . ARG B 1 42 ? 10.975 -6.607 1.034 1.00 14.99 42 ARG B CA 1
ATOM 2547 C C . ARG B 1 42 ? 10.195 -5.311 0.893 1.00 17.48 42 ARG B C 1
ATOM 2548 O O . ARG B 1 42 ? 10.567 -4.273 1.461 1.00 18.28 42 ARG B O 1
ATOM 2556 N N . HIS B 1 43 ? 9.076 -5.361 0.194 1.00 19.62 43 HIS B N 1
ATOM 2557 C CA . HIS B 1 43 ? 8.190 -4.210 0.296 1.00 21.98 43 HIS B CA 1
ATOM 2558 C C . HIS B 1 43 ? 6.780 -4.617 0.013 1.00 21.34 43 HIS B C 1
ATOM 2559 O O . HIS B 1 43 ? 6.493 -5.270 -0.963 1.00 21.78 43 HIS B O 1
ATOM 2566 N N . TYR B 1 44 ? 5.919 -4.237 0.924 1.00 22.78 44 TYR B N 1
ATOM 2567 C CA . TYR B 1 44 ? 4.528 -4.358 0.686 1.00 22.49 44 TYR B CA 1
ATOM 2568 C C . TYR B 1 44 ? 4.036 -2.930 0.730 1.00 24.39 44 TYR B C 1
ATOM 2569 O O . TYR B 1 44 ? 4.400 -2.170 1.656 1.00 24.17 44 TYR B O 1
ATOM 2578 N N . ASN B 1 45 ? 3.352 -2.535 -0.358 1.00 24.63 45 ASN B N 1
ATOM 2579 C CA . ASN B 1 45 ? 2.612 -1.254 -0.445 1.00 25.55 45 ASN B CA 1
ATOM 2580 C C . ASN B 1 45 ? 2.172 -0.894 0.932 1.00 23.57 45 ASN B C 1
ATOM 2581 O O . ASN B 1 45 ? 2.185 0.262 1.409 1.00 23.49 45 ASN B O 1
ATOM 2586 N N . THR B 1 46 ? 1.819 -1.944 1.632 1.00 22.89 46 THR B N 1
ATOM 2587 C CA . THR B 1 46 ? 1.340 -1.717 2.963 1.00 18.51 46 THR B CA 1
ATOM 2588 C C . THR B 1 46 ? 2.334 -1.098 3.954 1.00 19.74 46 THR B C 1
ATOM 2589 O O . THR B 1 46 ? 1.870 -0.526 4.897 1.00 19.97 46 THR B O 1
ATOM 2593 N N . ASP B 1 47 ? 3.670 -1.128 3.709 1.00 17.29 47 ASP B N 1
ATOM 2594 C CA . ASP B 1 47 ? 4.748 -0.564 4.597 1.00 16.21 47 ASP B CA 1
ATOM 2595 C C . ASP B 1 47 ? 4.998 0.968 4.561 1.00 15.64 47 ASP B C 1
ATOM 2596 O O . ASP B 1 47 ? 5.621 1.551 5.466 1.00 14.68 47 ASP B O 1
ATOM 2601 N N . ASP B 1 48 ? 4.554 1.642 3.515 1.00 16.37 48 ASP B N 1
ATOM 2602 C CA . ASP B 1 48 ? 4.903 3.086 3.447 1.00 17.41 48 ASP B CA 1
ATOM 2603 C C . ASP B 1 48 ? 4.411 3.936 4.626 1.00 14.88 48 ASP B C 1
ATOM 2604 O O . ASP B 1 48 ? 5.106 4.852 5.033 1.00 15.22 48 ASP B O 1
ATOM 2609 N N . ALA B 1 49 ? 3.230 3.638 5.161 1.00 14.03 49 ALA B N 1
ATOM 2610 C CA . ALA B 1 49 ? 2.763 4.397 6.308 1.00 11.87 49 ALA B CA 1
ATOM 2611 C C . ALA B 1 49 ? 3.580 4.010 7.558 1.00 11.62 49 ALA B C 1
ATOM 2612 O O . ALA B 1 49 ? 3.793 4.828 8.449 1.00 10.87 49 ALA B O 1
ATOM 2614 N N . LEU B 1 50 ? 4.053 2.754 7.602 1.00 10.93 50 LEU B N 1
ATOM 2615 C CA . LEU B 1 50 ? 4.873 2.330 8.730 1.00 12.29 50 LEU B CA 1
ATOM 2616 C C . LEU B 1 50 ? 6.175 3.125 8.727 1.00 11.93 50 LEU B C 1
ATOM 2617 O O . LEU B 1 50 ? 6.604 3.577 9.762 1.00 13.19 50 LEU B O 1
ATOM 2622 N N . TYR B 1 51 ? 6.757 3.334 7.542 1.00 12.21 51 TYR B N 1
ATOM 2623 C CA . TYR B 1 51 ? 8.004 4.065 7.450 1.00 12.29 51 TYR B CA 1
ATOM 2624 C C . TYR B 1 51 ? 7.821 5.547 7.671 1.00 12.06 51 TYR B C 1
ATOM 2625 O O . TYR B 1 51 ? 8.626 6.166 8.334 1.00 10.69 51 TYR B O 1
ATOM 2634 N N . ASP B 1 52 ? 6.753 6.130 7.122 1.00 12.39 52 ASP B N 1
ATOM 2635 C CA . ASP B 1 52 ? 6.486 7.550 7.323 1.00 13.04 52 ASP B CA 1
ATOM 2636 C C . ASP B 1 52 ? 6.338 7.933 8.779 1.00 12.57 52 ASP B C 1
ATOM 2637 O O . ASP B 1 52 ? 6.729 9.043 9.185 1.00 13.53 52 ASP B O 1
ATOM 2642 N N . ALA B 1 53 ? 5.758 7.036 9.570 1.00 11.99 53 ALA B N 1
ATOM 2643 C CA . ALA B 1 53 ? 5.620 7.314 10.998 1.00 12.12 53 ALA B CA 1
ATOM 2644 C C . ALA B 1 53 ? 6.992 7.504 11.645 1.00 13.24 53 ALA B C 1
ATOM 2645 O O . ALA B 1 53 ? 7.119 8.210 12.635 1.00 13.39 53 ALA B O 1
ATOM 2647 N N . PHE B 1 54 ? 8.011 6.840 11.102 1.00 12.31 54 PHE B N 1
ATOM 2648 C CA . PHE B 1 54 ? 9.360 7.004 11.639 1.00 11.47 54 PHE B CA 1
ATOM 2649 C C . PHE B 1 54 ? 10.016 8.333 11.214 1.00 12.01 54 PHE B C 1
ATOM 2650 O O . PHE B 1 54 ? 10.592 9.066 12.039 1.00 12.37 54 PHE B O 1
ATOM 2658 N N . GLY B 1 55 ? 9.971 8.628 9.920 1.00 11.56 55 GLY B N 1
ATOM 2659 C CA . GLY B 1 55 ? 10.661 9.791 9.405 1.00 13.18 55 GLY B CA 1
ATOM 2660 C C . GLY B 1 55 ? 10.819 9.635 7.918 1.00 14.88 55 GLY B C 1
ATOM 2661 O O . GLY B 1 55 ? 9.909 9.112 7.251 1.00 14.51 55 GLY B O 1
ATOM 2662 N N . GLU B 1 56 ? 11.958 10.094 7.400 1.00 14.77 56 GLU B N 1
ATOM 2663 C CA . GLU B 1 56 ? 12.184 10.079 5.956 1.00 16.27 56 GLU B CA 1
ATOM 2664 C C . GLU B 1 56 ? 13.003 8.850 5.652 1.00 16.27 56 GLU B C 1
ATOM 2665 O O . GLU B 1 56 ? 14.209 8.813 5.896 1.00 17.74 56 GLU B O 1
ATOM 2668 N N . VAL B 1 57 ? 12.325 7.827 5.151 1.00 16.24 57 VAL B N 1
ATOM 2669 C CA . VAL B 1 57 ? 12.972 6.566 4.847 1.00 16.25 57 VAL B CA 1
ATOM 2670 C C . VAL B 1 57 ? 13.098 6.508 3.332 1.00 16.66 57 VAL B C 1
ATOM 2671 O O . VAL B 1 57 ? 12.105 6.285 2.597 1.00 17.10 57 VAL B O 1
ATOM 2675 N N . ASN B 1 58 ? 14.331 6.668 2.875 1.00 15.36 58 ASN B N 1
ATOM 2676 C CA . ASN B 1 58 ? 14.637 6.648 1.460 1.00 15.49 58 ASN B CA 1
ATOM 2677 C C . ASN B 1 58 ? 14.821 5.211 1.064 1.00 15.60 58 ASN B C 1
ATOM 2678 O O . ASN B 1 58 ? 15.767 4.564 1.534 1.00 17.53 58 ASN B O 1
ATOM 2683 N N . LEU B 1 59 ? 13.908 4.687 0.261 1.00 14.84 59 LEU B N 1
ATOM 2684 C CA . LEU B 1 59 ? 13.874 3.258 0.014 1.00 13.95 59 LEU B CA 1
ATOM 2685 C C . LEU B 1 59 ? 14.516 2.897 -1.304 1.00 14.49 59 LEU B C 1
ATOM 2686 O O . LEU B 1 59 ? 14.150 3.426 -2.362 1.00 15.28 59 LEU B O 1
ATOM 2691 N N . ILE B 1 60 ? 15.456 1.971 -1.226 1.00 12.98 60 ILE B N 1
ATOM 2692 C CA . ILE B 1 60 ? 16.121 1.391 -2.393 1.00 13.04 60 ILE B CA 1
ATOM 2693 C C . ILE B 1 60 ? 15.717 -0.064 -2.392 1.00 13.04 60 ILE B C 1
ATOM 2694 O O . ILE B 1 60 ? 15.976 -0.766 -1.412 1.00 13.53 60 ILE B O 1
ATOM 2699 N N . GLU B 1 61 ? 15.108 -0.510 -3.483 1.00 12.45 61 GLU B N 1
ATOM 2700 C CA . GLU B 1 61 ? 14.545 -1.860 -3.565 1.00 13.86 61 GLU B CA 1
ATOM 2701 C C . GLU B 1 61 ? 15.137 -2.661 -4.711 1.00 14.00 61 GLU B C 1
ATOM 2702 O O . GLU B 1 61 ? 15.322 -2.143 -5.824 1.00 14.55 61 GLU B O 1
ATOM 2708 N N . ALA B 1 62 ? 15.441 -3.927 -4.443 1.00 13.56 62 ALA B N 1
ATOM 2709 C CA . ALA B 1 62 ? 15.914 -4.853 -5.463 1.00 13.20 62 ALA B CA 1
ATOM 2710 C C . ALA B 1 62 ? 15.932 -6.214 -4.798 1.00 13.12 62 ALA B C 1
ATOM 2711 O O . ALA B 1 62 ? 15.764 -6.296 -3.569 1.00 12.77 62 ALA B O 1
ATOM 2713 N N . SER B 1 63 ? 16.175 -7.269 -5.586 1.00 12.73 63 SER B N 1
ATOM 2714 C CA . SER B 1 63 ? 16.293 -8.597 -4.991 1.00 11.32 63 SER B CA 1
ATOM 2715 C C . SER B 1 63 ? 17.451 -8.624 -3.991 1.00 10.86 63 SER B C 1
ATOM 2716 O O . SER B 1 63 ? 18.417 -7.835 -4.086 1.00 9.01 63 SER B O 1
ATOM 2719 N N . ALA B 1 64 ? 17.379 -9.554 -3.041 1.00 11.33 64 ALA B N 1
ATOM 2720 C CA . ALA B 1 64 ? 18.424 -9.625 -2.006 1.00 10.95 64 ALA B CA 1
ATOM 2721 C C . ALA B 1 64 ? 19.851 -9.665 -2.569 1.00 11.17 64 ALA B C 1
ATOM 2722 O O . ALA B 1 64 ? 20.696 -8.881 -2.149 1.00 10.40 64 ALA B O 1
ATOM 2724 N N . GLU B 1 65 ? 20.125 -10.574 -3.512 1.00 11.01 65 GLU B N 1
ATOM 2725 C CA . GLU B 1 65 ? 21.460 -10.694 -4.047 1.00 11.13 65 GLU B CA 1
ATOM 2726 C C . GLU B 1 65 ? 21.866 -9.401 -4.726 1.00 10.19 65 GLU B C 1
ATOM 2727 O O . GLU B 1 65 ? 23.008 -8.998 -4.632 1.00 11.51 65 GLU B O 1
ATOM 2733 N N . GLU B 1 66 ? 20.941 -8.777 -5.456 1.00 9.16 66 GLU B N 1
ATOM 2734 C CA . GLU B 1 66 ? 21.280 -7.508 -6.125 1.00 10.00 66 GLU B CA 1
ATOM 2735 C C . GLU B 1 66 ? 21.656 -6.398 -5.144 1.00 10.26 66 GLU B C 1
ATOM 2736 O O . GLU B 1 66 ? 22.577 -5.618 -5.420 1.00 10.99 66 GLU B O 1
ATOM 2742 N N . LEU B 1 67 ? 20.918 -6.297 -4.048 1.00 9.92 67 LEU B N 1
ATOM 2743 C CA . LEU B 1 67 ? 21.221 -5.276 -3.044 1.00 10.24 67 LEU B CA 1
ATOM 2744 C C . LEU B 1 67 ? 22.584 -5.546 -2.441 1.00 9.72 67 LEU B C 1
ATOM 2745 O O . LEU B 1 67 ? 23.376 -4.616 -2.229 1.00 9.82 67 LEU B O 1
ATOM 2750 N N . ILE B 1 68 ? 22.887 -6.808 -2.157 1.00 9.21 68 ILE B N 1
ATOM 2751 C CA . ILE B 1 68 ? 24.191 -7.112 -1.582 1.00 11.17 68 ILE B CA 1
ATOM 2752 C C . ILE B 1 68 ? 25.288 -6.646 -2.553 1.00 11.44 68 ILE B C 1
ATOM 2753 O O . ILE B 1 68 ? 26.271 -6.009 -2.175 1.00 11.25 68 ILE B O 1
ATOM 2758 N N . GLU B 1 69 ? 25.108 -6.953 -3.831 1.00 11.23 69 GLU B N 1
ATOM 2759 C CA . GLU B 1 69 ? 26.081 -6.572 -4.848 1.00 11.15 69 GLU B CA 1
ATOM 2760 C C . GLU B 1 69 ? 26.159 -5.062 -5.065 1.00 10.86 69 GLU B C 1
ATOM 2761 O O . GLU B 1 69 ? 27.233 -4.522 -5.341 1.00 12.88 69 GLU B O 1
ATOM 2767 N N . ARG B 1 70 ? 25.026 -4.398 -4.941 1.00 10.35 70 ARG B N 1
ATOM 2768 C CA . ARG B 1 70 ? 25.021 -2.939 -5.074 1.00 10.41 70 ARG B CA 1
ATOM 2769 C C . ARG B 1 70 ? 25.866 -2.363 -3.958 1.00 11.02 70 ARG B C 1
ATOM 2770 O O . ARG B 1 70 ? 26.672 -1.471 -4.208 1.00 12.64 70 ARG B O 1
ATOM 2778 N N . ILE B 1 71 ? 25.631 -2.821 -2.731 1.00 9.90 71 ILE B N 1
ATOM 2779 C CA . ILE B 1 71 ? 26.402 -2.294 -1.584 1.00 10.69 71 ILE B CA 1
ATOM 2780 C C . ILE B 1 71 ? 27.903 -2.581 -1.720 1.00 11.04 71 ILE B C 1
ATOM 2781 O O . ILE B 1 71 ? 28.737 -1.719 -1.475 1.00 10.36 71 ILE B O 1
ATOM 2786 N N . GLN B 1 72 ? 28.241 -3.811 -2.087 1.00 11.76 72 GLN B N 1
ATOM 2787 C CA . GLN B 1 72 ? 29.634 -4.157 -2.389 1.00 13.27 72 GLN B CA 1
ATOM 2788 C C . GLN B 1 72 ? 30.230 -3.171 -3.389 1.00 14.08 72 GLN B C 1
ATOM 2789 O O . GLN B 1 72 ? 31.333 -2.664 -3.155 1.00 13.95 72 GLN B O 1
ATOM 2795 N N . SER B 1 73 ? 29.502 -2.865 -4.476 1.00 12.91 73 SER B N 1
ATOM 2796 C CA A SER B 1 73 ? 29.991 -1.959 -5.522 0.50 13.83 73 SER B CA 1
ATOM 2797 C CA B SER B 1 73 ? 30.041 -1.982 -5.504 0.50 13.95 73 SER B CA 1
ATOM 2798 C C . SER B 1 73 ? 30.274 -0.585 -4.942 1.00 13.36 73 SER B C 1
ATOM 2799 O O . SER B 1 73 ? 31.266 0.056 -5.291 1.00 14.97 73 SER B O 1
ATOM 2804 N N . GLU B 1 74 ? 29.381 -0.137 -4.068 1.00 13.36 74 GLU B N 1
ATOM 2805 C CA . GLU B 1 74 ? 29.499 1.203 -3.412 1.00 14.17 74 GLU B CA 1
ATOM 2806 C C . GLU B 1 74 ? 30.694 1.324 -2.477 1.00 14.37 74 GLU B C 1
ATOM 2807 O O . GLU B 1 74 ? 31.175 2.422 -2.192 1.00 14.83 74 GLU B O 1
ATOM 2813 N N . GLY B 1 75 ? 31.150 0.192 -1.980 1.00 15.14 75 GLY B N 1
ATOM 2814 C CA . GLY B 1 75 ? 32.390 0.131 -1.245 1.00 16.19 75 GLY B CA 1
ATOM 2815 C C . GLY B 1 75 ? 32.353 0.833 0.085 1.00 16.29 75 GLY B C 1
ATOM 2816 O O . GLY B 1 75 ? 31.288 0.912 0.748 1.00 16.91 75 GLY B O 1
ATOM 2817 N N . ALA B 1 76 ? 33.512 1.357 0.484 1.00 17.37 76 ALA B N 1
ATOM 2818 C CA . ALA B 1 76 ? 33.687 1.836 1.851 1.00 16.85 76 ALA B CA 1
ATOM 2819 C C . ALA B 1 76 ? 32.872 3.074 2.197 1.00 17.31 76 ALA B C 1
ATOM 2820 O O . ALA B 1 76 ? 32.658 3.362 3.371 1.00 19.32 76 ALA B O 1
ATOM 2822 N N . ASN B 1 77 ? 32.392 3.799 1.200 1.00 15.23 77 ASN B N 1
ATOM 2823 C CA . ASN B 1 77 ? 31.565 4.969 1.472 1.00 14.67 77 ASN B CA 1
ATOM 2824 C C . ASN B 1 77 ? 30.104 4.824 1.002 1.00 14.38 77 ASN B C 1
ATOM 2825 O O . ASN B 1 77 ? 29.450 5.800 0.565 1.00 14.26 77 ASN B O 1
ATOM 2830 N N . SER B 1 78 ? 29.599 3.584 1.042 1.00 12.55 78 SER B N 1
ATOM 2831 C CA . SER B 1 78 ? 28.208 3.352 0.697 1.00 12.46 78 SER B CA 1
ATOM 2832 C C . SER B 1 78 ? 27.317 4.204 1.608 1.00 12.96 78 SER B C 1
ATOM 2833 O O . SER B 1 78 ? 27.576 4.258 2.806 1.00 13.50 78 SER B O 1
ATOM 2836 N N . PRO B 1 79 ? 26.263 4.849 1.052 1.00 13.91 79 PRO B N 1
ATOM 2837 C CA . PRO B 1 79 ? 25.378 5.616 1.916 1.00 13.87 79 PRO B CA 1
ATOM 2838 C C . PRO B 1 79 ? 24.287 4.753 2.562 1.00 13.29 79 PRO B C 1
ATOM 2839 O O . PRO B 1 79 ? 23.410 5.295 3.213 1.00 12.47 79 PRO B O 1
ATOM 2843 N N . GLY B 1 80 ? 24.327 3.432 2.360 1.00 13.15 80 GLY B N 1
ATOM 2844 C CA . GLY B 1 80 ? 23.274 2.585 2.940 1.00 12.18 80 GLY B CA 1
ATOM 2845 C C . GLY B 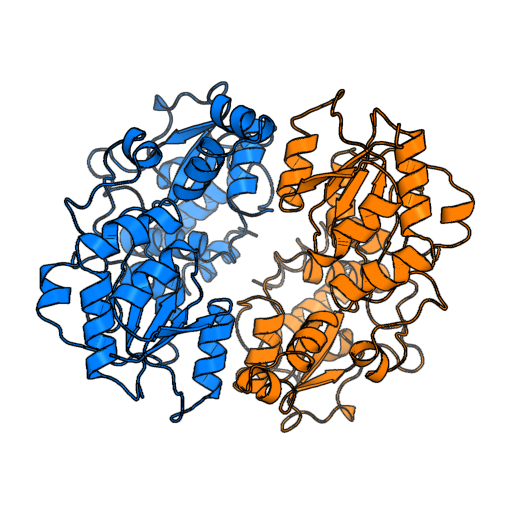1 80 ? 23.356 2.665 4.440 1.00 11.67 80 GLY B C 1
ATOM 2846 O O . GLY B 1 80 ? 24.456 2.622 5.005 1.00 11.48 80 GLY B O 1
ATOM 2847 N N . ASP B 1 81 ? 22.195 2.796 5.095 1.00 10.45 81 ASP B N 1
ATOM 2848 C CA . ASP B 1 81 ? 22.121 2.742 6.546 1.00 10.68 81 ASP B CA 1
ATOM 2849 C C . ASP B 1 81 ? 21.740 1.347 7.037 1.00 10.61 81 ASP B C 1
ATOM 2850 O O . ASP B 1 81 ? 22.334 0.823 7.971 1.00 9.78 81 ASP B O 1
ATOM 2855 N N . ILE B 1 82 ? 20.720 0.784 6.400 1.00 10.61 82 ILE B N 1
ATOM 2856 C CA . ILE B 1 82 ? 20.174 -0.498 6.822 1.00 10.53 82 ILE B CA 1
ATOM 2857 C C . ILE B 1 82 ? 19.991 -1.368 5.589 1.00 10.20 82 ILE B C 1
ATOM 2858 O O . ILE B 1 82 ? 19.530 -0.890 4.543 1.00 10.75 82 ILE B O 1
ATOM 2863 N N . LEU B 1 83 ? 20.331 -2.652 5.714 1.00 9.91 83 LEU B N 1
ATOM 2864 C CA . LEU B 1 83 ? 19.887 -3.637 4.741 1.00 9.03 83 LEU B CA 1
ATOM 2865 C C . LEU B 1 83 ? 18.865 -4.517 5.432 1.00 9.49 83 LEU B C 1
ATOM 2866 O O . LEU B 1 83 ? 19.129 -5.112 6.490 1.00 9.60 83 LEU B O 1
ATOM 2871 N N . PHE B 1 84 ? 17.710 -4.558 4.817 1.00 9.37 84 PHE B N 1
ATOM 2872 C CA . PHE B 1 84 ? 16.621 -5.413 5.260 1.00 9.50 84 PHE B CA 1
ATOM 2873 C C . PHE B 1 84 ? 16.432 -6.485 4.204 1.00 9.92 84 PHE B C 1
ATOM 2874 O O . PHE B 1 84 ? 16.250 -6.178 3.004 1.00 8.92 84 PHE B O 1
ATOM 2882 N N . THR B 1 85 ? 16.427 -7.758 4.609 1.00 9.30 85 THR B N 1
ATOM 2883 C CA . THR B 1 85 ? 16.207 -8.805 3.638 1.00 9.89 85 THR B CA 1
ATOM 2884 C C . THR B 1 85 ? 15.497 -10.014 4.258 1.00 9.59 85 THR B C 1
ATOM 2885 O O . THR B 1 85 ? 15.133 -9.998 5.449 1.00 8.93 85 THR B O 1
ATOM 2889 N N . VAL B 1 86 ? 15.234 -11.007 3.427 1.00 8.50 86 VAL B N 1
ATOM 2890 C CA . VAL B 1 86 ? 14.332 -12.077 3.805 1.00 8.69 86 VAL B CA 1
ATOM 2891 C C . VAL B 1 86 ? 15.185 -13.333 3.791 1.00 8.62 86 VAL B C 1
ATOM 2892 O O . VAL B 1 86 ? 15.881 -13.624 2.793 1.00 9.82 86 VAL B O 1
ATOM 2896 N N . ASP B 1 87 ? 15.126 -14.033 4.925 1.00 8.80 87 ASP B N 1
ATOM 2897 C CA . ASP B 1 87 ? 15.726 -15.332 5.189 1.00 9.62 87 ASP B CA 1
ATOM 2898 C C . ASP B 1 87 ? 17.060 -15.108 5.844 1.00 9.95 87 ASP B C 1
ATOM 2899 O O . ASP B 1 87 ? 17.881 -14.308 5.344 1.00 9.27 87 ASP B O 1
ATOM 2904 N N . ALA B 1 88 ? 17.291 -15.823 6.951 1.00 8.63 88 ALA B N 1
ATOM 2905 C CA . ALA B 1 88 ? 18.581 -15.751 7.675 1.00 9.74 88 ALA B CA 1
ATOM 2906 C C . ALA B 1 88 ? 19.730 -16.118 6.738 1.00 9.10 88 ALA B C 1
ATOM 2907 O O . ALA B 1 88 ? 20.886 -15.722 6.968 1.00 8.69 88 ALA B O 1
ATOM 2909 N N . GLY B 1 89 ? 19.432 -16.898 5.706 1.00 8.00 89 GLY B N 1
ATOM 2910 C CA . GLY B 1 89 ? 20.485 -17.303 4.722 1.00 8.96 89 GLY B CA 1
ATOM 2911 C C . GLY B 1 89 ? 20.937 -16.094 3.877 1.00 10.76 89 GLY B C 1
ATOM 2912 O O . GLY B 1 89 ? 22.090 -16.033 3.403 1.00 11.55 89 GLY B O 1
ATOM 2913 N N . MET B 1 90 ? 20.027 -15.157 3.637 1.00 9.71 90 MET B N 1
ATOM 2914 C CA . MET B 1 90 ? 20.376 -13.925 2.918 1.00 9.59 90 MET B CA 1
ATOM 2915 C C . MET B 1 90 ? 21.085 -12.927 3.800 1.00 9.01 90 MET B C 1
ATOM 2916 O O . MET B 1 90 ? 22.026 -12.280 3.360 1.00 9.88 90 MET B O 1
ATOM 2921 N N . LEU B 1 91 ? 20.644 -12.799 5.049 1.00 8.56 91 LEU B N 1
ATOM 2922 C CA . LEU B 1 91 ? 21.396 -12.010 6.010 1.00 7.53 91 LEU B CA 1
ATOM 2923 C C . LEU B 1 91 ? 22.822 -12.531 6.145 1.00 7.53 91 LEU B C 1
ATOM 2924 O O . LEU B 1 91 ? 23.775 -11.755 6.216 1.00 7.49 91 LEU B O 1
ATOM 2929 N N . TRP B 1 92 ? 22.965 -13.853 6.135 1.00 8.22 92 TRP B N 1
ATOM 2930 C CA . TRP B 1 92 ? 24.291 -14.443 6.236 1.00 9.20 92 TRP B CA 1
ATOM 2931 C C . TRP B 1 92 ? 25.141 -14.076 4.996 1.00 8.89 92 TRP B C 1
ATOM 2932 O O . TRP B 1 92 ? 26.330 -13.785 5.134 1.00 10.65 92 TRP B O 1
ATOM 2943 N N . ARG B 1 93 ? 24.580 -14.097 3.797 1.00 9.80 93 ARG B N 1
ATOM 2944 C CA . ARG B 1 93 ? 25.371 -13.697 2.623 1.00 10.40 93 ARG B CA 1
ATOM 2945 C C . ARG B 1 93 ? 25.855 -12.262 2.739 1.00 10.31 93 ARG B C 1
ATOM 2946 O O . ARG B 1 93 ? 27.000 -11.951 2.364 1.00 11.28 93 ARG B O 1
ATOM 2954 N N . ALA B 1 94 ? 25.005 -11.390 3.288 1.00 9.14 94 ALA B N 1
ATOM 2955 C CA . ALA B 1 94 ? 25.396 -10.001 3.561 1.00 10.32 94 ALA B CA 1
ATOM 2956 C C . ALA B 1 94 ? 26.538 -9.921 4.597 1.00 11.91 94 ALA B C 1
ATOM 2957 O O . ALA B 1 94 ? 27.508 -9.191 4.422 1.00 11.96 94 ALA B O 1
ATOM 2959 N N . GLU B 1 95 ? 26.397 -10.696 5.666 1.00 13.18 95 GLU B N 1
ATOM 2960 C CA . GLU B 1 95 ? 27.355 -10.815 6.741 1.00 15.78 95 GLU B CA 1
ATOM 2961 C C . GLU B 1 95 ? 28.701 -11.263 6.186 1.00 16.94 95 GLU B C 1
ATOM 2962 O O . GLU B 1 95 ? 29.768 -10.722 6.522 1.00 16.68 95 GLU B O 1
ATOM 2968 N N . GLN B 1 96 ? 28.655 -12.236 5.288 1.00 17.26 96 GLN B N 1
ATOM 2969 C CA . GLN B 1 96 ? 29.858 -12.815 4.721 1.00 19.76 96 GLN B CA 1
ATOM 2970 C C . GLN B 1 96 ? 30.603 -11.823 3.822 1.00 19.49 96 GLN B C 1
ATOM 2971 O O . GLN B 1 96 ? 31.847 -11.853 3.779 1.00 20.71 96 GLN B O 1
ATOM 2977 N N . ALA B 1 97 ? 29.847 -10.940 3.148 1.00 17.80 97 ALA B N 1
ATOM 2978 C CA . ALA B 1 97 ? 30.392 -9.826 2.364 1.00 16.53 97 ALA B CA 1
ATOM 2979 C C . ALA B 1 97 ? 30.905 -8.687 3.284 1.00 15.99 97 ALA B C 1
ATOM 2980 O O . ALA B 1 97 ? 31.410 -7.641 2.821 1.00 16.36 97 ALA B O 1
ATOM 2982 N N . GLY B 1 98 ? 30.751 -8.889 4.588 1.00 14.73 98 GLY B N 1
ATOM 2983 C CA . GLY B 1 98 ? 31.245 -7.925 5.572 1.00 14.77 98 GLY B CA 1
ATOM 2984 C C . GLY B 1 98 ? 30.454 -6.635 5.590 1.00 13.83 98 GLY B C 1
ATOM 2985 O O . GLY B 1 98 ? 31.006 -5.562 5.871 1.00 15.27 98 GLY B O 1
ATOM 2986 N N . LEU B 1 99 ? 29.141 -6.737 5.352 1.00 12.20 99 LEU B N 1
ATOM 2987 C CA . LEU B 1 99 ? 28.338 -5.531 5.128 1.00 11.75 99 LEU B CA 1
ATOM 2988 C C . LEU B 1 99 ? 27.832 -4.865 6.402 1.00 10.73 99 LEU B C 1
ATOM 2989 O O . LEU B 1 99 ? 27.491 -3.680 6.371 1.00 10.03 99 LEU B O 1
ATOM 2994 N N . PHE B 1 100 ? 27.718 -5.645 7.481 1.00 10.59 100 PHE B N 1
ATOM 2995 C CA . PHE B 1 100 ? 27.089 -5.183 8.728 1.00 10.55 100 PHE B CA 1
ATOM 2996 C C . PHE B 1 100 ? 28.105 -4.758 9.775 1.00 11.47 100 PHE B C 1
ATOM 2997 O O . PHE B 1 100 ? 29.210 -5.313 9.866 1.00 12.51 100 PHE B O 1
ATOM 3005 N N . GLN B 1 101 ? 27.710 -3.758 10.559 1.00 12.20 101 GLN B N 1
ATOM 3006 C CA . GLN B 1 101 ? 28.402 -3.483 11.821 1.00 12.83 101 GLN B CA 1
ATOM 3007 C C . GLN B 1 101 ? 27.557 -3.966 12.988 1.00 13.01 101 GLN B C 1
ATOM 3008 O O . GLN B 1 101 ? 26.328 -3.878 12.955 1.00 11.55 101 GLN B O 1
ATOM 3014 N N . PRO B 1 102 ? 28.221 -4.390 14.057 1.00 13.00 102 PRO B N 1
ATOM 3015 C CA . PRO B 1 102 ? 27.436 -4.761 15.239 1.00 13.68 102 PRO B CA 1
ATOM 3016 C C . PRO B 1 102 ? 26.842 -3.550 15.937 1.00 14.42 102 PRO B C 1
ATOM 3017 O O . PRO B 1 102 ? 27.443 -2.466 15.979 1.00 14.90 102 PRO B O 1
ATOM 3021 N N . VAL B 1 103 ? 25.621 -3.705 16.401 1.00 13.76 103 VAL B N 1
ATOM 3022 C CA . VAL B 1 103 ? 25.035 -2.659 17.232 1.00 16.18 103 VAL B CA 1
ATOM 3023 C C . VAL B 1 103 ? 24.607 -3.251 18.562 1.00 16.20 103 VAL B C 1
ATOM 3024 O O . VAL B 1 103 ? 24.284 -4.450 18.654 1.00 15.57 103 VAL B O 1
ATOM 3028 N N . ARG B 1 104 ? 24.624 -2.397 19.580 1.00 16.24 104 ARG B N 1
ATOM 3029 C CA . ARG B 1 104 ? 24.258 -2.788 20.924 1.00 17.27 104 ARG B CA 1
ATOM 3030 C C . ARG B 1 104 ? 23.104 -1.893 21.326 1.00 17.24 104 ARG B C 1
ATOM 3031 O O . ARG B 1 104 ? 23.263 -0.686 21.526 1.00 19.21 104 ARG B O 1
ATOM 3033 N N . SER B 1 105 ? 21.925 -2.484 21.419 1.00 17.30 105 SER B N 1
ATOM 3034 C CA . SER B 1 105 ? 20.729 -1.755 21.753 1.00 17.12 105 SER B CA 1
ATOM 3035 C C . SER B 1 105 ? 20.006 -2.512 22.821 1.00 17.82 105 SER B C 1
ATOM 3036 O O . SER B 1 105 ? 19.580 -3.664 22.610 1.00 16.53 105 SER B O 1
ATOM 3039 N N . GLY B 1 106 ? 19.841 -1.852 23.966 1.00 18.20 106 GLY B N 1
ATOM 3040 C CA . GLY B 1 106 ? 18.998 -2.377 25.024 1.00 19.01 106 GLY B CA 1
ATOM 3041 C C . GLY B 1 106 ? 17.609 -2.789 24.584 1.00 17.95 106 GLY B C 1
ATOM 3042 O O . GLY B 1 106 ? 17.203 -3.891 24.896 1.00 17.66 106 GLY B O 1
ATOM 3043 N N . LYS B 1 107 ? 16.891 -1.916 23.866 1.00 18.37 107 LYS B N 1
ATOM 3044 C CA . LYS B 1 107 ? 15.535 -2.233 23.405 1.00 18.36 107 LYS B CA 1
ATOM 3045 C C . LYS B 1 107 ? 15.491 -3.456 22.508 1.00 17.21 107 LYS B C 1
ATOM 3046 O O . LYS B 1 107 ? 14.638 -4.312 22.676 1.00 17.01 107 LYS B O 1
ATOM 3049 N N . LEU B 1 108 ? 16.408 -3.548 21.545 1.00 15.47 108 LEU B N 1
ATOM 3050 C CA . LEU B 1 108 ? 16.427 -4.721 20.683 1.00 14.72 108 LEU B CA 1
ATOM 3051 C C . LEU B 1 108 ? 16.732 -5.963 21.462 1.00 15.22 108 LEU B C 1
ATOM 3052 O O . LEU B 1 108 ? 16.088 -6.994 21.281 1.00 14.60 108 LEU B O 1
ATOM 3057 N N . ASN B 1 109 ? 17.724 -5.887 22.350 1.00 15.44 109 ASN B N 1
ATOM 3058 C CA . ASN B 1 109 ? 18.051 -7.076 23.131 1.00 17.31 109 ASN B CA 1
ATOM 3059 C C . ASN B 1 109 ? 16.906 -7.536 24.032 1.00 17.10 109 ASN B C 1
ATOM 3060 O O . ASN B 1 109 ? 16.660 -8.739 24.172 1.00 17.48 109 ASN B O 1
ATOM 3065 N N . GLU B 1 110 ? 16.222 -6.578 24.647 1.00 16.84 110 GLU B N 1
ATOM 3066 C CA A GLU B 1 110 ? 15.145 -6.926 25.572 0.50 16.64 110 GLU B CA 1
ATOM 3067 C CA B GLU B 1 110 ? 15.131 -6.878 25.585 0.50 17.39 110 GLU B CA 1
ATOM 3068 C C . GLU B 1 110 ? 13.931 -7.475 24.837 1.00 16.74 110 GLU B C 1
ATOM 3069 O O . GLU B 1 110 ? 13.240 -8.394 25.347 1.00 17.14 110 GLU B O 1
ATOM 3080 N N . ARG B 1 111 ? 13.674 -6.965 23.630 1.00 14.86 111 ARG B N 1
ATOM 3081 C CA . ARG B 1 111 ? 12.409 -7.286 22.953 1.00 15.39 111 ARG B CA 1
ATOM 3082 C C . ARG B 1 111 ? 12.481 -8.441 21.974 1.00 14.29 111 ARG B C 1
ATOM 3083 O O . ARG B 1 111 ? 11.585 -9.283 21.945 1.00 14.65 111 ARG B O 1
ATOM 3091 N N . ILE B 1 112 ? 13.538 -8.466 21.177 1.00 12.71 112 ILE B N 1
ATOM 3092 C CA . ILE B 1 112 ? 13.650 -9.504 20.149 1.00 12.73 112 ILE B CA 1
ATOM 3093 C C . ILE B 1 112 ? 14.182 -10.791 20.770 1.00 12.33 112 ILE B C 1
ATOM 3094 O O . ILE B 1 112 ? 15.268 -10.777 21.392 1.00 12.45 112 ILE B O 1
ATOM 3099 N N . PRO B 1 113 ? 13.444 -11.914 20.611 1.00 12.78 113 PRO B N 1
ATOM 3100 C CA . PRO B 1 113 ? 13.915 -13.170 21.154 1.00 12.64 113 PRO B CA 1
ATOM 3101 C C . PRO B 1 113 ? 15.365 -13.421 20.774 1.00 13.08 113 PRO B C 1
ATOM 3102 O O . PRO B 1 113 ? 15.738 -13.232 19.606 1.00 12.18 113 PRO B O 1
ATOM 3106 N N . GLU B 1 114 ? 16.167 -13.856 21.756 1.00 12.22 114 GLU B N 1
ATOM 3107 C CA . GLU B 1 114 ? 17.577 -14.129 21.505 1.00 12.25 114 GLU B CA 1
ATOM 3108 C C . GLU B 1 114 ? 17.828 -15.018 20.270 1.00 11.80 114 GLU B C 1
ATOM 3109 O O . GLU B 1 114 ? 18.778 -14.805 19.542 1.00 11.64 114 GLU B O 1
ATOM 3112 N N . ASN B 1 115 ? 16.973 -16.009 20.036 1.00 11.14 115 ASN B N 1
ATOM 3113 C CA . ASN B 1 115 ? 17.231 -16.948 18.923 1.00 11.14 115 ASN B CA 1
ATOM 3114 C C . ASN B 1 115 ? 16.840 -16.412 17.550 1.00 11.17 115 ASN B C 1
ATOM 3115 O O . ASN B 1 115 ? 17.155 -17.028 16.520 1.00 12.36 115 ASN B O 1
ATOM 3120 N N . LEU B 1 116 ? 16.200 -15.250 17.535 1.00 10.52 116 LEU B N 1
ATOM 3121 C CA . LEU B 1 116 ? 15.781 -14.636 16.273 1.00 10.07 116 LEU B CA 1
ATOM 3122 C C . LEU B 1 116 ? 16.664 -13.448 15.904 1.00 10.77 116 LEU B C 1
ATOM 3123 O O . LEU B 1 116 ? 16.302 -12.621 15.068 1.00 10.50 116 LEU B O 1
ATOM 3128 N N . ARG B 1 117 ? 17.844 -13.384 16.520 1.00 10.67 117 ARG B N 1
ATOM 3129 C CA . ARG B 1 117 ? 18.820 -12.346 16.183 1.00 11.59 117 ARG B CA 1
ATOM 3130 C C . ARG B 1 117 ? 20.219 -12.884 16.234 1.00 11.40 117 ARG B C 1
ATOM 3131 O O . ARG B 1 117 ? 20.473 -13.919 16.850 1.00 11.28 117 ARG B O 1
ATOM 3139 N N . HIS B 1 118 ? 21.133 -12.199 15.555 1.00 10.79 118 HIS B N 1
ATOM 3140 C CA . HIS B 1 118 ? 22.495 -12.687 15.469 1.00 11.54 118 HIS B CA 1
ATOM 3141 C C . HIS B 1 118 ? 23.196 -12.567 16.827 1.00 12.83 118 HIS B C 1
ATOM 3142 O O . HIS B 1 118 ? 23.066 -11.544 17.496 1.00 12.73 118 HIS B O 1
ATOM 3149 N N . PRO B 1 119 ? 23.946 -13.613 17.227 1.00 13.64 119 PRO B N 1
ATOM 3150 C CA . PRO B 1 119 ? 24.591 -13.611 18.530 1.00 14.01 119 PRO B CA 1
ATOM 3151 C C . PRO B 1 119 ? 25.559 -12.443 18.742 1.00 14.89 119 PRO B C 1
ATOM 3152 O O . PRO B 1 119 ? 25.844 -12.102 19.894 1.00 16.85 119 PRO B O 1
ATOM 3156 N N . ASP B 1 120 ? 26.061 -11.832 17.675 1.00 14.43 120 ASP B N 1
ATOM 3157 C CA . ASP B 1 120 ? 27.028 -10.742 17.799 1.00 15.49 120 ASP B CA 1
ATOM 3158 C C . ASP B 1 120 ? 26.399 -9.393 17.512 1.00 15.46 120 ASP B C 1
ATOM 3159 O O . ASP B 1 120 ? 27.101 -8.365 17.402 1.00 16.74 120 ASP B O 1
ATOM 3164 N N . GLY B 1 121 ? 25.072 -9.373 17.388 1.00 13.15 121 GLY B N 1
ATOM 3165 C CA . GLY B 1 121 ? 24.355 -8.110 17.178 1.00 11.76 121 GLY B CA 1
ATOM 3166 C C . GLY B 1 121 ? 24.475 -7.514 15.783 1.00 11.67 121 GLY B C 1
ATOM 3167 O O . GLY B 1 121 ? 24.225 -6.329 15.585 1.00 12.50 121 GLY B O 1
ATOM 3168 N N . LEU B 1 122 ? 24.822 -8.351 14.814 1.00 10.44 122 LEU B N 1
ATOM 3169 C CA . LEU B 1 122 ? 25.025 -7.907 13.437 1.00 10.23 122 LEU B CA 1
ATOM 3170 C C . LEU B 1 122 ? 23.711 -7.675 12.700 1.00 10.48 122 LEU B C 1
ATOM 3171 O O . LEU B 1 122 ? 23.638 -6.831 11.810 1.00 10.49 122 LEU B O 1
ATOM 3176 N N . TRP B 1 123 ? 22.690 -8.467 13.044 1.00 9.90 123 TRP B N 1
ATOM 3177 C CA . TRP B 1 123 ? 21.370 -8.289 12.425 1.00 9.34 123 TRP B CA 1
ATOM 3178 C C . TRP B 1 123 ? 20.297 -8.920 13.304 1.00 8.29 123 TRP B C 1
ATOM 3179 O O . TRP B 1 123 ? 20.609 -9.689 14.243 1.00 8.45 123 TRP B O 1
ATOM 3190 N N . TYR B 1 124 ? 19.039 -8.573 12.997 1.00 7.90 124 TYR B N 1
ATOM 3191 C CA . TYR B 1 124 ? 17.917 -8.826 13.904 1.00 9.09 124 TYR B CA 1
ATOM 3192 C C . TYR B 1 124 ? 16.718 -9.271 13.097 1.00 9.56 124 TYR B C 1
ATOM 3193 O O . TYR B 1 124 ? 16.419 -8.668 12.070 1.00 9.53 124 TYR B O 1
ATOM 3202 N N . GLY B 1 125 ? 16.054 -10.337 13.529 1.00 9.41 125 GLY B N 1
ATOM 3203 C CA . GLY B 1 125 ? 14.782 -10.722 12.864 1.00 9.25 125 GLY B CA 1
ATOM 3204 C C . GLY B 1 125 ? 13.657 -9.795 13.286 1.00 9.03 125 GLY B C 1
ATOM 3205 O O . GLY B 1 125 ? 13.560 -9.411 14.464 1.00 8.90 125 GLY B O 1
ATOM 3206 N N . PHE B 1 126 ? 12.858 -9.370 12.299 1.00 8.79 126 PHE B N 1
ATOM 3207 C CA . PHE B 1 126 ? 11.685 -8.558 12.575 1.00 9.28 126 PHE B CA 1
ATOM 3208 C C . PHE B 1 126 ? 10.352 -9.221 12.253 1.00 9.57 126 PHE B C 1
ATOM 3209 O O . PHE B 1 126 ? 9.328 -8.786 12.783 1.00 10.37 126 PHE B O 1
ATOM 3217 N N . THR B 1 127 ? 10.352 -10.227 11.377 1.00 8.48 127 THR B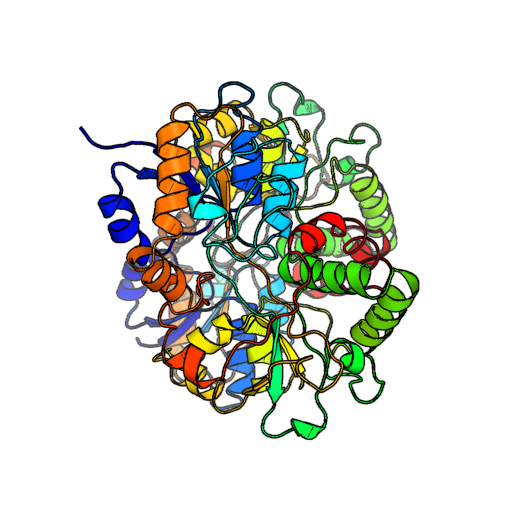 N 1
ATOM 3218 C CA . THR B 1 127 ? 9.167 -11.091 11.220 1.00 8.29 127 THR B CA 1
ATOM 3219 C C . THR B 1 127 ? 9.670 -12.508 11.163 1.00 7.81 127 THR B C 1
ATOM 3220 O O . THR B 1 127 ? 10.866 -12.734 10.945 1.00 7.82 127 THR B O 1
ATOM 3224 N N . GLN B 1 128 ? 8.773 -13.471 11.322 1.00 7.47 128 GLN B N 1
ATOM 3225 C CA . GLN B 1 128 ? 9.150 -14.852 11.166 1.00 7.86 128 GLN B CA 1
ATOM 3226 C C . GLN B 1 128 ? 8.100 -15.617 10.366 1.00 8.47 128 GLN B C 1
ATOM 3227 O O . GLN B 1 128 ? 6.940 -15.205 10.276 1.00 8.71 128 GLN B O 1
ATOM 3233 N N . ARG B 1 129 ? 8.562 -16.651 9.669 1.00 8.24 129 ARG B N 1
ATOM 3234 C CA . ARG B 1 129 ? 7.701 -17.527 8.885 1.00 6.87 129 ARG B CA 1
ATOM 3235 C C . ARG B 1 129 ? 8.081 -18.940 9.303 1.00 7.42 129 ARG B C 1
ATOM 3236 O O . ARG B 1 129 ? 9.163 -19.154 9.871 1.00 9.41 129 ARG B O 1
ATOM 3244 N N . ALA B 1 130 ? 7.196 -19.882 9.060 1.00 7.24 130 ALA B N 1
ATOM 3245 C CA . ALA B 1 130 ? 7.477 -21.290 9.388 1.00 7.51 130 ALA B CA 1
ATOM 3246 C C . ALA B 1 130 ? 7.525 -22.061 8.095 1.00 7.88 130 ALA B C 1
ATOM 3247 O O . ALA B 1 130 ? 6.742 -21.763 7.189 1.00 8.87 130 ALA B O 1
ATOM 3249 N N . ARG B 1 131 ? 8.427 -23.037 7.989 1.00 8.86 131 ARG B N 1
ATOM 3250 C CA . ARG B 1 131 ? 8.476 -23.882 6.807 1.00 9.10 131 ARG B CA 1
ATOM 3251 C C . ARG B 1 131 ? 7.706 -25.148 7.228 1.00 9.89 131 ARG B C 1
ATOM 3252 O O . ARG B 1 131 ? 8.150 -25.920 8.076 1.00 11.30 131 ARG B O 1
ATOM 3260 N N . VAL B 1 132 ? 6.514 -25.298 6.672 1.00 8.53 132 VAL B N 1
ATOM 3261 C CA . VAL B 1 132 ? 5.578 -26.283 7.175 1.00 9.00 132 VAL B CA 1
ATOM 3262 C C . VAL B 1 132 ? 5.331 -27.373 6.139 1.00 9.20 132 VAL B C 1
ATOM 3263 O O . VAL B 1 132 ? 5.908 -27.356 5.058 1.00 8.79 132 VAL B O 1
ATOM 3267 N N . LEU B 1 133 ? 4.453 -28.314 6.484 1.00 8.50 133 LEU B N 1
ATOM 3268 C CA . LEU B 1 133 ? 4.035 -29.322 5.533 1.00 9.11 133 LEU B CA 1
ATOM 3269 C C . LEU B 1 133 ? 2.632 -29.026 5.073 1.00 9.94 133 LEU B C 1
ATOM 3270 O O . LEU B 1 133 ? 1.806 -28.472 5.843 1.00 11.47 133 LEU B O 1
ATOM 3275 N N . TYR B 1 134 ? 2.383 -29.364 3.815 1.00 8.52 134 TYR B N 1
ATOM 3276 C CA . TYR B 1 134 ? 1.053 -29.300 3.230 1.00 8.43 134 TYR B CA 1
ATOM 3277 C C . TYR B 1 134 ? 0.695 -30.702 2.793 1.00 8.14 134 TYR B C 1
ATOM 3278 O O . TYR B 1 134 ? 1.552 -31.462 2.335 1.00 9.34 134 TYR B O 1
ATOM 3287 N N . TYR B 1 135 ? -0.568 -31.063 2.927 1.00 8.99 135 TYR B N 1
ATOM 3288 C CA . TYR B 1 135 ? -0.935 -32.442 2.566 1.00 8.73 135 TYR B CA 1
ATOM 3289 C C . TYR B 1 135 ? -2.296 -32.515 1.932 1.00 9.16 135 TYR B C 1
ATOM 3290 O O . TYR B 1 135 ? -3.181 -31.700 2.223 1.00 9.67 135 TYR B O 1
ATOM 3299 N N . SER B 1 136 ? -2.453 -33.516 1.071 1.00 9.16 136 SER B N 1
ATOM 3300 C CA . SER B 1 136 ? -3.712 -33.796 0.409 1.00 10.05 136 SER B CA 1
ATOM 3301 C C . SER B 1 136 ? -4.731 -34.267 1.449 1.00 10.02 136 SER B C 1
ATOM 3302 O O . SER B 1 136 ? -4.537 -35.292 2.085 1.00 10.08 136 SER B O 1
ATOM 3305 N N . ARG B 1 137 ? -5.833 -33.558 1.562 1.00 11.41 137 ARG B N 1
ATOM 3306 C CA . ARG B 1 137 ? -6.874 -33.923 2.531 1.00 13.79 137 ARG B CA 1
ATOM 3307 C C . ARG B 1 137 ? -7.458 -35.298 2.180 1.00 14.68 137 ARG B C 1
ATOM 3308 O O . ARG B 1 137 ? -7.718 -36.096 3.074 1.00 17.20 137 ARG B O 1
ATOM 3316 N N . ASP B 1 138 ? -7.590 -35.583 0.882 1.00 14.16 138 ASP B N 1
ATOM 3317 C CA A ASP B 1 138 ? -8.192 -36.831 0.444 0.50 15.72 138 ASP B CA 1
ATOM 3318 C CA B ASP B 1 138 ? -8.181 -36.830 0.390 0.50 15.56 138 ASP B CA 1
ATOM 3319 C C . ASP B 1 138 ? -7.222 -38.007 0.540 1.00 15.98 138 ASP B C 1
ATOM 3320 O O . ASP B 1 138 ? -7.644 -39.146 0.817 1.00 17.78 138 ASP B O 1
ATOM 3329 N N . ARG B 1 139 ? -5.925 -37.749 0.343 1.00 14.88 139 ARG B N 1
ATOM 3330 C CA . ARG B 1 139 ? -4.975 -38.865 0.204 1.00 13.40 139 ARG B CA 1
ATOM 3331 C C . ARG B 1 139 ? -3.992 -39.086 1.335 1.00 13.47 139 ARG B C 1
ATOM 3332 O O . ARG B 1 139 ? -3.256 -40.084 1.338 1.00 14.06 139 ARG B O 1
ATOM 3340 N N . VAL B 1 140 ? -3.946 -38.144 2.262 1.00 12.87 140 VAL B N 1
ATOM 3341 C CA . VAL B 1 140 ? -3.070 -38.230 3.414 1.00 12.98 140 VAL B CA 1
ATOM 3342 C C . VAL B 1 140 ? -3.834 -38.053 4.676 1.00 15.01 140 VAL B C 1
ATOM 3343 O O . VAL B 1 140 ? -4.631 -37.123 4.806 1.00 16.60 140 VAL B O 1
ATOM 3347 N N . ASN B 1 141 ? -3.535 -38.933 5.635 1.00 16.67 141 ASN B N 1
ATOM 3348 C CA . ASN B 1 141 ? -4.059 -38.862 6.960 1.00 17.75 141 ASN B CA 1
ATOM 3349 C C . ASN B 1 141 ? -2.990 -38.130 7.785 1.00 17.83 141 ASN B C 1
ATOM 3350 O O . ASN B 1 141 ? -1.861 -38.628 7.848 1.00 17.42 141 ASN B O 1
ATOM 3355 N N . PRO B 1 142 ? -3.334 -36.980 8.416 1.00 18.22 142 PRO B N 1
ATOM 3356 C CA . PRO B 1 142 ? -2.301 -36.239 9.119 1.00 18.37 142 PRO B CA 1
ATOM 3357 C C . PRO B 1 142 ? -1.698 -36.972 10.319 1.00 18.24 142 PRO B C 1
ATOM 3358 O O . PRO B 1 142 ? -0.617 -36.598 10.752 1.00 17.24 142 PRO B O 1
ATOM 3362 N N . ALA B 1 143 ? -2.359 -38.024 10.818 1.00 17.84 143 ALA B N 1
ATOM 3363 C CA . ALA B 1 143 ? -1.728 -38.859 11.866 1.00 17.71 143 ALA B CA 1
ATOM 3364 C C . ALA B 1 143 ? -0.429 -39.494 11.369 1.00 16.75 143 ALA B C 1
ATOM 3365 O O . ALA B 1 143 ? 0.445 -39.864 12.171 1.00 17.10 143 ALA B O 1
ATOM 3367 N N . ASP B 1 144 ? -0.310 -39.655 10.050 1.00 15.23 144 ASP B N 1
ATOM 3368 C CA . ASP B 1 144 ? 0.886 -40.243 9.416 1.00 14.21 144 ASP B CA 1
ATOM 3369 C C . ASP B 1 144 ? 2.046 -39.237 9.258 1.00 14.23 144 ASP B C 1
ATOM 3370 O O . ASP B 1 144 ? 3.162 -39.631 8.879 1.00 14.56 144 ASP B O 1
ATOM 3375 N N . LEU B 1 145 ? 1.758 -37.966 9.524 1.00 12.24 145 LEU B N 1
ATOM 3376 C CA . LEU B 1 145 ? 2.765 -36.904 9.464 1.00 12.20 145 LEU B CA 1
ATOM 3377 C C . LEU B 1 145 ? 3.320 -36.641 10.855 1.00 12.14 145 LEU B C 1
ATOM 3378 O O . LEU B 1 145 ? 2.607 -36.794 11.866 1.00 13.40 145 LEU B O 1
ATOM 3383 N N . SER B 1 146 ? 4.578 -36.194 10.941 1.00 11.35 146 SER B N 1
ATOM 3384 C CA . SER B 1 146 ? 5.138 -35.789 12.236 1.00 12.10 146 SER B CA 1
ATOM 3385 C C . SER B 1 146 ? 6.237 -34.750 12.053 1.00 11.80 146 SER B C 1
ATOM 3386 O O . SER B 1 146 ? 6.079 -33.597 12.424 1.00 12.30 146 SER B O 1
ATOM 3389 N N . THR B 1 147 ? 7.339 -35.176 11.457 1.00 11.19 147 THR B N 1
ATOM 3390 C CA . THR B 1 147 ? 8.557 -34.360 11.397 1.00 10.78 147 THR B CA 1
ATOM 3391 C C . THR B 1 147 ? 9.088 -34.265 9.949 1.00 9.98 147 THR B C 1
ATOM 3392 O O . THR B 1 147 ? 8.736 -35.087 9.106 1.00 9.54 147 THR B O 1
ATOM 3396 N N . TYR B 1 148 ? 9.949 -33.289 9.673 1.00 9.53 148 TYR B N 1
ATOM 3397 C CA . TYR B 1 148 ? 10.662 -33.286 8.377 1.00 9.60 148 TYR B CA 1
ATOM 3398 C C . TYR B 1 148 ? 11.397 -34.587 8.224 1.00 9.34 148 TYR B C 1
ATOM 3399 O O . TYR B 1 148 ? 11.445 -35.138 7.129 1.00 10.41 148 TYR B O 1
ATOM 3408 N N . GLU B 1 149 ? 11.986 -35.031 9.331 1.00 9.99 149 GLU B N 1
ATOM 3409 C CA . GLU B 1 149 ? 12.886 -36.193 9.338 1.00 9.74 149 GLU B CA 1
ATOM 3410 C C . GLU B 1 149 ? 12.136 -37.451 8.853 1.00 10.53 149 GLU B C 1
ATOM 3411 O O . GLU B 1 149 ? 12.681 -38.268 8.100 1.00 10.91 149 GLU B O 1
ATOM 3417 N N . ALA B 1 150 ? 10.861 -37.566 9.218 1.00 9.73 150 ALA B N 1
ATOM 3418 C CA . ALA B 1 150 ? 10.082 -38.780 8.882 1.00 9.82 150 ALA B CA 1
ATOM 3419 C C . ALA B 1 150 ? 9.674 -38.832 7.430 1.00 10.05 150 ALA B C 1
ATOM 3420 O O . ALA B 1 150 ? 9.245 -39.866 6.942 1.00 10.37 150 ALA B O 1
ATOM 3422 N N . LEU B 1 151 ? 9.770 -37.709 6.733 1.00 9.90 151 LEU B N 1
ATOM 3423 C CA . LEU B 1 151 ? 9.456 -37.716 5.303 1.00 11.15 151 LEU B CA 1
ATOM 3424 C C . LEU B 1 151 ? 10.473 -38.498 4.452 1.00 11.07 151 LEU B C 1
ATOM 3425 O O . LEU B 1 151 ? 10.257 -38.693 3.247 1.00 11.63 151 LEU B O 1
ATOM 3430 N N . ALA B 1 152 ? 11.543 -38.936 5.102 1.00 11.67 152 ALA B N 1
ATOM 3431 C CA . ALA B 1 152 ? 12.553 -39.803 4.482 1.00 12.97 152 ALA B CA 1
ATOM 3432 C C . ALA B 1 152 ? 12.144 -41.283 4.557 1.00 13.72 152 ALA B C 1
ATOM 3433 O O . ALA B 1 152 ? 12.798 -42.136 3.923 1.00 15.05 152 ALA B O 1
ATOM 3435 N N . ASP B 1 153 ? 11.081 -41.576 5.318 1.00 12.97 153 ASP B N 1
ATOM 3436 C CA . ASP B 1 153 ? 10.562 -42.956 5.459 1.00 14.52 153 ASP B CA 1
ATOM 3437 C C . ASP B 1 153 ? 10.091 -43.449 4.074 1.00 14.02 153 ASP B C 1
ATOM 3438 O O . ASP B 1 153 ? 9.515 -42.694 3.273 1.00 13.19 153 ASP B O 1
ATOM 3443 N N . PRO B 1 154 ? 10.331 -44.738 3.774 1.00 13.75 154 PRO B N 1
ATOM 3444 C CA . PRO B 1 154 ? 10.024 -45.215 2.419 1.00 13.96 154 PRO B CA 1
ATOM 3445 C C . PRO B 1 154 ? 8.545 -45.139 2.039 1.00 13.85 154 PRO B C 1
ATOM 3446 O O . PRO B 1 154 ? 8.232 -45.176 0.863 1.00 14.49 154 PRO B O 1
ATOM 3450 N N . GLN B 1 155 ? 7.643 -45.026 3.027 1.00 13.82 155 GLN B N 1
ATOM 3451 C CA . GLN B 1 155 ? 6.220 -44.927 2.684 1.00 14.90 155 GLN B CA 1
ATOM 3452 C C . GLN B 1 155 ? 5.876 -43.699 1.831 1.00 14.07 155 GLN B C 1
ATOM 3453 O O . GLN B 1 155 ? 4.804 -43.661 1.218 1.00 14.62 155 GLN B O 1
ATOM 3459 N N . TRP B 1 156 ? 6.767 -42.695 1.811 1.00 12.57 156 TRP B N 1
ATOM 3460 C CA . TRP B 1 156 ? 6.503 -41.448 1.039 1.00 11.83 156 TRP B CA 1
ATOM 3461 C C . TRP B 1 156 ? 7.052 -41.488 -0.385 1.00 12.60 156 TRP B C 1
ATOM 3462 O O . TRP B 1 156 ? 7.076 -40.459 -1.092 1.00 11.82 156 TRP B O 1
ATOM 3473 N N . ARG B 1 157 ? 7.482 -42.677 -0.826 1.00 11.69 157 ARG B N 1
ATOM 3474 C CA . ARG B 1 157 ? 8.003 -42.807 -2.179 1.00 12.66 157 ARG B CA 1
ATOM 3475 C C . ARG B 1 157 ? 7.018 -42.263 -3.224 1.00 12.09 157 ARG B C 1
ATOM 3476 O O . ARG B 1 157 ? 5.837 -42.607 -3.184 1.00 11.18 157 ARG B O 1
ATOM 3481 N N . GLY B 1 158 ? 7.513 -41.397 -4.122 1.00 10.69 158 GLY B N 1
ATOM 3482 C CA . GLY B 1 158 ? 6.708 -40.785 -5.193 1.00 11.04 158 GLY B CA 1
ATOM 3483 C C . GLY B 1 158 ? 5.711 -39.746 -4.703 1.00 11.42 158 GLY B C 1
ATOM 3484 O O . GLY B 1 158 ? 4.852 -39.319 -5.468 1.00 12.88 158 GLY B O 1
ATOM 3485 N N . LYS B 1 159 ? 5.842 -39.296 -3.454 1.00 10.65 159 LYS B N 1
ATOM 3486 C CA . LYS B 1 159 ? 4.813 -38.416 -2.888 1.00 10.58 159 LYS B CA 1
ATOM 3487 C C . LYS B 1 159 ? 5.246 -36.985 -2.512 1.00 10.63 159 LYS B C 1
ATOM 3488 O O . LYS B 1 159 ? 4.383 -36.126 -2.295 1.00 11.55 159 LYS B O 1
ATOM 3494 N N . ILE B 1 160 ? 6.547 -36.747 -2.396 1.00 9.04 160 ILE B N 1
ATOM 3495 C CA . ILE B 1 160 ? 7.039 -35.479 -1.842 1.00 9.95 160 ILE B CA 1
ATOM 3496 C C . ILE B 1 160 ? 7.257 -34.400 -2.884 1.00 9.41 160 ILE B C 1
ATOM 3497 O O . ILE B 1 160 ? 7.902 -34.615 -3.933 1.00 9.29 160 ILE B O 1
ATOM 3502 N N . LEU B 1 161 ? 6.728 -33.204 -2.607 1.00 8.07 161 LEU B N 1
ATOM 3503 C CA . LEU B 1 161 ? 6.919 -32.051 -3.478 1.00 7.85 161 LEU B CA 1
ATOM 3504 C C . LEU B 1 161 ? 7.690 -30.929 -2.797 1.00 8.16 161 LEU B C 1
ATOM 3505 O O . LEU B 1 161 ? 7.306 -30.493 -1.732 1.00 7.85 161 LEU B O 1
ATOM 3510 N N . VAL B 1 162 ? 8.793 -30.498 -3.411 1.00 8.14 162 VAL B N 1
ATOM 3511 C CA A VAL B 1 162 ? 9.543 -29.349 -2.902 0.50 7.81 162 VAL B CA 1
ATOM 3512 C CA B VAL B 1 162 ? 9.550 -29.343 -2.899 0.50 8.87 162 VAL B CA 1
ATOM 3513 C C . VAL B 1 162 ? 10.212 -28.627 -4.057 1.00 9.33 162 VAL B C 1
ATOM 3514 O O . VAL B 1 162 ? 10.499 -29.258 -5.090 1.00 8.62 162 VAL B O 1
ATOM 3521 N N . ARG B 1 163 ? 10.445 -27.315 -3.881 1.00 8.87 163 ARG B N 1
ATOM 3522 C CA . ARG B 1 163 ? 11.037 -26.525 -4.970 1.00 9.40 163 ARG B CA 1
ATOM 3523 C C . ARG B 1 163 ? 12.544 -26.821 -5.065 1.00 9.56 163 ARG B C 1
ATOM 3524 O O . ARG B 1 163 ? 13.091 -27.544 -4.239 1.00 8.99 163 ARG B O 1
ATOM 3532 N N . PRO B 1 164 ? 13.212 -26.321 -6.119 1.00 10.03 164 PRO B N 1
ATOM 3533 C CA . PRO B 1 164 ? 14.629 -26.584 -6.320 1.00 10.09 164 PRO B CA 1
ATOM 3534 C C . PRO B 1 164 ? 15.574 -26.235 -5.148 1.00 9.76 164 PRO B C 1
ATOM 3535 O O . PRO B 1 164 ? 15.297 -25.319 -4.363 1.00 8.55 164 PRO B O 1
ATOM 3539 N N . SER B 1 165 ? 16.704 -26.947 -5.093 1.00 9.43 165 SER B N 1
ATOM 3540 C CA . SER B 1 165 ? 17.677 -26.787 -4.022 1.00 9.36 165 SER B CA 1
ATOM 3541 C C . SER B 1 165 ? 18.381 -25.424 -3.990 1.00 10.07 165 SER B C 1
ATOM 3542 O O . SER B 1 165 ? 18.977 -25.079 -2.965 1.00 10.90 165 SER B O 1
ATOM 3545 N N . SER B 1 166 ? 18.353 -24.696 -5.112 1.00 9.89 166 SER B N 1
ATOM 3546 C CA . SER B 1 166 ? 18.919 -23.328 -5.178 1.00 10.96 166 SER B CA 1
ATOM 3547 C C . SER B 1 166 ? 18.197 -22.345 -4.271 1.00 10.12 166 SER B C 1
ATOM 3548 O O . SER B 1 166 ? 18.718 -21.260 -3.958 1.00 10.75 166 SER B O 1
ATOM 3551 N N . ASN B 1 167 ? 16.982 -22.674 -3.868 1.00 8.84 167 ASN B N 1
ATOM 3552 C CA . ASN B 1 167 ? 16.162 -21.707 -3.157 1.00 8.09 167 ASN B CA 1
ATOM 3553 C C . ASN B 1 167 ? 16.596 -21.607 -1.698 1.00 7.10 167 ASN B C 1
ATOM 3554 O O . ASN B 1 167 ? 16.843 -22.615 -1.051 1.00 6.78 167 ASN B O 1
ATOM 3559 N N . VAL B 1 168 ? 16.717 -20.373 -1.240 1.00 7.83 168 VAL B N 1
ATOM 3560 C CA . VAL B 1 168 ? 17.263 -20.140 0.107 1.00 8.22 168 VAL B CA 1
ATOM 3561 C C . VAL B 1 168 ? 16.419 -20.723 1.216 1.00 8.72 168 VAL B C 1
ATOM 3562 O O . VAL B 1 168 ? 16.967 -21.111 2.278 1.00 7.20 168 VAL B O 1
ATOM 3566 N N . TYR B 1 169 ? 15.093 -20.791 1.038 1.00 8.73 169 TYR B N 1
ATOM 3567 C CA . TYR B 1 169 ? 14.283 -21.428 2.087 1.00 8.26 169 TYR B CA 1
ATOM 3568 C C . TYR B 1 169 ? 14.676 -22.897 2.313 1.00 7.66 169 TYR B C 1
ATOM 3569 O O . TYR B 1 169 ? 14.692 -23.378 3.450 1.00 7.05 169 TYR B O 1
ATOM 3578 N N . ASN B 1 170 ? 14.953 -23.605 1.232 1.00 7.68 170 ASN B N 1
ATOM 3579 C CA . ASN B 1 170 ? 15.424 -24.995 1.313 1.00 8.21 170 ASN B CA 1
ATOM 3580 C C . ASN B 1 170 ? 16.813 -25.067 1.894 1.00 8.48 170 ASN B C 1
ATOM 3581 O O . ASN B 1 170 ? 17.076 -25.905 2.758 1.00 9.42 170 ASN B O 1
ATOM 3586 N N . LEU B 1 171 ? 17.714 -24.207 1.407 1.00 8.28 171 LEU B N 1
ATOM 3587 C CA . LEU B 1 171 ? 19.072 -24.148 1.951 1.00 8.90 171 LEU B CA 1
ATOM 3588 C C . LEU B 1 171 ? 19.003 -23.984 3.474 1.00 8.72 171 LEU B C 1
ATOM 3589 O O . LEU B 1 171 ? 19.696 -24.673 4.212 1.00 8.36 171 LEU B O 1
ATOM 3594 N N . SER B 1 172 ? 18.126 -23.092 3.931 1.00 7.94 172 SER B N 1
ATOM 3595 C CA . SER B 1 172 ? 18.025 -22.855 5.364 1.00 7.01 172 SER B CA 1
ATOM 3596 C C . SER B 1 172 ? 17.409 -24.016 6.162 1.00 8.24 172 SER B C 1
ATOM 3597 O O . SER B 1 172 ? 17.861 -24.317 7.299 1.00 7.49 172 SER B O 1
ATOM 3600 N N . LEU B 1 173 ? 16.402 -24.684 5.594 1.00 7.22 173 LEU B N 1
ATOM 3601 C CA . LEU B 1 173 ? 15.843 -25.846 6.265 1.00 8.00 173 LEU B CA 1
ATOM 3602 C C . LEU B 1 173 ? 16.886 -26.930 6.400 1.00 7.41 173 LEU B C 1
ATOM 3603 O O . LEU B 1 173 ? 17.057 -27.507 7.478 1.00 8.10 173 LEU B O 1
ATOM 3608 N N . THR B 1 174 ? 17.624 -27.179 5.329 1.00 6.40 174 THR B N 1
ATOM 3609 C CA . THR B 1 174 ? 18.641 -28.221 5.414 1.00 7.61 174 THR B CA 1
ATOM 3610 C C . THR B 1 174 ? 19.751 -27.819 6.379 1.00 7.62 174 THR B C 1
ATOM 3611 O O . THR B 1 174 ? 20.245 -28.642 7.146 1.00 7.98 174 THR B O 1
ATOM 3615 N N . ALA B 1 175 ? 20.122 -26.539 6.340 1.00 7.78 175 ALA B N 1
ATOM 3616 C CA . ALA B 1 175 ? 21.152 -26.012 7.239 1.00 8.14 175 ALA B CA 1
ATOM 3617 C C . ALA B 1 175 ? 20.756 -26.247 8.680 1.00 8.68 175 ALA B C 1
ATOM 3618 O O . ALA B 1 175 ? 21.585 -26.596 9.513 1.00 8.28 175 ALA B O 1
ATOM 3620 N N . SER B 1 176 ? 19.478 -26.029 8.984 1.00 8.40 176 SER B N 1
ATOM 3621 C CA . SER B 1 176 ? 19.003 -26.285 10.353 1.00 8.56 176 SER B CA 1
ATOM 3622 C C . SER B 1 176 ? 19.140 -27.769 10.746 1.00 9.35 176 SER B C 1
ATOM 3623 O O . SER B 1 176 ? 19.467 -28.070 11.899 1.00 9.62 176 SER B O 1
ATOM 3626 N N . ARG B 1 177 ? 18.895 -28.684 9.806 1.00 7.72 177 ARG B N 1
ATOM 3627 C CA . ARG B 1 177 ? 19.024 -30.098 10.115 1.00 8.62 177 ARG B CA 1
ATOM 3628 C C . ARG B 1 177 ? 20.494 -30.428 10.365 1.00 9.40 177 ARG B C 1
ATOM 3629 O O . ARG B 1 177 ? 20.786 -31.222 11.266 1.00 10.19 177 ARG B O 1
ATOM 3637 N N . ILE B 1 178 ? 21.400 -29.842 9.575 1.00 9.35 178 ILE B N 1
ATOM 3638 C CA . ILE B 1 178 ? 22.860 -30.057 9.822 1.00 8.95 178 ILE B CA 1
ATOM 3639 C C . ILE B 1 178 ? 23.253 -29.563 11.239 1.00 9.36 178 ILE B C 1
ATOM 3640 O O . ILE B 1 178 ? 23.955 -30.259 12.008 1.00 10.22 178 ILE B O 1
ATOM 3645 N N . ALA B 1 179 ? 22.795 -28.370 11.592 1.00 9.08 179 ALA B N 1
ATOM 3646 C CA . ALA B 1 179 ? 23.080 -27.782 12.902 1.00 11.23 179 ALA B CA 1
ATOM 3647 C C . ALA B 1 179 ? 22.635 -28.733 14.028 1.00 12.19 179 ALA B C 1
ATOM 3648 O O . ALA B 1 179 ? 23.336 -28.921 15.033 1.00 14.45 179 ALA B O 1
ATOM 3650 N N . ILE B 1 180 ? 21.485 -29.372 13.834 1.00 12.49 180 ILE B N 1
ATOM 3651 C CA . ILE B 1 180 ? 20.831 -30.191 14.843 1.00 12.98 180 ILE B CA 1
ATOM 3652 C C . ILE B 1 180 ? 21.404 -31.609 14.864 1.00 13.84 180 ILE B C 1
ATOM 3653 O O . ILE B 1 180 ? 21.727 -32.103 15.930 1.00 14.66 180 ILE B O 1
ATOM 3658 N N . HIS B 1 181 ? 21.559 -32.228 13.695 1.00 12.74 181 HIS B N 1
ATOM 3659 C CA . HIS B 1 181 ? 21.840 -33.672 13.580 1.00 13.16 181 HIS B CA 1
ATOM 3660 C C . HIS B 1 181 ? 23.257 -34.017 13.168 1.00 13.02 181 HIS B C 1
ATOM 3661 O O . HIS B 1 181 ? 23.654 -35.199 13.264 1.00 13.40 181 HIS B O 1
ATOM 3668 N N . GLY B 1 182 ? 24.005 -33.030 12.677 1.00 12.74 182 GLY B N 1
ATOM 3669 C CA . GLY B 1 182 ? 25.274 -33.291 12.010 1.00 12.32 182 GLY B CA 1
ATOM 3670 C C . GLY B 1 182 ? 25.149 -33.687 10.548 1.00 11.54 182 GLY B C 1
ATOM 3671 O O . GLY B 1 182 ? 24.069 -34.041 10.065 1.00 11.18 182 GLY B O 1
ATOM 3672 N N . GLU B 1 183 ? 26.270 -33.657 9.837 1.00 11.75 183 GLU B N 1
ATOM 3673 C CA . GLU B 1 183 ? 26.243 -33.900 8.395 1.00 12.12 183 GLU B CA 1
ATOM 3674 C C . GLU B 1 183 ? 25.871 -35.344 7.990 1.00 12.74 183 GLU B C 1
ATOM 3675 O O . GLU B 1 183 ? 25.017 -35.531 7.115 1.00 13.24 183 GLU B O 1
ATOM 3681 N N . PRO B 1 184 ? 26.528 -36.380 8.577 1.00 12.85 184 PRO B N 1
ATOM 3682 C CA . PRO B 1 184 ? 26.176 -37.778 8.192 1.00 13.19 184 PRO B CA 1
ATOM 3683 C C . PRO B 1 184 ? 24.670 -38.095 8.312 1.00 12.10 184 PRO B C 1
ATOM 3684 O O . PRO B 1 184 ? 24.064 -38.659 7.373 1.00 12.59 184 PRO B O 1
ATOM 3688 N N . GLU B 1 185 ? 24.072 -37.741 9.456 1.00 10.86 185 GLU B N 1
ATOM 3689 C CA . GLU B 1 185 ? 22.623 -37.917 9.630 1.00 10.87 185 GLU B CA 1
ATOM 3690 C C . GLU B 1 185 ? 21.806 -37.103 8.637 1.00 9.98 185 GLU B C 1
ATOM 3691 O O . GLU B 1 185 ? 20.827 -37.603 8.055 1.00 9.70 185 GLU B O 1
ATOM 3694 N N . THR B 1 186 ? 22.232 -35.865 8.412 1.00 10.79 186 THR B N 1
ATOM 3695 C CA . THR B 1 186 ? 21.465 -35.020 7.514 1.00 10.81 186 THR B CA 1
ATOM 3696 C C . THR B 1 186 ? 21.558 -35.533 6.064 1.00 10.33 186 THR B C 1
ATOM 3697 O O . THR B 1 186 ? 20.584 -35.511 5.303 1.00 10.75 186 THR B O 1
ATOM 3701 N N . ARG B 1 187 ? 22.750 -35.984 5.677 1.00 10.80 187 ARG B N 1
ATOM 3702 C CA . ARG B 1 187 ? 22.949 -36.566 4.357 1.00 11.98 187 ARG B CA 1
ATOM 3703 C C . ARG B 1 187 ? 22.010 -37.761 4.146 1.00 12.01 187 ARG B C 1
ATOM 3704 O O . ARG B 1 187 ? 21.390 -37.890 3.095 1.00 12.48 187 ARG B O 1
ATOM 3712 N N . ARG B 1 188 ? 21.886 -38.610 5.160 1.00 12.32 188 ARG B N 1
ATOM 3713 C CA . ARG B 1 188 ? 21.038 -39.785 5.051 1.00 12.25 188 ARG B CA 1
ATOM 3714 C C . ARG B 1 188 ? 19.557 -39.355 4.899 1.00 10.77 188 ARG B C 1
ATOM 3715 O O . ARG B 1 188 ? 18.814 -39.907 4.072 1.00 11.44 188 ARG B O 1
ATOM 3723 N N . TRP B 1 189 ? 19.158 -38.346 5.668 1.00 10.57 189 TRP B N 1
ATOM 3724 C CA . TRP B 1 189 ? 17.799 -37.782 5.572 1.00 9.59 189 TRP B CA 1
ATOM 3725 C C . TRP B 1 189 ? 17.566 -37.227 4.165 1.00 9.67 189 TRP B C 1
ATOM 3726 O O . TRP B 1 189 ? 16.542 -37.544 3.559 1.00 9.52 189 TRP B O 1
ATOM 3737 N N . LEU B 1 190 ? 18.516 -36.429 3.639 1.00 9.02 190 LEU B N 1
ATOM 3738 C CA . LEU B 1 190 ? 18.366 -35.863 2.278 1.00 9.30 190 LEU B CA 1
ATOM 3739 C C . LEU B 1 190 ? 18.229 -36.979 1.244 1.00 9.09 190 LEU B C 1
ATOM 3740 O O . LEU B 1 190 ? 17.444 -36.882 0.323 1.00 8.89 190 LEU B O 1
ATOM 3745 N N . GLN B 1 191 ? 19.050 -38.017 1.355 1.00 9.50 191 GLN B N 1
ATOM 3746 C CA . GLN B 1 191 ? 18.966 -39.122 0.421 1.00 10.20 191 GLN B CA 1
ATOM 3747 C C . GLN B 1 191 ? 17.569 -39.723 0.387 1.00 10.05 191 GLN B C 1
ATOM 3748 O O . GLN B 1 191 ? 17.018 -39.955 -0.689 1.00 11.42 191 GLN B O 1
ATOM 3754 N N . GLY B 1 192 ? 16.996 -39.987 1.564 1.00 10.02 192 GLY B N 1
ATOM 3755 C CA . GLY B 1 192 ? 15.638 -40.536 1.649 1.00 10.64 192 GLY B CA 1
ATOM 3756 C C . GLY B 1 192 ? 14.568 -39.583 1.113 1.00 9.90 192 GLY B C 1
ATOM 3757 O O . GLY B 1 192 ? 13.654 -39.997 0.396 1.00 9.92 192 GLY B O 1
ATOM 3758 N N . LEU B 1 193 ? 14.703 -38.299 1.461 1.00 8.93 193 LEU B N 1
ATOM 3759 C CA . LEU B 1 193 ? 13.795 -37.252 0.980 1.00 8.56 193 LEU B CA 1
ATOM 3760 C C . LEU B 1 193 ? 13.798 -37.148 -0.535 1.00 9.04 193 LEU B C 1
ATOM 3761 O O . LEU B 1 193 ? 12.738 -37.212 -1.181 1.00 9.49 193 LEU B O 1
ATOM 3766 N N . VAL B 1 194 ? 14.996 -37.009 -1.112 1.00 9.72 194 VAL B N 1
ATOM 3767 C CA . VAL B 1 194 ? 15.138 -36.910 -2.573 1.00 10.36 194 VAL B CA 1
ATOM 3768 C C . VAL B 1 194 ? 14.610 -38.167 -3.252 1.00 10.15 194 VAL B C 1
ATOM 3769 O O . VAL B 1 194 ? 13.891 -38.097 -4.258 1.00 10.54 194 VAL B O 1
ATOM 3773 N N . GLY B 1 195 ? 14.917 -39.321 -2.676 1.00 9.95 195 GLY B N 1
ATOM 3774 C CA . GLY B 1 195 ? 14.372 -40.600 -3.168 1.00 9.23 195 GLY B CA 1
ATOM 3775 C C . GLY B 1 195 ? 12.855 -40.678 -3.175 1.00 10.41 195 GLY B C 1
ATOM 3776 O O . GLY B 1 195 ? 12.291 -41.515 -3.853 1.00 10.21 195 GLY B O 1
ATOM 3777 N N . ASN B 1 196 ? 12.200 -39.837 -2.367 1.00 9.48 196 ASN B N 1
ATOM 3778 C CA . ASN B 1 196 ? 10.748 -39.805 -2.275 1.00 9.17 196 ASN B CA 1
ATOM 3779 C C . ASN B 1 196 ? 10.062 -38.681 -3.100 1.00 9.17 196 ASN B C 1
ATOM 3780 O O . ASN B 1 196 ? 8.816 -38.532 -3.035 1.00 8.56 196 ASN B O 1
ATOM 3785 N N . PHE B 1 197 ? 10.826 -37.940 -3.889 1.00 9.39 197 PHE B N 1
ATOM 3786 C CA . PHE B 1 197 ? 10.258 -36.842 -4.654 1.00 9.92 197 PHE B CA 1
ATOM 3787 C C . PHE B 1 197 ? 9.232 -37.387 -5.621 1.00 10.40 197 PHE B C 1
ATOM 3788 O O . PHE B 1 197 ? 9.470 -38.389 -6.282 1.00 9.94 197 PHE B O 1
ATOM 3796 N N . ALA B 1 198 ? 8.078 -36.721 -5.683 1.00 10.10 198 ALA B N 1
ATOM 3797 C CA . ALA B 1 198 ? 7.059 -37.023 -6.677 1.00 10.44 198 ALA B CA 1
ATOM 3798 C C . ALA B 1 198 ? 7.486 -36.684 -8.108 1.00 11.44 198 ALA B C 1
ATOM 3799 O O . ALA B 1 198 ? 7.028 -37.316 -9.047 1.00 12.15 198 ALA B O 1
ATOM 3801 N N . ARG B 1 199 ? 8.358 -35.687 -8.265 1.00 10.91 199 ARG B N 1
ATOM 3802 C CA . ARG B 1 199 ? 8.903 -35.291 -9.569 1.00 10.92 199 ARG B CA 1
ATOM 3803 C C . ARG B 1 199 ? 10.151 -34.497 -9.254 1.00 10.66 199 ARG B C 1
ATOM 3804 O O . ARG B 1 199 ? 10.360 -34.091 -8.108 1.00 9.76 199 ARG B O 1
ATOM 3812 N N . GLN B 1 200 ? 10.999 -34.289 -10.243 1.00 11.91 200 GLN B N 1
ATOM 3813 C CA . GLN B 1 200 ? 12.158 -33.430 -10.017 1.00 12.31 200 GLN B CA 1
ATOM 3814 C C . GLN B 1 200 ? 11.622 -32.023 -9.677 1.00 11.86 200 GLN B C 1
ATOM 3815 O O . GLN B 1 200 ? 10.656 -31.577 -10.266 1.00 12.24 200 GLN B O 1
ATOM 3821 N N . PRO B 1 201 ? 12.217 -31.369 -8.674 1.00 12.01 201 PRO B N 1
ATOM 3822 C CA . PRO B 1 201 ? 11.741 -30.065 -8.203 1.00 12.07 201 PRO B CA 1
ATOM 3823 C C . PRO B 1 201 ? 11.531 -29.071 -9.344 1.00 13.59 201 PRO B C 1
ATOM 3824 O O . PRO B 1 201 ? 12.433 -28.846 -10.197 1.00 13.44 201 PRO B O 1
ATOM 3828 N N . GLU B 1 202 ? 10.349 -28.473 -9.364 1.00 13.67 202 GLU B N 1
ATOM 3829 C CA . GLU B 1 202 ? 10.109 -27.354 -10.270 1.00 15.05 202 GLU B CA 1
ATOM 3830 C C . GLU B 1 202 ? 9.030 -26.487 -9.686 1.00 12.21 202 GLU B C 1
ATOM 3831 O O . GLU B 1 202 ? 8.182 -26.976 -8.955 1.00 11.91 202 GLU B O 1
ATOM 3837 N N . GLY B 1 203 ? 9.135 -25.206 -10.014 1.00 11.31 203 GLY B N 1
ATOM 3838 C CA . GLY B 1 203 ? 8.179 -24.199 -9.608 1.00 10.86 203 GLY B CA 1
ATOM 3839 C C . GLY B 1 203 ? 8.497 -23.662 -8.223 1.00 12.10 203 GLY B C 1
ATOM 3840 O O . GLY B 1 203 ? 9.402 -24.152 -7.557 1.00 11.75 203 GLY B O 1
ATOM 3841 N N . ASN B 1 204 ? 7.730 -22.669 -7.806 1.00 10.25 204 ASN B N 1
ATOM 3842 C CA . ASN B 1 204 ? 7.998 -21.952 -6.566 1.00 10.26 204 ASN B CA 1
ATOM 3843 C C . ASN B 1 204 ? 7.250 -22.621 -5.379 1.00 9.04 204 ASN B C 1
ATOM 3844 O O . ASN B 1 204 ? 6.759 -23.775 -5.517 1.00 8.63 204 ASN B O 1
ATOM 3849 N N . ASP B 1 205 ? 7.154 -21.948 -4.211 1.00 8.21 205 ASP B N 1
ATOM 3850 C CA . ASP B 1 205 ? 6.551 -22.667 -3.038 1.00 8.35 205 ASP B CA 1
ATOM 3851 C C . ASP B 1 205 ? 5.076 -22.969 -3.300 1.00 8.38 205 ASP B C 1
ATOM 3852 O O . ASP B 1 205 ? 4.573 -24.070 -2.999 1.00 7.76 205 ASP B O 1
ATOM 3857 N N . THR B 1 206 ? 4.348 -21.967 -3.781 1.00 6.60 206 THR B N 1
ATOM 3858 C CA . THR B 1 206 ? 2.906 -22.153 -4.006 1.00 7.98 206 THR B CA 1
ATOM 3859 C C . THR B 1 206 ? 2.670 -23.206 -5.069 1.00 7.78 206 THR B C 1
ATOM 3860 O O . THR B 1 206 ? 1.688 -23.949 -4.982 1.00 7.96 206 THR B O 1
ATOM 3864 N N . ALA B 1 207 ? 3.582 -23.312 -6.040 1.00 7.80 207 ALA B N 1
ATOM 3865 C CA . ALA B 1 207 ? 3.502 -24.384 -7.058 1.00 8.47 207 ALA B CA 1
ATOM 3866 C C . ALA B 1 207 ? 3.463 -25.765 -6.397 1.00 8.85 207 ALA B C 1
ATOM 3867 O O . ALA B 1 207 ? 2.826 -26.699 -6.899 1.00 8.30 207 ALA B O 1
ATOM 3869 N N . GLN B 1 208 ? 4.186 -25.941 -5.285 1.00 7.97 208 GLN B N 1
ATOM 3870 C CA . GLN B 1 208 ? 4.147 -27.254 -4.596 1.00 7.47 208 GLN B CA 1
ATOM 3871 C C . GLN B 1 208 ? 2.769 -27.517 -3.965 1.00 8.23 208 GLN B C 1
ATOM 3872 O O . GLN B 1 208 ? 2.251 -28.636 -3.968 1.00 8.97 208 GLN B O 1
ATOM 3878 N N . ILE B 1 209 ? 2.192 -26.473 -3.395 1.00 7.86 209 ILE B N 1
ATOM 3879 C CA . ILE B 1 209 ? 0.862 -26.619 -2.754 1.00 8.13 209 ILE B CA 1
ATOM 3880 C C . ILE B 1 209 ? -0.151 -26.936 -3.861 1.00 8.91 209 ILE B C 1
ATOM 3881 O O . ILE B 1 209 ? -0.970 -27.861 -3.723 1.00 9.69 209 ILE B O 1
ATOM 3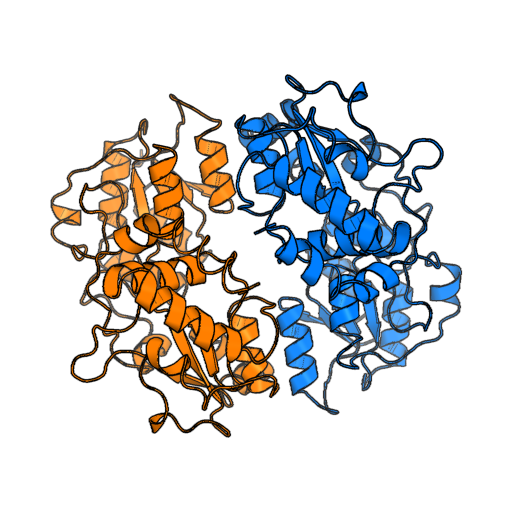886 N N . ARG B 1 210 ? -0.067 -26.199 -4.968 1.00 8.38 210 ARG B N 1
ATOM 3887 C CA . ARG B 1 210 ? -0.996 -26.452 -6.077 1.00 8.56 210 ARG B CA 1
ATOM 3888 C C . ARG B 1 210 ? -0.821 -27.837 -6.677 1.00 8.75 210 ARG B C 1
ATOM 3889 O O . ARG B 1 210 ? -1.803 -28.450 -7.126 1.00 10.62 210 ARG B O 1
ATOM 3897 N N . ALA B 1 211 ? 0.417 -28.335 -6.640 1.00 9.25 211 ALA B N 1
ATOM 3898 C CA . ALA B 1 211 ? 0.725 -29.657 -7.232 1.00 9.63 211 ALA B CA 1
ATOM 3899 C C . ALA B 1 211 ? 0.007 -30.761 -6.444 1.00 9.86 211 ALA B C 1
ATOM 3900 O O . ALA B 1 211 ? -0.387 -31.774 -7.024 1.00 11.56 211 ALA B O 1
ATOM 3902 N N . ILE B 1 212 ? -0.202 -30.545 -5.142 1.00 10.11 212 ILE B N 1
ATOM 3903 C CA . ILE B 1 212 ? -0.956 -31.524 -4.333 1.00 9.38 212 ILE B CA 1
ATOM 3904 C C . ILE B 1 212 ? -2.376 -31.521 -4.847 1.00 11.01 212 ILE B C 1
ATOM 3905 O O . ILE B 1 212 ? -2.949 -32.586 -5.069 1.00 11.08 212 ILE B O 1
ATOM 3910 N N . ALA B 1 213 ? -2.948 -30.321 -5.009 1.00 10.42 213 ALA B N 1
ATOM 3911 C CA . ALA B 1 213 ? -4.347 -30.218 -5.485 1.00 11.99 213 ALA B CA 1
ATOM 3912 C C . ALA B 1 213 ? -4.550 -30.878 -6.833 1.00 13.49 213 ALA B C 1
ATOM 3913 O O . ALA B 1 213 ? -5.618 -31.489 -7.061 1.00 14.30 213 ALA B O 1
ATOM 3915 N N . ALA B 1 214 ? -3.534 -30.774 -7.713 1.00 12.41 214 ALA B N 1
ATOM 3916 C CA . ALA B 1 214 ? -3.547 -31.341 -9.057 1.00 13.35 214 ALA B CA 1
ATOM 3917 C C . ALA B 1 214 ? -3.263 -32.847 -9.094 1.00 13.63 214 ALA B C 1
ATOM 3918 O O . ALA B 1 214 ? -3.284 -33.439 -10.169 1.00 15.36 214 ALA B O 1
ATOM 3920 N N . GLY B 1 215 ? -2.980 -33.451 -7.939 1.00 12.66 215 GLY B N 1
ATOM 3921 C CA . GLY B 1 215 ? -2.700 -34.897 -7.841 1.00 13.55 215 GLY B CA 1
ATOM 3922 C C . GLY B 1 215 ? -1.275 -35.325 -8.169 1.00 12.65 215 GLY B C 1
ATOM 3923 O O . GLY B 1 215 ? -0.979 -36.545 -8.207 1.00 14.49 215 GLY B O 1
ATOM 3924 N N . ILE B 1 216 ? -0.386 -34.356 -8.379 1.00 12.21 216 ILE B N 1
ATOM 3925 C CA . ILE B 1 216 ? 1.032 -34.636 -8.719 1.00 11.91 216 ILE B CA 1
ATOM 3926 C C . ILE B 1 216 ? 1.802 -35.282 -7.569 1.00 12.37 216 ILE B C 1
ATOM 3927 O O . ILE B 1 216 ? 2.640 -36.168 -7.794 1.00 12.33 216 ILE B O 1
ATOM 3932 N N . GLY B 1 217 ? 1.506 -34.873 -6.338 1.00 11.58 217 GLY B N 1
ATOM 3933 C CA . GLY B 1 217 ? 2.157 -35.485 -5.153 1.00 11.84 217 GLY B CA 1
ATOM 3934 C C . GLY B 1 217 ? 1.211 -35.303 -3.991 1.00 11.36 217 GLY B C 1
ATOM 3935 O O . GLY B 1 217 ? 0.121 -34.750 -4.182 1.00 13.13 217 GLY B O 1
ATOM 3936 N N . ASP B 1 218 ? 1.608 -35.710 -2.776 1.00 10.28 218 ASP B N 1
ATOM 3937 C CA . ASP B 1 218 ? 0.674 -35.729 -1.655 1.00 9.72 218 ASP B CA 1
ATOM 3938 C C . ASP B 1 218 ? 1.097 -34.879 -0.460 1.00 9.44 218 ASP B C 1
ATOM 3939 O O . ASP B 1 218 ? 0.264 -34.520 0.369 1.00 9.29 218 ASP B O 1
ATOM 3944 N N . VAL B 1 219 ? 2.398 -34.606 -0.357 1.00 9.48 219 VAL B N 1
ATOM 3945 C CA . VAL B 1 219 ? 2.961 -33.830 0.785 1.00 9.29 219 VAL B CA 1
ATOM 3946 C C . VAL B 1 219 ? 3.985 -32.853 0.231 1.00 9.49 219 VAL B C 1
ATOM 3947 O O . VAL B 1 219 ? 4.854 -33.244 -0.540 1.00 10.27 219 VAL B O 1
ATOM 3951 N N . ALA B 1 220 ? 3.831 -31.574 0.569 1.00 8.77 220 ALA B N 1
ATOM 3952 C CA . ALA B 1 220 ? 4.770 -30.551 0.089 1.00 9.23 220 ALA B CA 1
ATOM 3953 C C . ALA B 1 220 ? 5.407 -29.892 1.281 1.00 9.39 220 ALA B C 1
ATOM 3954 O O . ALA B 1 220 ? 4.821 -29.879 2.387 1.00 9.88 220 ALA B O 1
ATOM 3956 N N . ILE B 1 221 ? 6.608 -29.339 1.051 1.00 8.36 221 ILE B N 1
ATOM 3957 C CA . ILE B 1 221 ? 7.269 -28.501 2.049 1.00 9.11 221 ILE B CA 1
ATOM 3958 C C . ILE B 1 221 ? 7.245 -27.085 1.496 1.00 8.02 221 ILE B C 1
ATOM 3959 O O . ILE B 1 221 ? 7.673 -26.871 0.354 1.00 8.64 221 ILE B O 1
ATOM 3964 N N . ALA B 1 222 ? 6.664 -26.145 2.243 1.00 7.86 222 ALA B N 1
ATOM 3965 C CA . ALA B 1 222 ? 6.576 -24.745 1.779 1.00 7.96 222 ALA B CA 1
ATOM 3966 C C . ALA B 1 222 ? 6.311 -23.859 2.958 1.00 8.30 222 ALA B C 1
ATOM 3967 O O . ALA B 1 222 ? 6.005 -24.332 4.044 1.00 8.45 222 ALA B O 1
ATOM 3969 N N . ASN B 1 223 ? 6.514 -22.559 2.784 1.00 8.16 223 ASN B N 1
ATOM 3970 C CA . ASN B 1 223 ? 6.296 -21.659 3.901 1.00 8.26 223 ASN B CA 1
ATOM 3971 C C . ASN B 1 223 ? 4.825 -21.455 4.224 1.00 8.38 223 ASN B C 1
ATOM 3972 O O . ASN B 1 223 ? 3.966 -21.552 3.330 1.00 8.77 223 ASN B O 1
ATOM 3977 N N . SER B 1 224 ? 4.594 -21.104 5.486 1.00 9.23 224 SER B N 1
ATOM 3978 C CA . SER B 1 224 ? 3.285 -20.855 6.060 1.00 9.13 224 SER B CA 1
ATOM 3979 C C . SER B 1 224 ? 2.473 -19.768 5.314 1.00 9.00 224 SER B C 1
ATOM 3980 O O . SER B 1 224 ? 1.272 -19.964 5.043 1.00 7.70 224 SER B O 1
ATOM 3983 N N . TYR B 1 225 ? 3.091 -18.628 5.002 1.00 8.24 225 TYR B N 1
ATOM 3984 C CA . TYR B 1 225 ? 2.310 -17.487 4.473 1.00 8.77 225 TYR B CA 1
ATOM 3985 C C . TYR B 1 225 ? 1.729 -17.720 3.077 1.00 8.99 225 TYR B C 1
ATOM 3986 O O . TYR B 1 225 ? 0.775 -17.061 2.697 1.00 9.79 225 TYR B O 1
ATOM 3995 N N . TYR B 1 226 ? 2.306 -18.631 2.295 1.00 8.05 226 TYR B N 1
ATOM 3996 C CA . TYR B 1 226 ? 1.740 -18.915 0.988 1.00 8.49 226 TYR B CA 1
ATOM 3997 C C . TYR B 1 226 ? 0.350 -19.487 1.077 1.00 7.65 226 TYR B C 1
ATOM 3998 O O . TYR B 1 226 ? -0.488 -19.202 0.217 1.00 9.07 226 TYR B O 1
ATOM 4007 N N . TYR B 1 227 ? 0.094 -20.300 2.100 1.00 7.15 227 TYR B N 1
ATOM 4008 C CA . TYR B 1 227 ? -1.243 -20.843 2.250 1.00 8.21 227 TYR B CA 1
ATOM 4009 C C . TYR B 1 227 ? -2.245 -19.771 2.703 1.00 8.63 227 TYR B C 1
ATOM 4010 O O . TYR B 1 227 ? -3.397 -19.758 2.253 1.00 8.58 227 TYR B O 1
ATOM 4019 N N . ILE B 1 228 ? -1.775 -18.864 3.552 1.00 8.91 228 ILE B N 1
ATOM 4020 C CA . ILE B 1 228 ? -2.629 -17.752 4.008 1.00 9.05 228 ILE B CA 1
ATOM 4021 C C . ILE B 1 228 ? -3.058 -16.924 2.807 1.00 9.21 228 ILE B C 1
ATOM 4022 O O . ILE B 1 228 ? -4.222 -16.512 2.726 1.00 10.36 228 ILE B O 1
ATOM 4027 N N . ARG B 1 229 ? -2.156 -16.710 1.834 1.00 9.52 229 ARG B N 1
ATOM 4028 C CA . ARG B 1 229 ? -2.533 -15.974 0.609 1.00 10.21 229 ARG B CA 1
ATOM 4029 C C . ARG B 1 229 ? -3.679 -16.638 -0.085 1.00 9.68 229 ARG B C 1
ATOM 4030 O O . ARG B 1 229 ? -4.604 -15.974 -0.488 1.00 9.71 229 ARG B O 1
ATOM 4038 N N . LEU B 1 230 ? -3.584 -17.958 -0.245 1.00 8.76 230 LEU B N 1
ATOM 4039 C CA . LEU B 1 230 ? -4.619 -18.726 -0.950 1.00 8.96 230 LEU B CA 1
ATOM 4040 C C . LEU B 1 230 ? -5.961 -18.620 -0.202 1.00 8.31 230 LEU B C 1
ATOM 4041 O O . LEU B 1 230 ? -6.983 -18.380 -0.839 1.00 8.92 230 LEU B O 1
ATOM 4046 N N . GLN B 1 231 ? -5.930 -18.698 1.140 1.00 8.20 231 GLN B N 1
ATOM 4047 C CA . GLN B 1 231 ? -7.150 -18.605 1.951 1.00 8.62 231 GLN B CA 1
ATOM 4048 C C . GLN B 1 231 ? -7.833 -17.242 1.738 1.00 9.24 231 GLN B C 1
ATOM 4049 O O . GLN B 1 231 ? -9.072 -17.132 1.691 1.00 10.36 231 GLN B O 1
ATOM 4055 N N . LYS B 1 232 ? -7.017 -16.202 1.606 1.00 9.81 232 LYS B N 1
ATOM 4056 C CA . LYS B 1 232 ? -7.536 -14.848 1.488 1.00 10.90 232 LYS B CA 1
ATOM 4057 C C . LYS B 1 232 ? -7.981 -14.504 0.042 1.00 12.66 232 LYS B C 1
ATOM 4058 O O . LYS B 1 232 ? -8.707 -13.499 -0.204 1.00 13.14 232 LYS B O 1
ATOM 4064 N N . SER B 1 233 ? -7.560 -15.327 -0.904 1.00 12.81 233 SER B N 1
ATOM 4065 C CA . SER B 1 233 ? -7.823 -15.023 -2.321 1.00 14.60 233 SER B CA 1
ATOM 4066 C C . SER B 1 233 ? -9.309 -15.044 -2.646 1.00 15.32 233 SER B C 1
ATOM 4067 O O . SER B 1 233 ? -10.032 -15.899 -2.165 1.00 16.44 233 SER B O 1
ATOM 4070 N N . THR B 1 234 ? -9.749 -14.121 -3.502 1.00 16.81 234 THR B N 1
ATOM 4071 C CA . THR B 1 234 ? -11.110 -14.128 -4.020 1.00 17.50 234 THR B CA 1
ATOM 4072 C C . THR B 1 234 ? -11.295 -15.059 -5.218 1.00 17.19 234 THR B C 1
ATOM 4073 O O . THR B 1 234 ? -12.427 -15.227 -5.736 1.00 16.86 234 THR B O 1
ATOM 4077 N N . ASP B 1 235 ? -10.198 -15.659 -5.674 1.00 15.03 235 ASP B N 1
ATOM 4078 C CA . ASP B 1 235 ? -10.275 -16.533 -6.851 1.00 14.28 235 ASP B CA 1
ATOM 4079 C C . ASP B 1 235 ? -10.783 -17.920 -6.440 1.00 13.43 235 ASP B C 1
ATOM 4080 O O . ASP B 1 235 ? -10.154 -18.604 -5.619 1.00 12.58 235 ASP B O 1
ATOM 4085 N N . PRO B 1 236 ? -11.920 -18.351 -7.021 1.00 13.23 236 PRO B N 1
ATOM 4086 C CA . PRO B 1 236 ? -12.481 -19.659 -6.670 1.00 12.50 236 PRO B CA 1
ATOM 4087 C C . PRO B 1 236 ? -11.474 -20.798 -6.816 1.00 11.99 236 PRO B C 1
ATOM 4088 O O . PRO B 1 236 ? -11.544 -21.773 -6.047 1.00 11.98 236 PRO B O 1
ATOM 4092 N N . ALA B 1 237 ? -10.567 -20.700 -7.806 1.00 10.98 237 ALA B N 1
ATOM 4093 C CA . ALA B 1 237 ? -9.578 -21.743 -8.026 1.00 10.63 237 ALA B CA 1
ATOM 4094 C C . ALA B 1 237 ? -8.602 -21.826 -6.849 1.00 10.65 237 ALA B C 1
ATOM 4095 O O . ALA B 1 237 ? -8.153 -22.919 -6.519 1.00 9.13 237 ALA B O 1
ATOM 4097 N N . ASP B 1 238 ? -8.291 -20.679 -6.229 1.00 10.06 238 ASP B N 1
ATOM 4098 C CA . ASP B 1 238 ? -7.457 -20.659 -5.012 1.00 10.09 238 ASP B CA 1
ATOM 4099 C C . ASP B 1 238 ? -8.186 -21.285 -3.825 1.00 10.49 238 ASP B C 1
ATOM 4100 O O . ASP B 1 238 ? -7.602 -22.007 -3.049 1.00 10.78 238 ASP B O 1
ATOM 4105 N N . GLN B 1 239 ? -9.489 -21.008 -3.708 1.00 10.22 239 GLN B N 1
ATOM 4106 C CA . GLN B 1 239 ? -10.281 -21.613 -2.633 1.00 10.30 239 GLN B CA 1
ATOM 4107 C C . GLN B 1 239 ? -10.331 -23.138 -2.832 1.00 11.25 239 GLN B C 1
ATOM 4108 O O . GLN B 1 239 ? -10.371 -23.889 -1.863 1.00 11.04 239 GLN B O 1
ATOM 4114 N N . GLU B 1 240 ? -10.310 -23.587 -4.095 1.00 10.90 240 GLU B N 1
ATOM 4115 C CA . GLU B 1 240 ? -10.319 -25.028 -4.348 1.00 12.21 240 GLU B CA 1
ATOM 4116 C C . GLU B 1 240 ? -9.073 -25.677 -3.789 1.00 11.63 240 GLU B C 1
ATOM 4117 O O . GLU B 1 240 ? -9.119 -26.781 -3.256 1.00 13.08 240 GLU B O 1
ATOM 4123 N N . VAL B 1 241 ? -7.931 -24.996 -3.956 1.00 10.65 241 VAL B N 1
ATOM 4124 C CA . VAL B 1 241 ? -6.675 -25.510 -3.415 1.00 10.50 241 VAL B CA 1
ATOM 4125 C C . VAL B 1 241 ? -6.758 -25.632 -1.879 1.00 10.44 241 VAL B C 1
ATOM 4126 O O . VAL B 1 241 ? -6.325 -26.633 -1.315 1.00 10.15 241 VAL B O 1
ATOM 4130 N N . VAL B 1 242 ? -7.305 -24.604 -1.220 1.00 9.56 242 VAL B N 1
ATOM 4131 C CA A VAL B 1 242 ? -7.361 -24.655 0.248 0.50 11.22 242 VAL B CA 1
ATOM 4132 C CA B VAL B 1 242 ? -7.504 -24.519 0.251 0.50 10.64 242 VAL B CA 1
ATOM 4133 C C . VAL B 1 242 ? -8.405 -25.706 0.695 1.00 10.33 242 VAL B C 1
ATOM 4134 O O . VAL B 1 242 ? -8.260 -26.279 1.768 1.00 11.31 242 VAL B O 1
ATOM 4141 N N . GLU B 1 243 ? -9.363 -26.030 -0.169 1.00 11.52 243 GLU B N 1
ATOM 4142 C CA . GLU B 1 243 ? -10.321 -27.100 0.152 1.00 12.36 243 GLU B CA 1
ATOM 4143 C C . GLU B 1 243 ? -9.689 -28.448 0.050 1.00 11.99 243 GLU B C 1
ATOM 4144 O O . GLU B 1 243 ? -10.148 -29.383 0.680 1.00 14.33 243 GLU B O 1
ATOM 4150 N N . LYS B 1 244 ? -8.660 -28.557 -0.771 1.00 10.85 244 LYS B N 1
ATOM 4151 C CA . LYS B 1 244 ? -8.065 -29.851 -1.110 1.00 11.18 244 LYS B CA 1
ATOM 4152 C C . LYS B 1 244 ? -6.796 -30.162 -0.339 1.00 11.59 244 LYS B C 1
ATOM 4153 O O . LYS B 1 244 ? -6.374 -31.316 -0.252 1.00 11.46 244 LYS B O 1
ATOM 4159 N N . VAL B 1 245 ? -6.199 -29.121 0.217 1.00 9.85 245 VAL B N 1
ATOM 4160 C CA . VAL B 1 245 ? -4.866 -29.227 0.845 1.00 9.28 245 VAL B CA 1
ATOM 4161 C C . VAL B 1 245 ? -4.940 -28.592 2.214 1.00 9.76 245 VAL B C 1
ATOM 4162 O O . VAL B 1 245 ? -5.587 -27.549 2.358 1.00 11.06 245 VAL B O 1
ATOM 4166 N N . SER B 1 246 ? -4.327 -29.210 3.242 1.00 9.36 246 SER B N 1
ATOM 4167 C CA . SER B 1 246 ? -4.284 -28.601 4.580 1.00 9.83 246 SER B CA 1
ATOM 4168 C C . SER B 1 246 ? -2.850 -28.321 5.005 1.00 10.49 246 SER B C 1
ATOM 4169 O O . SER B 1 246 ? -1.913 -28.918 4.489 1.00 10.09 246 SER B O 1
ATOM 4172 N N . LEU B 1 247 ? -2.711 -27.413 5.966 1.00 10.37 247 LEU B N 1
ATOM 4173 C CA . LEU B 1 247 ? -1.405 -27.027 6.509 1.00 10.27 247 LEU B CA 1
ATOM 4174 C C . LEU B 1 247 ? -1.167 -27.876 7.769 1.00 10.60 247 LEU B C 1
ATOM 4175 O O . LEU B 1 247 ? -2.045 -27.996 8.618 1.00 11.09 247 LEU B O 1
ATOM 4180 N N . PHE B 1 248 ? 0.027 -28.444 7.894 1.00 10.51 248 PHE B N 1
ATOM 4181 C CA . PHE B 1 248 ? 0.411 -29.209 9.073 1.00 10.86 248 PHE B CA 1
ATOM 4182 C C . PHE B 1 248 ? 1.722 -28.647 9.619 1.00 10.66 248 PHE B C 1
ATOM 4183 O O . PHE B 1 248 ? 2.707 -28.578 8.860 1.00 9.85 248 PHE B O 1
ATOM 4191 N N . PHE B 1 249 ? 1.739 -28.277 10.902 1.00 9.79 249 PHE B N 1
ATOM 4192 C CA . PHE B 1 249 ? 2.968 -27.869 11.562 1.00 10.44 249 PHE B CA 1
ATOM 4193 C C . PHE B 1 249 ? 3.768 -29.096 11.991 1.00 10.63 249 PHE B C 1
ATOM 4194 O O . PHE B 1 249 ? 3.317 -29.847 12.866 1.00 11.15 249 PHE B O 1
ATOM 4202 N N . PRO B 1 250 ? 4.946 -29.299 11.386 1.00 9.85 250 PRO B N 1
ATOM 4203 C CA . PRO B 1 250 ? 5.784 -30.410 11.797 1.00 9.69 250 PRO B CA 1
ATOM 4204 C C . PRO B 1 250 ? 6.633 -30.149 13.045 1.00 9.51 250 PRO B C 1
ATOM 4205 O O . PRO B 1 250 ? 6.871 -29.001 13.436 1.00 10.36 250 PRO B O 1
ATOM 4209 N N . ASN B 1 251 ? 7.118 -31.251 13.599 1.00 9.94 251 ASN B N 1
ATOM 4210 C CA . ASN B 1 251 ? 8.130 -31.259 14.656 1.00 11.22 251 ASN B CA 1
ATOM 4211 C C . ASN B 1 251 ? 7.653 -30.598 15.951 1.00 12.61 251 ASN B C 1
ATOM 4212 O O . ASN B 1 251 ? 8.458 -30.013 16.669 1.00 12.48 251 ASN B O 1
ATOM 4217 N N . THR B 1 252 ? 6.354 -30.666 16.223 1.00 13.01 252 THR B N 1
ATOM 4218 C CA . THR B 1 252 ? 5.823 -30.082 17.463 1.00 14.73 252 THR B CA 1
ATOM 4219 C C . THR B 1 252 ? 5.477 -31.158 18.493 1.00 16.57 252 THR B C 1
ATOM 4220 O O . THR B 1 252 ? 5.015 -30.827 19.600 1.00 16.16 252 THR B O 1
ATOM 4224 N N . GLY B 1 253 ? 5.714 -32.417 18.124 1.00 16.82 253 GLY B N 1
ATOM 4225 C CA . GLY B 1 253 ? 5.429 -33.551 19.012 1.00 20.16 253 GLY B CA 1
ATOM 4226 C C . GLY B 1 253 ? 6.341 -33.604 20.214 1.00 22.31 253 GLY B C 1
ATOM 4227 O O . GLY B 1 253 ? 7.352 -32.890 20.280 1.00 22.73 253 GLY B O 1
ATOM 4228 N N . SER B 1 254 ? 5.994 -34.482 21.173 1.00 24.82 254 SER B N 1
ATOM 4229 C CA A SER B 1 254 ? 6.807 -34.733 22.364 0.50 25.44 254 SER B CA 1
ATOM 4230 C CA B SER B 1 254 ? 6.825 -34.599 22.349 0.50 25.61 254 SER B CA 1
ATOM 4231 C C . SER B 1 254 ? 8.243 -34.986 21.953 1.00 25.77 254 SER B C 1
ATOM 4232 O O . SER B 1 254 ? 8.486 -35.746 21.013 1.00 27.09 254 SER B O 1
ATOM 4237 N N . GLY B 1 255 ? 9.187 -34.392 22.653 1.00 26.17 255 GLY B N 1
ATOM 4238 C CA . GLY B 1 255 ? 10.591 -34.626 22.378 1.00 25.98 255 GLY B CA 1
ATOM 4239 C C . GLY B 1 255 ? 11.078 -34.105 21.049 1.00 25.16 255 GLY B C 1
ATOM 4240 O O . GLY B 1 255 ? 12.239 -34.272 20.729 1.00 26.33 255 GLY B O 1
ATOM 4241 N N . GLU B 1 256 ? 10.206 -33.509 20.237 1.00 24.03 256 GLU B N 1
ATOM 4242 C CA . GLU B 1 256 ? 10.694 -32.841 19.031 1.00 22.10 256 GLU B CA 1
ATOM 4243 C C . GLU B 1 256 ? 10.941 -31.376 19.388 1.00 21.04 256 GLU B C 1
ATOM 4244 O O . GLU B 1 256 ? 10.422 -30.883 20.398 1.00 21.94 256 GLU B O 1
ATOM 4250 N N . ARG B 1 257 ? 11.743 -30.705 18.570 1.00 17.31 257 ARG B N 1
ATOM 4251 C CA . ARG B 1 257 ? 12.279 -29.378 18.893 1.00 15.15 257 ARG B CA 1
ATOM 4252 C C . ARG B 1 257 ? 11.316 -28.231 18.637 1.00 13.50 257 ARG B C 1
ATOM 4253 O O . ARG B 1 257 ? 11.388 -27.208 19.305 1.00 12.25 257 ARG B O 1
ATOM 4261 N N . GLY B 1 258 ? 10.485 -28.372 17.612 1.00 12.49 258 GLY B N 1
ATOM 4262 C CA . GLY B 1 258 ? 9.616 -27.262 17.181 1.00 10.63 258 GLY B CA 1
ATOM 4263 C C . GLY B 1 258 ? 9.710 -27.159 15.670 1.00 10.20 258 GLY B C 1
ATOM 4264 O O . GLY B 1 258 ? 10.627 -27.694 15.046 1.00 10.48 258 GLY B O 1
ATOM 4265 N N . THR B 1 259 ? 8.770 -26.421 15.087 1.00 10.09 259 THR B N 1
ATOM 4266 C CA . THR B 1 259 ? 8.735 -26.260 13.648 1.00 9.31 259 THR B CA 1
ATOM 4267 C C . THR B 1 259 ? 9.943 -25.392 13.224 1.00 9.57 259 THR B C 1
ATOM 4268 O O . THR B 1 259 ? 10.336 -24.474 13.917 1.00 10.04 259 THR B O 1
ATOM 4272 N N . HIS B 1 260 ? 10.447 -25.617 12.025 1.00 8.90 260 HIS B N 1
ATOM 4273 C CA . HIS B 1 260 ? 11.554 -24.799 11.546 1.00 8.70 260 HIS B CA 1
ATOM 4274 C C . HIS B 1 260 ? 11.012 -23.386 11.303 1.00 9.18 260 HIS B C 1
ATOM 4275 O O . HIS B 1 260 ? 10.031 -23.221 10.606 1.00 8.66 260 HIS B O 1
ATOM 4282 N N . VAL B 1 261 ? 11.640 -22.395 11.913 1.00 8.25 261 VAL B N 1
ATOM 4283 C CA . VAL B 1 261 ? 11.262 -21.006 11.621 1.00 9.22 261 VAL B CA 1
ATOM 4284 C C . VAL B 1 261 ? 12.440 -20.283 10.952 1.00 8.64 261 VAL B C 1
ATOM 4285 O O . VAL B 1 261 ? 13.617 -20.722 11.044 1.00 9.28 261 VAL B O 1
ATOM 4289 N N . ASN B 1 262 ? 12.123 -19.226 10.221 1.00 8.33 262 ASN B N 1
ATOM 4290 C CA . ASN B 1 262 ? 13.135 -18.400 9.612 1.00 7.64 262 ASN B CA 1
ATOM 4291 C C . ASN B 1 262 ? 12.617 -16.967 9.709 1.00 8.31 262 ASN B C 1
ATOM 4292 O O . ASN B 1 262 ? 11.459 -16.761 10.058 1.00 8.63 262 ASN B O 1
ATOM 4297 N N . VAL B 1 263 ? 13.486 -16.004 9.437 1.00 8.33 263 VAL B N 1
ATOM 4298 C CA . VAL B 1 263 ? 13.135 -14.608 9.655 1.00 8.63 263 VAL B CA 1
ATOM 4299 C C . VAL B 1 263 ? 13.311 -13.751 8.435 1.00 8.84 263 VAL B C 1
ATOM 4300 O O . VAL B 1 263 ? 14.068 -14.099 7.522 1.00 9.32 263 VAL B O 1
ATOM 4304 N N . SER B 1 264 ? 12.613 -12.614 8.425 1.00 8.77 264 SER B N 1
ATOM 4305 C CA A SER B 1 264 ? 13.082 -11.479 7.628 0.70 10.36 264 SER B CA 1
ATOM 4306 C CA B SER B 1 264 ? 13.031 -11.465 7.634 0.30 9.21 264 SER B CA 1
ATOM 4307 C C . SER B 1 264 ? 13.638 -10.480 8.632 1.00 10.35 264 SER B C 1
ATOM 4308 O O . SER B 1 264 ? 13.146 -10.365 9.797 1.00 10.06 264 SER B O 1
ATOM 4313 N N . GLY B 1 265 ? 14.666 -9.762 8.228 1.00 9.16 265 GLY B N 1
ATOM 4314 C CA . GLY B 1 265 ? 15.360 -9.020 9.266 1.00 8.50 265 GLY B CA 1
ATOM 4315 C C . GLY B 1 265 ? 16.352 -8.028 8.694 1.00 7.72 265 GLY B C 1
ATOM 4316 O O . GLY B 1 265 ? 16.490 -7.916 7.489 1.00 8.46 265 GLY B O 1
ATOM 4317 N N . ALA B 1 266 ? 17.067 -7.343 9.564 1.00 8.55 266 ALA B N 1
ATOM 4318 C CA . ALA B 1 266 ? 17.913 -6.233 9.086 1.00 6.88 266 ALA B CA 1
ATOM 4319 C C . ALA B 1 266 ? 19.057 -5.983 10.046 1.00 9.07 266 ALA B C 1
ATOM 4320 O O . ALA B 1 266 ? 18.994 -6.378 11.218 1.00 8.71 266 ALA B O 1
ATOM 4322 N N . GLY B 1 267 ? 20.071 -5.296 9.542 1.00 10.27 267 GLY B N 1
ATOM 4323 C CA . GLY B 1 267 ? 21.215 -4.885 10.375 1.00 9.44 267 GLY B CA 1
ATOM 4324 C C . GLY B 1 267 ? 21.638 -3.524 9.888 1.00 10.12 267 GLY B C 1
ATOM 4325 O O . GLY B 1 267 ? 21.262 -3.082 8.785 1.00 9.72 267 GLY B O 1
ATOM 4326 N N . VAL B 1 268 ? 22.429 -2.848 10.703 1.00 9.23 268 VAL B N 1
ATOM 4327 C CA . VAL B 1 268 ? 23.009 -1.565 10.298 1.00 9.83 268 VAL B CA 1
ATOM 4328 C C . VAL B 1 268 ? 24.265 -1.830 9.459 1.00 9.76 268 VAL B C 1
ATOM 4329 O O . VAL B 1 268 ? 25.131 -2.639 9.844 1.00 10.75 268 VAL B O 1
ATOM 4333 N N . LEU B 1 269 ? 24.362 -1.135 8.326 1.00 9.96 269 LEU B N 1
ATOM 4334 C CA . LEU B 1 269 ? 25.493 -1.272 7.417 1.00 9.93 269 LEU B CA 1
ATOM 4335 C C . LEU B 1 269 ? 26.754 -0.634 7.993 1.00 11.26 269 LEU B C 1
ATOM 4336 O O . LEU B 1 269 ? 26.691 0.400 8.674 1.00 10.11 269 LEU B O 1
ATOM 4341 N N . LYS B 1 270 ? 27.885 -1.277 7.711 1.00 13.08 270 LYS B N 1
ATOM 4342 C CA . LYS B 1 270 ? 29.189 -0.879 8.231 1.00 15.36 270 LYS B CA 1
ATOM 4343 C C . LYS B 1 270 ? 29.465 0.596 8.162 1.00 16.50 270 LYS B C 1
ATOM 4344 O O . LYS B 1 270 ? 29.973 1.194 9.105 1.00 19.18 270 LYS B O 1
ATOM 4350 N N . ASN B 1 271 ? 29.225 1.237 7.054 1.00 16.44 271 ASN B N 1
ATOM 4351 C CA . ASN B 1 271 ? 29.665 2.637 7.194 1.00 17.79 271 ASN B CA 1
ATOM 4352 C C . ASN B 1 271 ? 28.473 3.573 7.157 1.00 16.40 271 ASN B C 1
ATOM 4353 O O . ASN B 1 271 ? 28.518 4.655 6.559 1.00 16.40 271 ASN B O 1
ATOM 4358 N N . ALA B 1 272 ? 27.379 3.135 7.796 1.00 14.78 272 ALA B N 1
ATOM 4359 C CA . ALA B 1 272 ? 26.127 3.893 7.752 1.00 14.08 272 ALA B CA 1
ATOM 4360 C C . ALA B 1 272 ? 26.347 5.378 8.059 1.00 14.02 272 ALA B C 1
ATOM 4361 O O . ALA B 1 272 ? 26.902 5.733 9.105 1.00 13.92 272 ALA B O 1
ATOM 4363 N N . PRO B 1 273 ? 25.921 6.254 7.148 1.00 14.53 273 PRO B N 1
ATOM 4364 C CA . PRO B 1 273 ? 26.049 7.694 7.424 1.00 15.94 273 PRO B CA 1
ATOM 4365 C C . PRO B 1 273 ? 25.162 8.184 8.574 1.00 17.40 273 PRO B C 1
ATOM 4366 O O . PRO B 1 273 ? 25.535 9.131 9.285 1.00 18.16 273 PRO B O 1
ATOM 4370 N N . ASN B 1 274 ? 24.006 7.540 8.751 1.00 16.73 274 ASN B N 1
ATOM 4371 C CA . ASN B 1 274 ? 23.019 7.961 9.743 1.00 17.33 274 ASN B CA 1
ATOM 4372 C C . ASN B 1 274 ? 22.882 6.875 10.820 1.00 16.87 274 ASN B C 1
ATOM 4373 O O . ASN B 1 274 ? 21.813 6.297 10.999 1.00 15.99 274 ASN B O 1
ATOM 4378 N N . ARG B 1 275 ? 23.972 6.585 11.520 1.00 16.72 275 ARG B N 1
ATOM 4379 C CA . ARG B 1 275 ? 24.040 5.417 12.379 1.00 16.47 275 ARG B CA 1
ATOM 4380 C C . ARG B 1 275 ? 23.015 5.444 13.502 1.00 15.83 275 ARG B C 1
ATOM 4381 O O . ARG B 1 275 ? 22.338 4.433 13.754 1.00 14.32 275 ARG B O 1
ATOM 4389 N N . ASP B 1 276 ? 22.941 6.571 14.212 1.00 15.70 276 ASP B N 1
ATOM 4390 C CA . ASP B 1 276 ? 21.973 6.676 15.299 1.00 16.32 276 ASP B CA 1
ATOM 4391 C C . ASP B 1 276 ? 20.529 6.532 14.817 1.00 14.59 276 ASP B C 1
ATOM 4392 O O . ASP B 1 276 ? 19.718 5.856 15.473 1.00 14.39 276 ASP B O 1
ATOM 4397 N N . ALA B 1 277 ? 20.211 7.152 13.680 1.00 12.77 277 ALA B N 1
ATOM 4398 C CA . ALA B 1 277 ? 18.866 7.028 13.108 1.00 12.44 277 ALA B CA 1
ATOM 4399 C C . ALA B 1 277 ? 18.603 5.590 12.691 1.00 11.61 277 ALA B C 1
ATOM 4400 O O . ALA B 1 277 ? 17.477 5.085 12.807 1.00 10.95 277 ALA B O 1
ATOM 4402 N N . ALA B 1 278 ? 19.650 4.918 12.194 1.00 10.80 278 ALA B N 1
ATOM 4403 C CA . ALA B 1 278 ? 19.517 3.515 11.744 1.00 10.45 278 ALA B CA 1
ATOM 4404 C C . ALA B 1 278 ? 19.162 2.602 12.923 1.00 10.66 278 ALA B C 1
ATOM 4405 O O . ALA B 1 278 ? 18.245 1.780 12.857 1.00 10.01 278 ALA B O 1
ATOM 4407 N N . ILE B 1 279 ? 19.852 2.815 14.041 1.00 10.32 279 ILE B N 1
ATOM 4408 C CA . ILE B 1 279 ? 19.556 2.051 15.239 1.00 11.09 279 ILE B CA 1
ATOM 4409 C C . ILE B 1 279 ? 18.153 2.379 15.710 1.00 10.07 279 ILE B C 1
ATOM 4410 O O . ILE B 1 279 ? 17.385 1.472 16.056 1.00 10.80 279 ILE B O 1
ATOM 4415 N N . ALA B 1 280 ? 17.794 3.662 15.675 1.00 10.80 280 ALA B N 1
ATOM 4416 C CA . ALA B 1 280 ? 16.451 4.100 16.075 1.00 10.84 280 ALA B CA 1
ATOM 4417 C C . ALA B 1 280 ? 15.369 3.433 15.204 1.00 10.84 280 ALA B C 1
ATOM 4418 O O . ALA B 1 280 ? 14.294 3.069 15.689 1.00 10.50 280 ALA B O 1
ATOM 4420 N N . PHE B 1 281 ? 15.687 3.279 13.929 1.00 9.84 281 PHE B N 1
ATOM 4421 C CA . PHE B 1 281 ? 14.786 2.646 13.003 1.00 10.21 281 PHE B CA 1
ATOM 4422 C C . PHE B 1 281 ? 14.607 1.177 13.389 1.00 9.06 281 PHE B C 1
ATOM 4423 O O . PHE B 1 281 ? 13.471 0.707 13.445 1.00 10.25 281 PHE B O 1
ATOM 4431 N N . LEU B 1 282 ? 15.695 0.450 13.662 1.00 8.04 282 LEU B N 1
ATOM 4432 C CA . LEU B 1 282 ? 15.571 -0.966 14.099 1.00 8.58 282 LEU B CA 1
ATOM 4433 C C . LEU B 1 282 ? 14.731 -1.066 15.352 1.00 7.87 282 LEU B C 1
ATOM 4434 O O . LEU B 1 282 ? 13.851 -1.922 15.455 1.00 9.24 282 LEU B O 1
ATOM 4439 N N . GLU B 1 283 ? 14.943 -0.151 16.289 1.00 8.68 283 GLU B N 1
ATOM 4440 C CA . GLU B 1 283 ? 14.110 -0.122 17.516 1.00 9.40 283 GLU B CA 1
ATOM 4441 C C . GLU B 1 283 ? 12.638 0.092 17.208 1.00 9.94 283 GLU B C 1
ATOM 4442 O O . GLU B 1 283 ? 11.745 -0.547 17.820 1.00 10.21 283 GLU B O 1
ATOM 4448 N N . TYR B 1 284 ? 12.376 1.007 16.281 1.00 9.68 284 TYR B N 1
ATOM 4449 C CA . TYR B 1 284 ? 11.021 1.268 15.853 1.00 9.87 284 TYR B CA 1
ATOM 4450 C C . TYR B 1 284 ? 10.375 0.024 15.225 1.00 9.60 284 TYR B C 1
ATOM 4451 O O . TYR B 1 284 ? 9.245 -0.306 15.555 1.00 10.35 284 TYR B O 1
ATOM 4460 N N . LEU B 1 285 ? 11.085 -0.665 14.329 1.00 10.25 285 LEU B N 1
ATOM 4461 C CA . LEU B 1 285 ? 10.537 -1.859 13.712 1.00 10.86 285 LEU B CA 1
ATOM 4462 C C . LEU B 1 285 ? 10.207 -2.940 14.745 1.00 11.63 285 LEU B C 1
ATOM 4463 O O . LEU B 1 285 ? 9.394 -3.824 14.466 1.00 11.73 285 LEU B O 1
ATOM 4468 N N . ALA B 1 286 ? 10.879 -2.895 15.904 1.00 10.52 286 ALA B N 1
ATOM 4469 C CA . ALA B 1 286 ? 10.604 -3.846 17.001 1.00 11.77 286 ALA B CA 1
ATOM 4470 C C . ALA B 1 286 ? 9.475 -3.374 17.936 1.00 12.26 286 ALA B C 1
ATOM 4471 O O . ALA B 1 286 ? 9.106 -4.072 18.891 1.00 14.47 286 ALA B O 1
ATOM 4473 N N . SER B 1 287 ? 8.925 -2.199 17.690 1.00 11.98 287 SER B N 1
ATOM 4474 C CA . SER B 1 287 ? 7.837 -1.701 18.539 1.00 11.68 287 SER B CA 1
ATOM 4475 C C . SER B 1 287 ? 6.506 -2.424 18.252 1.00 11.84 287 SER B C 1
ATOM 4476 O O . SER B 1 287 ? 6.318 -2.986 17.146 1.00 10.35 287 SER B O 1
ATOM 4479 N N . ASP B 1 288 ? 5.571 -2.423 19.214 1.00 11.24 288 ASP B N 1
ATOM 4480 C CA . ASP B 1 288 ? 4.325 -3.190 19.015 1.00 12.75 288 ASP B CA 1
ATOM 4481 C C . ASP B 1 288 ? 3.507 -2.719 17.836 1.00 12.39 288 ASP B C 1
ATOM 4482 O O . ASP B 1 288 ? 2.929 -3.548 17.130 1.00 12.72 288 ASP B O 1
ATOM 4487 N N . ASP B 1 289 ? 3.437 -1.395 17.670 1.00 12.71 289 ASP B N 1
ATOM 4488 C CA . ASP B 1 289 ? 2.631 -0.741 16.612 1.00 14.51 289 ASP B CA 1
ATOM 4489 C C . ASP B 1 289 ? 3.146 -1.230 15.246 1.00 13.57 289 ASP B C 1
ATOM 4490 O O . ASP B 1 289 ? 2.426 -1.820 14.428 1.00 13.09 289 ASP B O 1
ATOM 4495 N N . ALA B 1 290 ? 4.445 -1.034 15.044 1.00 10.47 290 ALA B N 1
ATOM 4496 C CA . ALA B 1 290 ? 5.072 -1.369 13.759 1.00 9.87 290 ALA B CA 1
ATOM 4497 C C . ALA B 1 290 ? 5.073 -2.888 13.551 1.00 10.00 290 ALA B C 1
ATOM 4498 O O . ALA B 1 290 ? 4.789 -3.361 12.454 1.00 10.09 290 ALA B O 1
ATOM 4500 N N . GLN B 1 291 ? 5.411 -3.657 14.582 1.00 8.65 291 GLN B N 1
ATOM 4501 C CA . GLN B 1 291 ? 5.438 -5.127 14.434 1.00 9.70 291 GLN B CA 1
ATOM 4502 C C . GLN B 1 291 ? 4.125 -5.690 13.903 1.00 10.02 291 GLN B C 1
ATOM 4503 O O . GLN B 1 291 ? 4.118 -6.616 13.043 1.00 10.89 291 GLN B O 1
ATOM 4509 N N . ARG B 1 292 ? 3.012 -5.155 14.397 1.00 8.27 292 ARG B N 1
ATOM 4510 C CA . ARG B 1 292 ? 1.731 -5.755 14.063 1.00 9.55 292 ARG B CA 1
ATOM 4511 C C . ARG B 1 292 ? 1.530 -5.690 12.563 1.00 9.08 292 ARG B C 1
ATOM 4512 O O . ARG B 1 292 ? 1.207 -6.679 11.919 1.00 8.97 292 ARG B O 1
ATOM 4520 N N . TYR B 1 293 ? 1.710 -4.497 12.004 1.00 8.47 293 TYR B N 1
ATOM 4521 C CA . TYR B 1 293 ? 1.365 -4.342 10.600 1.00 7.84 293 TYR B CA 1
ATOM 4522 C C . TYR B 1 293 ? 2.480 -4.722 9.631 1.00 8.19 293 TYR B C 1
ATOM 4523 O O . TYR B 1 293 ? 2.201 -5.036 8.474 1.00 7.93 293 TYR B O 1
ATOM 4532 N N . PHE B 1 294 ? 3.719 -4.701 10.110 1.00 8.08 294 PHE B N 1
ATOM 4533 C CA . PHE B 1 294 ? 4.829 -5.157 9.338 1.00 8.59 294 PHE B CA 1
ATOM 4534 C C . PHE B 1 294 ? 4.631 -6.668 9.083 1.00 9.48 294 PHE B C 1
ATOM 4535 O O . PHE B 1 294 ? 4.737 -7.138 7.957 1.00 9.49 294 PHE B O 1
ATOM 4543 N N . ALA B 1 295 ? 4.267 -7.398 10.133 1.00 8.99 295 ALA B N 1
ATOM 4544 C CA . ALA B 1 295 ? 4.035 -8.844 10.000 1.00 9.40 295 ALA B CA 1
ATOM 4545 C C . ALA B 1 295 ? 2.851 -9.107 9.104 1.00 9.65 295 ALA B C 1
ATOM 4546 O O . ALA B 1 295 ? 2.902 -10.006 8.311 1.00 9.54 295 ALA B O 1
ATOM 4548 N N . GLU B 1 296 ? 1.782 -8.315 9.248 1.00 9.16 296 GLU B N 1
ATOM 4549 C CA . GLU B 1 296 ? 0.567 -8.482 8.422 1.00 10.38 296 GLU B CA 1
ATOM 4550 C C . GLU B 1 296 ? 0.888 -8.443 6.943 1.00 9.94 296 GLU B C 1
ATOM 4551 O O . GLU B 1 296 ? 0.255 -9.133 6.164 1.00 11.00 296 GLU B O 1
ATOM 4557 N N . GLY B 1 297 ? 1.851 -7.597 6.568 1.00 10.07 297 GLY B N 1
ATOM 4558 C CA . GLY B 1 297 ? 2.161 -7.306 5.146 1.00 10.08 297 GLY B CA 1
ATOM 4559 C C . GLY B 1 297 ? 2.278 -8.553 4.283 1.00 10.80 297 GLY B C 1
ATOM 4560 O O . GLY B 1 297 ? 1.774 -8.609 3.125 1.00 11.57 297 GLY B O 1
ATOM 4561 N N . ASN B 1 298 ? 2.967 -9.558 4.824 1.00 9.97 298 ASN B N 1
ATOM 4562 C CA . ASN B 1 298 ? 3.139 -10.808 4.119 1.00 10.52 298 ASN B CA 1
ATOM 4563 C C . ASN B 1 298 ? 2.603 -12.003 4.910 1.00 9.37 298 ASN B C 1
ATOM 4564 O O . ASN B 1 298 ? 3.105 -13.110 4.789 1.00 8.62 298 ASN B O 1
ATOM 4569 N N . ASN B 1 299 ? 1.600 -11.787 5.759 1.00 8.29 299 ASN B N 1
ATOM 4570 C CA . ASN B 1 299 ? 0.990 -12.924 6.462 1.00 8.32 299 ASN B CA 1
ATOM 4571 C C . ASN B 1 299 ? 2.019 -13.724 7.265 1.00 8.78 299 ASN B C 1
ATOM 4572 O O . ASN B 1 299 ? 1.988 -14.959 7.283 1.00 8.50 299 ASN B O 1
ATOM 4577 N N . GLU B 1 300 ? 2.916 -12.990 7.917 1.00 7.79 300 GLU B N 1
ATOM 4578 C CA A GLU B 1 300 ? 4.006 -13.566 8.728 0.70 7.88 300 GLU B CA 1
ATOM 4579 C CA B GLU B 1 300 ? 3.988 -13.589 8.710 0.30 7.88 300 GLU B CA 1
ATOM 4580 C C . GLU B 1 300 ? 3.681 -13.346 10.186 1.00 8.81 300 GLU B C 1
ATOM 4581 O O . GLU B 1 300 ? 2.711 -12.656 10.512 1.00 9.26 300 GLU B O 1
ATOM 4592 N N . TYR B 1 301 ? 4.489 -13.945 11.075 1.00 8.20 301 TYR B N 1
ATOM 4593 C CA . TYR B 1 301 ? 4.296 -13.733 12.509 1.00 7.79 301 TYR B CA 1
ATOM 4594 C C . TYR B 1 301 ? 5.215 -12.610 12.971 1.00 8.60 301 TYR B C 1
ATOM 4595 O O . TYR B 1 301 ? 6.373 -12.516 12.524 1.00 8.70 301 TYR B O 1
ATOM 4604 N N . PRO B 1 302 ? 4.748 -11.792 13.928 1.00 8.70 302 PRO B N 1
ATOM 4605 C CA . PRO B 1 302 ? 5.708 -10.884 14.573 1.00 8.25 302 PRO B CA 1
ATOM 4606 C C . PRO B 1 302 ? 6.761 -11.666 15.316 1.00 9.05 302 PRO B C 1
ATOM 4607 O O . PRO B 1 302 ? 6.552 -12.852 15.653 1.00 8.66 302 PRO B O 1
ATOM 4611 N N . VAL B 1 303 ? 7.895 -11.018 15.553 1.00 8.42 303 VAL B N 1
ATOM 4612 C CA . VAL B 1 303 ? 8.911 -11.650 16.400 1.00 9.03 303 VAL B CA 1
ATOM 4613 C C . VAL B 1 303 ? 8.635 -11.327 17.847 1.00 10.85 303 VAL B C 1
ATOM 4614 O O . VAL B 1 303 ? 9.176 -11.990 18.733 1.00 11.18 303 VAL B O 1
ATOM 4618 N N . ILE B 1 304 ? 7.818 -10.303 18.084 1.00 11.46 304 ILE B N 1
ATOM 4619 C CA . ILE B 1 304 ? 7.521 -9.904 19.474 1.00 13.27 304 ILE B CA 1
ATOM 4620 C C . ILE B 1 304 ? 6.305 -10.643 19.999 1.00 14.89 304 ILE B C 1
ATOM 4621 O O . ILE B 1 304 ? 5.228 -10.529 19.436 1.00 15.04 304 ILE B O 1
ATOM 4626 N N . PRO B 1 305 ? 6.471 -11.407 21.107 1.00 16.44 305 PRO B N 1
ATOM 4627 C CA . PRO B 1 305 ? 5.340 -12.048 21.770 1.00 17.39 305 PRO B CA 1
ATOM 4628 C C . PRO B 1 305 ? 4.292 -11.041 22.206 1.00 16.46 305 PRO B C 1
ATOM 4629 O O . PRO B 1 305 ? 4.643 -9.933 22.624 1.00 18.17 305 PRO B O 1
ATOM 4633 N N . GLY B 1 306 ? 3.025 -11.408 22.057 1.00 17.21 306 GLY B N 1
ATOM 4634 C CA . GLY B 1 306 ? 1.934 -10.540 22.504 1.00 16.48 306 GLY B CA 1
ATOM 4635 C C . GLY B 1 306 ? 1.379 -9.637 21.411 1.00 16.41 306 GLY B C 1
ATOM 4636 O O . GLY B 1 306 ? 0.243 -9.165 21.538 1.00 17.15 306 GLY B O 1
ATOM 4637 N N . VAL B 1 307 ? 2.149 -9.426 20.326 1.00 14.11 307 VAL B N 1
ATOM 4638 C CA . VAL B 1 307 ? 1.680 -8.613 19.207 1.00 12.31 307 VAL B CA 1
ATOM 4639 C C . VAL B 1 307 ? 0.665 -9.426 18.398 1.00 12.38 307 VAL B C 1
ATOM 4640 O O . VAL B 1 307 ? 0.940 -10.579 18.059 1.00 11.54 307 VAL B O 1
ATOM 4644 N N . PRO B 1 308 ? -0.551 -8.873 18.177 1.00 12.23 308 PRO B N 1
ATOM 4645 C CA . PRO B 1 308 ? -1.608 -9.647 17.502 1.00 11.90 308 PRO B CA 1
ATOM 4646 C C . PRO B 1 308 ? -1.159 -10.181 16.165 1.00 12.30 308 PRO B C 1
ATOM 4647 O O . PRO B 1 308 ? -0.487 -9.471 15.400 1.00 11.81 308 PRO B O 1
ATOM 4651 N N . ILE B 1 309 ? -1.527 -11.432 15.924 1.00 11.16 309 ILE B N 1
ATOM 4652 C CA . ILE B 1 309 ? -1.228 -12.150 14.696 1.00 11.52 309 ILE B CA 1
ATOM 4653 C C . ILE B 1 309 ? -2.444 -12.125 13.775 1.00 11.65 309 ILE B C 1
ATOM 4654 O O . ILE B 1 309 ? -3.592 -12.167 14.252 1.00 11.54 309 ILE B O 1
ATOM 4659 N N . ASP B 1 310 ? -2.193 -12.087 12.460 1.00 10.61 310 ASP B N 1
ATOM 4660 C CA . ASP B 1 310 ? -3.259 -12.037 11.498 1.00 10.71 310 ASP B CA 1
ATOM 4661 C C . ASP B 1 310 ? -4.256 -13.156 11.826 1.00 10.95 310 ASP B C 1
ATOM 4662 O O . ASP B 1 310 ? -3.829 -14.289 12.055 1.00 10.36 310 ASP B O 1
ATOM 4667 N N . PRO B 1 311 ? -5.548 -12.845 11.887 1.00 10.37 311 PRO B N 1
ATOM 4668 C CA . PRO B 1 311 ? -6.537 -13.864 12.324 1.00 10.79 311 PRO B CA 1
ATOM 4669 C C . PRO B 1 311 ? -6.547 -15.156 11.497 1.00 9.63 311 PRO B C 1
ATOM 4670 O O . PRO B 1 311 ? -6.707 -16.242 12.068 1.00 11.21 311 PRO B O 1
ATOM 4674 N N . VAL B 1 312 ? -6.415 -15.041 10.172 1.00 9.56 312 VAL B N 1
ATOM 4675 C CA . VAL B 1 312 ? -6.367 -16.218 9.295 1.00 9.95 312 VAL B CA 1
ATOM 4676 C C . VAL B 1 312 ? -5.142 -17.086 9.645 1.00 9.35 312 VAL B C 1
ATOM 4677 O O . VAL B 1 312 ? -5.241 -18.315 9.768 1.00 8.96 312 VAL B O 1
ATOM 4681 N N . LEU B 1 313 ? -3.984 -16.455 9.822 1.00 8.99 313 LEU B N 1
ATOM 4682 C CA . LEU B 1 313 ? -2.785 -17.200 10.211 1.00 9.02 313 LEU B CA 1
ATOM 4683 C C . LEU B 1 313 ? -2.977 -17.795 11.615 1.00 9.65 313 LEU B C 1
ATOM 4684 O O . LEU B 1 313 ? -2.663 -18.957 11.837 1.00 10.04 313 LEU B O 1
ATOM 4689 N N . ALA B 1 314 ? -3.517 -16.995 12.540 1.00 10.54 314 ALA B N 1
ATOM 4690 C CA . ALA B 1 314 ? -3.660 -17.405 13.948 1.00 10.14 314 ALA B CA 1
ATOM 4691 C C . ALA B 1 314 ? -4.601 -18.607 14.085 1.00 10.83 314 ALA B C 1
ATOM 4692 O O . ALA B 1 314 ? -4.446 -19.393 15.012 1.00 12.82 314 ALA B O 1
ATOM 4694 N N . ALA B 1 315 ? -5.551 -18.750 13.157 1.00 11.01 315 ALA B N 1
ATOM 4695 C CA . ALA B 1 315 ? -6.547 -19.852 13.230 1.00 10.46 315 ALA B CA 1
ATOM 4696 C C . ALA B 1 315 ? -5.910 -21.219 12.975 1.00 11.24 315 ALA B C 1
ATOM 4697 O O . ALA B 1 315 ? -6.544 -22.258 13.200 1.00 12.90 315 ALA B O 1
ATOM 4699 N N . HIS B 1 316 ? -4.673 -21.231 12.469 1.00 10.34 316 HIS B N 1
ATOM 4700 C CA . HIS B 1 316 ? -3.946 -22.491 12.310 1.00 11.27 316 HIS B CA 1
ATOM 4701 C C . HIS B 1 316 ? -3.292 -22.966 13.602 1.00 12.03 316 HIS B C 1
ATOM 4702 O O . HIS B 1 316 ? -2.727 -24.049 13.645 1.00 13.41 316 HIS B O 1
ATOM 4709 N N . GLY B 1 317 ? -3.328 -22.131 14.645 1.00 12.11 317 GLY B N 1
ATOM 4710 C CA . GLY B 1 317 ? -2.808 -22.502 15.953 1.00 12.29 317 GLY B CA 1
ATOM 4711 C C . GLY B 1 317 ? -1.540 -21.756 16.293 1.00 12.13 317 GLY B C 1
ATOM 4712 O O . GLY B 1 317 ? -0.984 -21.006 15.460 1.00 12.92 317 GLY B O 1
ATOM 4713 N N . GLN B 1 318 ? -1.108 -21.919 17.542 1.00 11.90 318 GLN B N 1
ATOM 4714 C CA . GLN B 1 318 ? 0.103 -21.275 18.035 1.00 12.13 318 GLN B CA 1
ATOM 4715 C C . GLN B 1 318 ? 1.352 -21.829 17.364 1.00 12.91 318 GLN B C 1
ATOM 4716 O O . GLN B 1 318 ? 1.557 -23.050 17.269 1.00 13.49 318 GLN B O 1
ATOM 4718 N N . LEU B 1 319 ? 2.201 -20.927 16.914 1.00 11.38 319 LEU B N 1
ATOM 4719 C CA . LEU B 1 319 ? 3.493 -21.344 16.374 1.00 11.82 319 LEU B CA 1
ATOM 4720 C C . LEU B 1 319 ? 4.385 -21.839 17.512 1.00 12.75 319 LEU B C 1
ATOM 4721 O O . LEU B 1 319 ? 4.607 -21.125 18.490 1.00 13.18 319 LEU B O 1
ATOM 4726 N N . LYS B 1 320 ? 4.900 -23.052 17.368 1.00 11.12 320 LYS B N 1
ATOM 4727 C CA . LYS B 1 320 ? 5.885 -23.579 18.344 1.00 13.27 320 LYS B CA 1
ATOM 4728 C C . LYS B 1 320 ? 7.195 -23.751 17.628 1.00 13.29 320 LYS B C 1
ATOM 4729 O O . LYS B 1 320 ? 7.461 -24.804 17.068 1.00 14.85 320 LYS B O 1
ATOM 4735 N N . GLY B 1 321 ? 8.003 -22.702 17.622 1.00 12.75 321 GLY B N 1
ATOM 4736 C CA . GLY B 1 321 ? 9.216 -22.724 16.810 1.00 13.40 321 GLY B CA 1
ATOM 4737 C C . GLY B 1 321 ? 10.373 -23.420 17.472 1.00 13.74 321 GLY B C 1
ATOM 4738 O O . GLY B 1 321 ? 10.513 -23.368 18.683 1.00 12.64 321 GLY B O 1
ATOM 4739 N N . ASP B 1 322 ? 11.209 -24.043 16.658 1.00 12.97 322 ASP B N 1
ATOM 4740 C CA . ASP B 1 322 ? 12.506 -24.538 17.089 1.00 12.94 322 ASP B CA 1
ATOM 4741 C C . ASP B 1 322 ? 13.304 -23.377 17.700 1.00 13.07 322 ASP B C 1
ATOM 4742 O O . ASP B 1 322 ? 13.375 -22.291 17.097 1.00 13.38 322 ASP B O 1
ATOM 4747 N N . PRO B 1 323 ? 13.864 -23.581 18.922 1.00 12.69 323 PRO B N 1
ATOM 4748 C CA . PRO B 1 323 ? 14.657 -22.536 19.610 1.00 13.15 323 PRO B CA 1
ATOM 4749 C C . PRO B 1 323 ? 16.069 -22.318 19.027 1.00 12.06 323 PRO B C 1
ATOM 4750 O O . PRO B 1 323 ? 16.782 -21.432 19.493 1.00 10.77 323 PRO B O 1
ATOM 4754 N N . LEU B 1 324 ? 16.438 -23.055 17.976 1.00 11.45 324 LEU B N 1
ATOM 4755 C CA . LEU B 1 324 ? 17.765 -22.903 17.322 1.00 11.71 324 LEU B CA 1
ATOM 4756 C C . LEU B 1 324 ? 18.063 -21.453 16.973 1.00 11.43 324 LEU B C 1
ATOM 4757 O O . LEU B 1 324 ? 17.196 -20.756 16.436 1.00 12.14 324 LEU B O 1
ATOM 4762 N N . ASN B 1 325 ? 19.264 -20.964 17.264 1.00 10.71 325 ASN B N 1
ATOM 4763 C CA . ASN B 1 325 ? 19.532 -19.569 16.877 1.00 9.61 325 ASN B CA 1
ATOM 4764 C C . ASN B 1 325 ? 19.548 -19.534 15.353 1.00 10.24 325 ASN B C 1
ATOM 4765 O O . ASN B 1 325 ? 20.187 -20.366 14.711 1.00 11.26 325 ASN B O 1
ATOM 4770 N N . VAL B 1 326 ? 18.825 -18.574 14.779 1.00 9.85 326 VAL B N 1
ATOM 4771 C CA . VAL B 1 326 ? 18.677 -18.548 13.315 1.00 10.44 326 VAL B CA 1
ATOM 4772 C C . VAL B 1 326 ? 19.988 -18.226 12.602 1.00 9.50 326 VAL B C 1
ATOM 4773 O O . VAL B 1 326 ? 20.078 -18.464 11.395 1.00 11.10 326 VAL B O 1
ATOM 4777 N N . SER B 1 327 ? 21.016 -17.762 13.304 1.00 9.33 327 SER B N 1
ATOM 4778 C CA . SER B 1 327 ? 22.339 -17.591 12.617 1.00 11.66 327 SER B CA 1
ATOM 4779 C C . SER B 1 327 ? 22.887 -18.943 12.108 1.00 10.64 327 SER B C 1
ATOM 4780 O O . SER B 1 327 ? 23.731 -18.969 11.188 1.00 11.24 327 SER B O 1
ATOM 4783 N N . ASN B 1 328 ? 22.387 -20.046 12.679 1.00 10.08 328 ASN B N 1
ATOM 4784 C CA . ASN B 1 328 ? 22.813 -21.385 12.257 1.00 11.20 328 ASN B CA 1
ATOM 4785 C C . ASN B 1 328 ? 22.366 -21.667 10.822 1.00 11.58 328 ASN B C 1
ATOM 4786 O O . ASN B 1 328 ? 22.983 -22.456 10.105 1.00 11.42 328 ASN B O 1
ATOM 4791 N N . LEU B 1 329 ? 21.276 -21.013 10.411 1.00 10.81 329 LEU B N 1
ATOM 4792 C CA . LEU B 1 329 ? 20.745 -21.237 9.084 1.00 10.65 329 LEU B CA 1
ATOM 4793 C C . LEU B 1 329 ? 21.698 -20.764 7.995 1.00 10.88 329 LEU B C 1
ATOM 4794 O O . LEU B 1 329 ? 21.831 -21.400 6.920 1.00 11.13 329 LEU B O 1
ATOM 4799 N N . GLY B 1 330 ? 22.337 -19.623 8.241 1.00 10.95 330 GLY B N 1
ATOM 4800 C CA . GLY B 1 330 ? 23.426 -19.163 7.371 1.00 11.20 330 GLY B CA 1
ATOM 4801 C C . GLY B 1 330 ? 24.741 -19.898 7.585 1.00 11.59 330 GLY B C 1
ATOM 4802 O O . GLY B 1 330 ? 25.440 -20.222 6.618 1.00 11.08 330 GLY B O 1
ATOM 4803 N N . ARG B 1 331 ? 25.072 -20.167 8.837 1.00 11.28 331 ARG B N 1
ATOM 4804 C CA . ARG B 1 331 ? 26.358 -20.813 9.166 1.00 12.88 331 ARG B CA 1
ATOM 4805 C C . ARG B 1 331 ? 26.570 -22.078 8.325 1.00 12.10 331 ARG B C 1
ATOM 4806 O O . ARG B 1 331 ? 27.671 -22.311 7.831 1.00 12.18 331 ARG B O 1
ATOM 4814 N N . TYR B 1 332 ? 25.527 -22.911 8.210 1.00 10.52 332 TYR B N 1
ATOM 4815 C CA . TYR B 1 332 ? 25.653 -24.155 7.482 1.00 9.93 332 TYR B CA 1
ATOM 4816 C C . TYR B 1 332 ? 25.093 -24.084 6.079 1.00 10.32 332 TYR B C 1
ATOM 4817 O O . TYR B 1 332 ? 24.819 -25.137 5.471 1.00 9.95 332 TYR B O 1
ATOM 4826 N N . GLN B 1 333 ? 24.888 -22.876 5.565 1.00 10.09 333 GLN B N 1
ATOM 4827 C CA . GLN B 1 333 ? 24.470 -22.757 4.153 1.00 9.79 333 GLN B CA 1
ATOM 4828 C C . GLN B 1 333 ? 25.416 -23.425 3.117 1.00 10.57 333 GLN B C 1
ATOM 4829 O O . GLN B 1 333 ? 24.936 -24.113 2.198 1.00 10.63 333 GLN B O 1
ATOM 4835 N N . PRO B 1 334 ? 26.745 -23.193 3.213 1.00 10.73 334 PRO B N 1
ATOM 4836 C CA . PRO B 1 334 ? 27.585 -23.875 2.197 1.00 11.50 334 PRO B CA 1
ATOM 4837 C C . PRO B 1 334 ? 27.485 -25.417 2.265 1.00 10.87 334 PRO B C 1
ATOM 4838 O O . PRO B 1 334 ? 27.428 -26.095 1.231 1.00 10.87 334 PRO B O 1
ATOM 4842 N N . ASP B 1 335 ? 27.422 -25.930 3.485 1.00 10.16 335 ASP B N 1
ATOM 4843 C CA . ASP B 1 335 ? 27.301 -27.356 3.754 1.00 9.89 335 ASP B CA 1
ATOM 4844 C C . ASP B 1 335 ? 25.994 -27.880 3.144 1.00 9.77 335 ASP B C 1
ATOM 4845 O O . ASP B 1 335 ? 25.970 -28.957 2.560 1.00 8.14 335 ASP B O 1
ATOM 4850 N N . SER B 1 336 ? 24.926 -27.105 3.310 1.00 9.04 336 SER B N 1
ATOM 4851 C CA A SER B 1 336 ? 23.586 -27.460 2.818 0.50 9.14 336 SER B CA 1
ATOM 4852 C CA B SER B 1 336 ? 23.602 -27.504 2.809 0.50 9.00 336 SER B CA 1
ATOM 4853 C C . SER B 1 336 ? 23.589 -27.555 1.292 1.00 9.31 336 SER B C 1
ATOM 4854 O O . SER B 1 336 ? 23.041 -28.484 0.713 1.00 8.96 336 SER B O 1
ATOM 4859 N N . ALA B 1 337 ? 24.185 -26.553 0.645 1.00 8.64 337 ALA B N 1
ATOM 4860 C CA . ALA B 1 337 ? 24.207 -26.535 -0.824 1.00 8.23 337 ALA B CA 1
ATOM 4861 C C . ALA B 1 337 ? 25.012 -27.718 -1.340 1.00 9.30 337 ALA B C 1
ATOM 4862 O O . ALA B 1 337 ? 24.635 -28.389 -2.300 1.00 9.05 337 ALA B O 1
ATOM 4864 N N . ARG B 1 338 ? 26.132 -27.969 -0.682 1.00 9.92 338 ARG B N 1
ATOM 4865 C CA . ARG B 1 338 ? 26.985 -29.099 -1.083 1.00 9.15 338 ARG B CA 1
ATOM 4866 C C . ARG B 1 338 ? 26.254 -30.444 -0.941 1.00 9.59 338 ARG B C 1
ATOM 4867 O O . ARG B 1 338 ? 26.276 -31.281 -1.849 1.00 10.57 338 ARG B O 1
ATOM 4875 N N . LEU B 1 339 ? 25.629 -30.669 0.204 1.00 10.41 339 LEU B N 1
ATOM 4876 C CA . LEU B 1 339 ? 24.987 -31.945 0.474 1.00 10.86 339 LEU B CA 1
ATOM 4877 C C . LEU B 1 339 ? 23.741 -32.108 -0.379 1.00 11.19 339 LEU B C 1
ATOM 4878 O O . LEU B 1 339 ? 23.485 -33.178 -0.906 1.00 10.59 339 LEU B O 1
ATOM 4883 N N . MET B 1 340 ? 22.976 -31.030 -0.556 1.00 11.35 340 MET B N 1
ATOM 4884 C CA . MET B 1 340 ? 21.801 -31.170 -1.416 1.00 12.17 340 MET B CA 1
ATOM 4885 C C . MET B 1 340 ? 22.204 -31.518 -2.832 1.00 11.45 340 MET B C 1
ATOM 4886 O O . MET B 1 340 ? 21.555 -32.329 -3.453 1.00 11.85 340 MET B O 1
ATOM 4891 N N . ASN B 1 341 ? 23.267 -30.907 -3.336 1.00 11.52 341 ASN B N 1
ATOM 4892 C CA . ASN B 1 341 ? 23.709 -31.236 -4.683 1.00 13.21 341 ASN B CA 1
ATOM 4893 C C . ASN B 1 341 ? 24.331 -32.632 -4.770 1.00 13.95 341 ASN B C 1
ATOM 4894 O O . ASN B 1 341 ? 24.049 -33.368 -5.713 1.00 15.12 341 ASN B O 1
ATOM 4899 N N . GLU B 1 342 ? 25.105 -33.016 -3.758 1.00 13.67 342 GLU B N 1
ATOM 4900 C CA A GLU B 1 342 ? 25.696 -34.346 -3.730 0.50 14.12 342 GLU B CA 1
ATOM 4901 C CA B GLU B 1 342 ? 25.699 -34.356 -3.713 0.50 14.43 342 GLU B CA 1
ATOM 4902 C C . GLU B 1 342 ? 24.625 -35.435 -3.872 1.00 14.28 342 GLU B C 1
ATOM 4903 O O . GLU B 1 342 ? 24.802 -36.400 -4.630 1.00 14.17 342 GLU B O 1
ATOM 4914 N N . VAL B 1 343 ? 23.514 -35.274 -3.157 1.00 12.76 343 VAL B N 1
ATOM 4915 C CA . VAL B 1 343 ? 22.476 -36.292 -3.132 1.00 13.03 343 VAL B CA 1
ATOM 4916 C C . VAL B 1 343 ? 21.503 -36.212 -4.322 1.00 12.84 343 VAL B C 1
ATOM 4917 O O . VAL B 1 343 ? 20.571 -37.023 -4.421 1.00 14.79 343 VAL B O 1
ATOM 4921 N N . GLY B 1 344 ? 21.658 -35.199 -5.167 1.00 11.99 344 GLY B N 1
ATOM 4922 C CA . GLY B 1 344 ? 20.820 -35.051 -6.352 1.00 13.05 344 GLY B CA 1
ATOM 4923 C C . GLY B 1 344 ? 19.477 -34.351 -6.199 1.00 12.66 344 GLY B C 1
ATOM 4924 O O . GLY B 1 344 ? 18.568 -34.593 -6.993 1.00 14.61 344 GLY B O 1
ATOM 4925 N N . TRP B 1 345 ? 19.373 -33.457 -5.224 1.00 13.33 345 TRP B N 1
ATOM 4926 C CA . TRP B 1 345 ? 18.232 -32.550 -5.145 1.00 12.11 345 TRP B CA 1
ATOM 4927 C C . TRP B 1 345 ? 18.498 -31.450 -6.170 1.00 13.36 345 TRP B C 1
ATOM 4928 O O . TRP B 1 345 ? 19.389 -30.590 -5.983 1.00 12.37 345 TRP B O 1
ATOM 4939 N N . GLN B 1 346 ? 17.757 -31.516 -7.264 1.00 13.83 346 GLN B N 1
ATOM 4940 C CA . GLN B 1 346 ? 17.936 -30.578 -8.382 1.00 15.63 346 GLN B CA 1
ATOM 4941 C C . GLN B 1 346 ? 17.316 -29.213 -8.124 1.00 16.28 346 GLN B C 1
ATOM 4942 O O . GLN B 1 346 ? 16.561 -29.001 -7.177 1.00 15.58 346 GLN B O 1
#

Radius of gyration: 24.45 Å; Cα contacts (8 Å, |Δi|>4): 1399; chains: 2; bounding box: 56×63×68 Å

Foldseek 3Di:
DEFEEEEQDDFPVVVVLVVVQPHYRYHYDHLVVSLVVLLVCPLNDQHFKYWYFWLQSVLVSVVSVWFDADDDPLLVVFFPQLQADVRRRKGFFFKWFFFKKFFPVPDDCVQAAALQCCLPPVLALAEAEAFLVDLVNLLVLLVCCVVPNQVSSLSSLLSNVRNHNDQHDDDQVVRLVCCLVVSHTMYTHILLSLVCLVPDPDVVSVSSNVGMDIDFHQPDPPSQFTAMTGIIMHTTPNHPCNVSSVVVRSSSSDLVNSQVVCVRRQTGGSGPPRDHDVSSCVVDDGTYRSHRSNSSNVCSVVSSVSNVVSPRD/DAQEFEEEEQDDFPLCPVLVVVRGHYRYHYDHLVVSLVVQVVVPPPDQHFKYWYFWLQSVLVSVVSVWFDADDDPLQVVFFPQLQADVRRRKGFFFKWFFFKKFFPVPDDCVQAAALQCLLPQVLALAEAEAFLPDLVNLLVLLVCCVVPNQVSSLSSLLSNVRNHNDQHDDDQVVRLVCCLVVSHTMYTHILLSLVCLVPDPDVSSVSSNVGMDIGFHQPDPPGQFTAMTGTIMHTTDVHPSHVSSVVVRSSSSDLVNSQSVCVSRQTGGSGPPRDHDPSSCVVDDGGYGSHRSNSSNVCSVVSSVSNVVSPND

B-factor: mean 15.69, std 7.89, range [3.38, 60.71]

Sequence (628 aa):
RTTINLYSSRHYNTDDALYDAFGEVNLIEASAEELIERIQSEGANSPGDILFTVDAGMLWRAEEQAGLFQPVRSGKLNERIPENLRHPDGLWYGFTQRARVLYYSRDRVNPADLSTYEALADPQWRGKILVRPSSNVYNLSLTASRIAIHGEPETRRWLQGLVGNFARQPEGNDTAQIRAIAAGIGDVAIANSYYYIRLQKSTDPADQEVVEKVSLFFPNTGSGERGTHVNVSSGAGVLKNAPNRDAAIAFLEYLASDDAQRYFAEGNNEEYPVIPGVPIDPVLAAHGQQLKGDPLNVSNLGRYQPDSSARLMNEVGWQQSRTTINLYSSRHYNTDDALYDAFGEVNLIEASAEELIERIQSSEGANSPGDILFTVDAGMLWRAEQAGLFQPVRSGKLNEERIPENLRHPDGLWYGFTQRARVLYYSRDDRVNPADLSTYEALADPQWRGKILVVRPSSNVYNLSLTASRIAIHGEPETRRWLQGLVGNFARQPE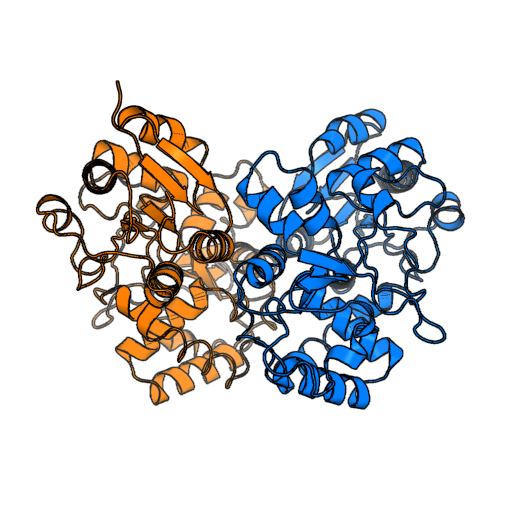GNDTAQIRAIAAGIGDVAIANSYYYIRLQKSTDPADQEVVVEKVSLFFPNTGSSGERGTHVNVSSGAGVLKNAPNRDAAIAFLEYLASDDAQRYFAEGNNEEYPVIPGVPIDPVLAAHGQLKGDPLNVSNLGRYQPDSSARLMNEEVGWQ

Organism: Synechocystis sp. (strain ATCC 27184 / PCC 6803 / Kazusa) (NCBI:txid1111708)

Nearest PDB structures (foldseek):
  2voz-assembly1_B  TM=1.002E+00  e=3.101E-63  Synechocystis sp. PCC 6803
  6g7q-assembly1_B  TM=9.768E-01  e=2.863E-46  Trichodesmium erythraeum IMS101
  2pt2-assembly1_A  TM=9.169E-01  e=7.719E-44  Synechocystis sp. PCC 6803
  8rk1-assembly1_A  TM=9.386E-01  e=6.053E-34  Prochlorococcus marinus subsp. pastoris str. CCMP1986
  1y9u-assembly1_A  TM=9.085E-01  e=6.406E-34  Bordetella pertussis Tohama I

InterPro domains:
  IPR006059 Bacterial-type extracellular solute-binding protein [PF13416] (56-319)
  IPR006311 Twin-arginine translocation pathway, signal sequence [PS51318] (1-31)
  IPR026045 Ferric binding protein [PIRSF002825] (27-345)

GO terms:
  GO:0030288 outer membrane-bounded periplasmic space (C, HDA)

CATH classification: 3.40.190.10 (+1 more: 3.40.190.10)

Secondary structure (DSSP, 8-state):
-EEEEEES---TTHHHHHHHHSEEEEEE--HHHHHHHHHHTGGG---SEEEEESHHHHHHHHHTT-B-----HHHHHHS-GGGB-TTSS-EEEEEEEEEEEEETTT--GGG---SGGGGSGGGTTTEE---TTSHHHHHHHHHHHHHH-HHHHHHHHHHHHHTBSSS--S-HHHHHHHHHTTS-SEEEEEHHHHHHHHH---HHHHHHHHHEEEE--S-STTS--B-EEEEEEEEBTT-TTHHHHHHHHHHHTSHHHHHHHHHHTT-EESSTTSPP-HHHHTT----B--S-THHHHHTHHHHHHHHHHTT--/---EEEEEES---GGGHHHHHHHSEEEEEE--HHHHHHHHHHHGGG----EEEEESHHHHHHHHHTT-B-----HHHHHHS-GGGB-TTSS-EEEEEEEEEEEEETTT--GGG---TGGGGSGGGTTTEE---TTSHHHHHHHHHHHHHH-HHHHHHHHHHHHHTBSSS--S-HHHHHHHHHTTS-SEEEEEHHHHHHHHH---HHHHHHHHHEEEE--S-STT---B-EEEEEEEEBTT-TTHHHHHHHHHHHTSHHHHHHHHHHTT-EESSTTSPPPHHHHTT----B--S-THHHHHTHHHHHHHHHHTT--